Protein AF-0000000069867131 (afdb_homodimer)

InterPro domains:
  IPR011990 Tetratricopeptide-like helical domain superfamily [SSF48452] (69-302)

Solvent-accessible surface area (backbone atoms only — not comparable to full-atom values): 35299 Å² total; per-residue (Å²): 76,41,54,41,56,50,50,47,50,36,32,54,73,71,67,44,50,65,57,68,69,30,57,95,76,40,55,67,69,46,41,51,34,18,51,74,64,63,71,46,84,52,46,44,78,50,47,20,57,46,20,60,73,51,50,37,50,66,68,49,48,50,57,56,21,38,65,50,55,58,19,71,65,50,51,54,52,50,54,50,51,52,48,61,70,62,74,61,61,76,70,49,52,57,53,49,49,50,52,44,55,50,18,65,68,44,28,82,82,27,67,57,30,40,38,52,36,48,52,48,21,71,73,37,23,89,79,35,84,88,38,63,62,79,50,70,65,58,51,52,53,46,48,58,58,57,69,71,50,91,75,84,44,45,51,58,34,48,38,52,36,58,44,54,76,77,48,56,66,81,76,42,45,67,56,52,61,67,60,45,80,66,64,90,81,55,44,68,72,35,53,50,30,45,50,51,28,53,49,54,49,42,52,50,26,56,51,66,66,37,51,69,63,29,51,57,52,47,51,55,49,51,55,47,40,73,76,54,71,46,53,64,59,42,48,54,45,48,27,50,51,21,41,43,44,17,75,76,66,71,37,64,65,31,40,52,48,15,50,50,44,35,52,48,44,20,76,56,74,36,55,65,58,25,50,50,50,49,52,52,51,51,52,55,50,52,32,62,74,63,70,47,77,66,79,62,67,86,65,82,65,81,63,62,91,83,62,72,69,77,65,70,69,71,66,69,82,69,118,77,40,54,41,55,51,50,47,51,37,32,54,73,69,68,44,51,67,58,68,67,30,56,96,76,41,55,66,70,46,41,50,34,19,53,73,65,63,70,46,85,51,46,44,79,50,47,20,57,46,20,58,74,50,50,38,51,66,67,50,48,51,57,55,20,36,65,50,55,59,20,72,65,49,49,53,52,50,54,52,51,52,46,65,69,61,72,62,57,75,68,49,54,56,52,49,50,52,51,43,53,51,18,64,68,44,28,82,82,27,69,58,31,38,38,53,36,49,52,47,21,72,73,36,22,89,81,34,83,90,38,62,62,80,50,70,65,58,51,52,54,47,47,58,59,58,68,70,51,91,73,82,43,46,53,57,34,49,38,51,36,58,44,54,77,77,49,55,65,80,77,43,46,68,56,52,60,67,60,45,80,67,64,90,81,56,45,67,72,35,52,50,33,44,49,49,27,51,51,53,48,42,52,50,24,55,54,67,65,37,50,70,63,30,50,57,53,48,52,54,50,51,55,47,39,72,75,55,72,45,52,64,60,40,49,54,45,49,27,50,51,22,42,44,45,16,74,74,65,70,38,63,65,30,40,51,50,16,52,51,45,34,53,50,43,20,75,55,73,38,55,65,58,26,50,52,51,50,52,52,52,51,52,53,51,51,33,63,72,62,72,48,78,65,78,65,67,85,65,82,65,81,60,55,91,80,56,76,65,74,66,66,67,69,61,71,69,73,113

Secondary structure (DSSP, 8-state):
--HHHHHHHHHHHTT--HHHHTTTT--HHHHHHHHHH--SPPBGGGHHHHHHHTT--HHHHHHHTGGGG--HHHHHHHHHHHHHHHT--HHHHHHHHHHHHHHHHHTTS-HHHHHHHHHHHHHHTTT-TTSPPP-HHHHHHHHHHHHT-SS--HHHHHHHHHHTTTS-HHHHHHHHHHH-SPPTT--HHHHHHHHHHHHHHHHHHHHTT-HHHHHHHHHHHHHHHHHS--HHHHHHHHHHHHHHHHHHH--HHHHHHHHHHHHHHHHHT-HHHHHHHHHHHHHHHHHHHTS-------------TT---TTTTTS-S--/--HHHHHHHHHHHTT--HHHHTTTT--HHHHHHHHHH--SPPBGGGHHHHHHHTT--HHHHHHHTGGGG--HHHHHHHHHHHHHHHT--HHHHHHHHHHHHHHHHHTTT-HHHHHHHHHHHHHHTTT-TTSPPP-HHHHHHHHHHHHT-SS--HHHHHHHHHHTTTS-HHHHHHHHHHH-SPPTT--HHHHHHHHHHHHHHHHHHHHTT-HHHHHHHHHHHHHHHHHS--HHHHHHHHHHHHHHHHHHH--HHHHHHHHHHHHHHHHHT-HHHHHHHHHHHHHHHHHHHTS-------------TT---GGGGTSTT--

pLDDT: mean 88.74, std 19.43, range [21.62, 98.69]

Sequence (638 aa):
MFLYELFKEQRKLYNFTQEEFYEGIFKKRAASSFEVHNTHDLKVKDLPVLSDRSMMSILEIIHYAKEEFISPYDEDLNSLFDIFQNNTEKENKDYIYKLYKKSIELKEHSIIYWNLYLIIKIQCSEYDSRIVPTDSQDLSELKKMILSKQKFTLYDYKIVTNLSLVFSYKELQPFLSSLFPLDSNAPTVTSEAAYYLLENITTKLVQNRDFESCTEVLNIYNDLLQKFPSYKYKLNYLITYNLVGYFLTNNMDSLNNSIKYVDLLGDLENVELAKLMKDNIYLMISKKNNGSMSKPDTLLTKENNHIKLNEKKITKRLEMFLYELFKEQRKLYNFTQEEFYEGIFKKRAASSFEVHNTHDLKVKDLPVLSDRSMMSILEIIHYAKEEFISPYDEDLNSLFDIFQNNTEKENKDYIYKLYKKSIELKEHSIIYWNLYLIIKIQCSEYDSRIVPTDSQDLSELKKMILSKQKFTLYDYKIVTNLSLVFSYKELQPFLSSLFPLDSNAPTVTSEAAYYLLENITTKLVQNRDFESCTEVLNIYNDLLQKFPSYKYKLNYLITYNLVGYFLTNNMDSLNNSIKYVDLLGDLENVELAKLMKDNIYLMISKKNNGSMSKPDTLLTKENNHIKLNEKKITKRLE

Organism: Enterococcus faecalis (strain ATCC 700802 / V583) (NCBI:txid226185)

Radius of gyration: 27.48 Å; Cα contacts (8 Å, |Δi|>4): 639; chains: 2; bounding box: 73×84×52 Å

Foldseek 3Di:
DALLCLLVVLCVVVVHDLCRLCPPFDDPVLSCCCNPPVPHDGDPVCQVVNCVSSVHDPVVSCVVNVVHPQDPLNVLVVLLLVLLVVVDDPVSVVSLVVLLVVLVVCVVPDLSSLLVNLVSQPAPVVPDVSRHHDDVVSLVVLCVVQLPDQDDDLSLLSNLLSVLVPDAPVSSVSSCVRCPPPDLPHDPSNLVSNLSSLLSRLVVCVLLVVLVVSVVSLVRLVVSCVSPPDPVSVLVSLLSVLLSVCSVPVDVVSVVRNLVSLVVCCVPPNVVSSVLVVVLSVVSVVCVVVVPSDDRDPRDSPPDPRDPPDPPPPDPVPD/DALLCLLVVLCVVVVHDLCRLCPPFDDPVLSCCCNPPVPHDGDPVCQVVNCVSSVHDPVVSCVVNVVHVQDPLNVLVVLLLVCLVVVDDPVSVVSLVVLLVVLVVCVVPDLSSLLVNLVSQPAPVVPDVSRHHDDVVSLVVLCVVQLPDQDDDLSLLSNLLSVLVPDAPVSSVSSPVRCPPPDLPHDPSNLVSNLSSLLSRLVVCVLLVVLVVSVVSLVRLVVSCVSPPDPVSVLVSLLSVLLSVCSVPVDVVSVVRNLVSLVVCCVVPNVVSSVLVVVVSVVSVVCVVVVPPDDRDPRDDPPDPRCPPDPPVPPPVPD

Nearest PDB structures (foldseek):
  2aw6-assembly1_A  TM=7.980E-01  e=1.485E-08  Enterococcus faecalis
  2axz-assembly3_C  TM=8.041E-01  e=1.834E-08  Enterococcus faecalis
  2axu-assembly2_K  TM=8.103E-01  e=2.466E-08  Enterococcus faecalis
  2axv-assembly1_D  TM=7.995E-01  e=3.047E-08  Enterococcus faecalis
  2grm-assembly2_C-5  TM=7.653E-01  e=6.523E-08  Enterococcus faecalis

Structure (mmCIF, N/CA/C/O backbone):
data_AF-0000000069867131-model_v1
#
loop_
_entity.id
_entity.type
_entity.pdbx_description
1 polymer 'TraA protein'
#
loop_
_atom_site.group_PDB
_atom_site.id
_atom_site.type_symbol
_atom_site.label_atom_id
_atom_site.label_alt_id
_atom_site.label_comp_id
_atom_site.label_asym_id
_atom_site.label_entity_id
_atom_site.label_seq_id
_atom_site.pdbx_PDB_ins_code
_atom_site.Cartn_x
_atom_site.Cartn_y
_atom_site.Cartn_z
_atom_site.occupancy
_atom_site.B_iso_or_equiv
_atom_site.auth_seq_id
_atom_site.auth_comp_id
_atom_site.auth_asym_id
_atom_site.auth_atom_id
_atom_site.pdbx_PDB_model_num
ATOM 1 N N . MET A 1 1 ? -15.586 5.492 -8.758 1 93.81 1 MET A N 1
ATOM 2 C CA . MET A 1 1 ? -17.031 5.301 -8.859 1 93.81 1 MET A CA 1
ATOM 3 C C . MET A 1 1 ? -17.625 4.973 -7.492 1 93.81 1 MET A C 1
ATOM 5 O O . MET A 1 1 ? -16.922 4.977 -6.48 1 93.81 1 MET A O 1
ATOM 9 N N . PHE A 1 2 ? -18.969 4.793 -7.531 1 95.75 2 PHE A N 1
ATOM 10 C CA . PHE A 1 2 ? -19.641 4.406 -6.297 1 95.75 2 PHE A CA 1
ATOM 11 C C . PHE A 1 2 ? -19.812 2.893 -6.227 1 95.75 2 PHE A C 1
ATOM 13 O O . PHE A 1 2 ? -19.656 2.197 -7.23 1 95.75 2 PHE A O 1
ATOM 20 N N . LEU A 1 3 ? -20.109 2.354 -5.074 1 97.06 3 LEU A N 1
ATOM 21 C CA . LEU A 1 3 ? -20.219 0.918 -4.84 1 97.06 3 LEU A CA 1
ATOM 22 C C . LEU A 1 3 ? -21.328 0.314 -5.695 1 97.06 3 LEU A C 1
ATOM 24 O O . LEU A 1 3 ? -21.156 -0.777 -6.246 1 97.06 3 LEU A O 1
ATOM 28 N N . TYR A 1 4 ? -22.438 1.038 -5.773 1 97.06 4 TYR A N 1
ATOM 29 C CA . TYR A 1 4 ? -23.562 0.481 -6.516 1 97.06 4 TYR A CA 1
ATOM 30 C C . TYR A 1 4 ? -23.203 0.298 -7.988 1 97.06 4 TYR A C 1
ATOM 32 O O . TYR A 1 4 ? -23.641 -0.669 -8.617 1 97.06 4 TYR A O 1
ATOM 40 N N . GLU A 1 5 ? -22.422 1.222 -8.531 1 97.25 5 GLU A N 1
ATOM 41 C CA . GLU A 1 5 ? -21.953 1.105 -9.906 1 97.25 5 GLU A CA 1
ATOM 42 C C . GLU A 1 5 ? -20.984 -0.063 -10.07 1 97.25 5 GLU A C 1
ATOM 44 O O . GLU A 1 5 ? -21.094 -0.835 -11.023 1 97.25 5 GLU A O 1
ATOM 49 N N . LEU A 1 6 ? -20.094 -0.15 -9.117 1 97.38 6 LEU A N 1
ATOM 50 C CA . LEU A 1 6 ? -19.078 -1.193 -9.164 1 97.38 6 LEU A CA 1
ATOM 51 C C . LEU A 1 6 ? -19.719 -2.578 -9.102 1 97.38 6 LEU A C 1
ATOM 53 O O . LEU A 1 6 ? -19.375 -3.455 -9.898 1 97.38 6 LEU A O 1
ATOM 57 N N . PHE A 1 7 ? -20.625 -2.764 -8.18 1 97.81 7 PHE A N 1
ATOM 58 C CA . PHE A 1 7 ? -21.234 -4.074 -7.988 1 97.81 7 PHE A CA 1
ATOM 59 C C . PHE A 1 7 ? -22.141 -4.422 -9.156 1 97.81 7 PHE A C 1
ATOM 61 O O . PHE A 1 7 ? -22.234 -5.582 -9.562 1 97.81 7 PHE A O 1
ATOM 68 N N . LYS A 1 8 ? -22.812 -3.396 -9.672 1 97.25 8 LYS A N 1
ATOM 69 C CA . LYS A 1 8 ? -23.594 -3.627 -10.883 1 97.25 8 LYS A CA 1
ATOM 70 C C . LYS A 1 8 ? -22.703 -4.102 -12.031 1 97.25 8 LYS A C 1
ATOM 72 O O . LYS A 1 8 ? -23.031 -5.074 -12.719 1 97.25 8 LYS A O 1
ATOM 77 N N . GLU A 1 9 ? -21.625 -3.432 -12.203 1 96.38 9 GLU A N 1
ATOM 78 C CA . GLU A 1 9 ? -20.672 -3.789 -13.258 1 96.38 9 GLU A CA 1
ATOM 79 C C . GLU A 1 9 ? -20.156 -5.215 -13.078 1 96.38 9 GLU A C 1
ATOM 81 O O . GLU A 1 9 ? -20.141 -5.996 -14.031 1 96.38 9 GLU A O 1
ATOM 86 N N . GLN A 1 10 ? -19.766 -5.566 -11.867 1 95.62 10 GLN A N 1
ATOM 87 C CA . GLN A 1 10 ? -19.203 -6.887 -11.594 1 95.62 10 GLN A CA 1
ATOM 88 C C . GLN A 1 10 ? -20.266 -7.973 -11.734 1 95.62 10 GLN A C 1
ATOM 90 O O . GLN A 1 10 ? -20 -9.047 -12.273 1 95.62 10 GLN A O 1
ATOM 95 N N . ARG A 1 11 ? -21.453 -7.66 -11.234 1 95.88 11 ARG A N 1
ATOM 96 C CA . ARG A 1 11 ? -22.562 -8.602 -11.359 1 95.88 11 ARG A CA 1
ATOM 97 C C . ARG A 1 11 ? -22.812 -8.945 -12.82 1 95.88 11 ARG A C 1
ATOM 99 O O . ARG A 1 11 ? -22.953 -10.117 -13.172 1 95.88 11 ARG A O 1
ATOM 106 N N . LYS A 1 12 ? -22.812 -7.953 -13.625 1 94.81 12 LYS A N 1
ATOM 107 C CA . LYS A 1 12 ? -23.062 -8.148 -15.047 1 94.81 12 LYS A CA 1
ATOM 108 C C . LYS A 1 12 ? -21.891 -8.859 -15.727 1 94.81 12 LYS A C 1
ATOM 110 O O . LYS A 1 12 ? -22.094 -9.703 -16.609 1 94.81 12 LYS A O 1
ATOM 115 N N . LEU A 1 13 ? -20.719 -8.523 -15.336 1 91.81 13 LEU A N 1
ATOM 116 C CA . LEU A 1 13 ? -19.516 -9.141 -15.891 1 91.81 13 LEU A CA 1
ATOM 117 C C . LEU A 1 13 ? -19.547 -10.656 -15.703 1 91.81 13 LEU A C 1
ATOM 119 O O . LEU A 1 13 ? -19.141 -11.406 -16.594 1 91.81 13 LEU A O 1
ATOM 123 N N . TYR A 1 14 ? -20.078 -11.102 -14.586 1 91.44 14 TYR A N 1
ATOM 124 C CA . TYR A 1 14 ? -20.062 -12.523 -14.273 1 91.44 14 TYR A CA 1
ATOM 125 C C . TYR A 1 14 ? -21.438 -13.148 -14.5 1 91.44 14 TYR A C 1
ATOM 127 O O . TYR A 1 14 ? -21.703 -14.266 -14.047 1 91.44 14 TYR A O 1
ATOM 135 N N . ASN A 1 15 ? -22.297 -12.383 -15.039 1 92.31 15 ASN A N 1
ATOM 136 C CA . ASN A 1 15 ? -23.594 -12.82 -15.508 1 92.31 15 ASN A CA 1
ATOM 137 C C . ASN A 1 15 ? -24.469 -13.312 -14.352 1 92.31 15 ASN A C 1
ATOM 139 O O . ASN A 1 15 ? -25.141 -14.336 -14.469 1 92.31 15 ASN A O 1
ATOM 143 N N . PHE A 1 16 ? -24.422 -12.648 -13.25 1 94.94 16 PHE A N 1
ATOM 144 C CA . PHE A 1 16 ? -25.328 -12.914 -12.141 1 94.94 16 PHE A CA 1
ATOM 145 C C . PHE A 1 16 ? -26.594 -12.07 -12.273 1 94.94 16 PHE A C 1
ATOM 147 O O . PHE A 1 16 ? -26.547 -10.922 -12.719 1 94.94 16 PHE A O 1
ATOM 154 N N . THR A 1 17 ? -27.656 -12.695 -11.852 1 96 17 THR A N 1
ATOM 155 C CA . THR A 1 17 ? -28.828 -11.867 -11.617 1 96 17 THR A CA 1
ATOM 156 C C . THR A 1 17 ? -28.703 -11.094 -10.312 1 96 17 THR A C 1
ATOM 158 O O . THR A 1 17 ? -27.828 -11.383 -9.492 1 96 17 THR A O 1
ATOM 161 N N . GLN A 1 18 ? -29.516 -10.109 -10.172 1 96.12 18 GLN A N 1
ATOM 162 C CA . GLN A 1 18 ? -29.516 -9.359 -8.93 1 96.12 18 GLN A CA 1
ATOM 163 C C . GLN A 1 18 ? -29.828 -10.258 -7.738 1 96.12 18 GLN A C 1
ATOM 165 O O . GLN A 1 18 ? -29.219 -10.133 -6.676 1 96.12 18 GLN A O 1
ATOM 170 N N . GLU A 1 19 ? -30.719 -11.125 -7.938 1 96 19 GLU A N 1
ATOM 171 C CA . GLU A 1 19 ? -31.125 -12.023 -6.867 1 96 19 GLU A CA 1
ATOM 172 C C . GLU A 1 19 ? -29.984 -12.93 -6.434 1 96 19 GLU A C 1
ATOM 174 O O . GLU A 1 19 ? -29.766 -13.141 -5.238 1 96 19 GLU A O 1
ATOM 179 N N . GLU A 1 20 ? -29.25 -13.414 -7.379 1 95.62 20 GLU A N 1
ATOM 180 C CA . GLU A 1 20 ? -28.109 -14.289 -7.098 1 95.62 20 GLU A CA 1
ATOM 181 C C . GLU A 1 20 ? -26.969 -13.523 -6.434 1 95.62 20 GLU A C 1
ATOM 183 O O . GLU A 1 20 ? -26.406 -13.977 -5.434 1 95.62 20 GLU A O 1
ATOM 188 N N . PHE A 1 21 ? -26.719 -12.375 -6.938 1 97.12 21 PHE A N 1
ATOM 189 C CA . PHE A 1 21 ? -25.578 -11.578 -6.496 1 97.12 21 PHE A CA 1
ATOM 190 C C . PHE A 1 21 ? -25.797 -11.055 -5.082 1 97.12 21 PHE A C 1
ATOM 192 O O . PHE A 1 21 ? -24.859 -11.008 -4.281 1 97.12 21 PHE A O 1
ATOM 199 N N . TYR A 1 22 ? -27.031 -10.75 -4.789 1 97.56 22 TYR A N 1
ATOM 200 C CA . TYR A 1 22 ? -27.328 -10.125 -3.506 1 97.56 22 TYR A CA 1
ATOM 201 C C . TYR A 1 22 ? -28.078 -11.086 -2.592 1 97.56 22 TYR A C 1
ATOM 203 O O . TYR A 1 22 ? -28.75 -10.656 -1.649 1 97.56 22 TYR A O 1
ATOM 211 N N . GLU A 1 23 ? -27.969 -12.281 -2.859 1 96.62 23 GLU A N 1
AT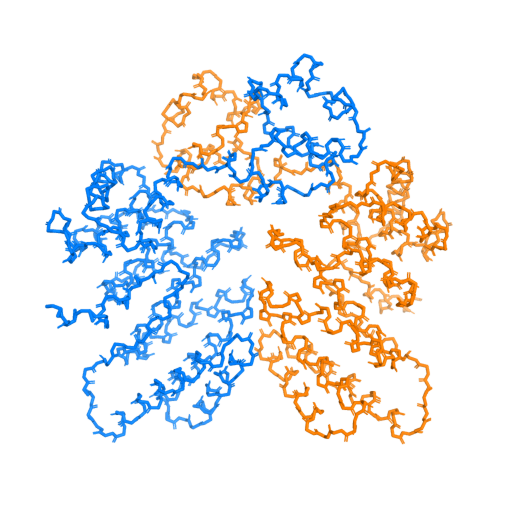OM 212 C CA . GLU A 1 23 ? -28.641 -13.281 -2.037 1 96.62 23 GLU A CA 1
ATOM 213 C C . GLU A 1 23 ? -28.266 -13.141 -0.568 1 96.62 23 GLU A C 1
ATOM 215 O O . GLU A 1 23 ? -27.078 -13.086 -0.235 1 96.62 23 GLU A O 1
ATOM 220 N N . GLY A 1 24 ? -29.234 -13.055 0.304 1 96.12 24 GLY A N 1
ATOM 221 C CA . GLY A 1 24 ? -29 -12.969 1.735 1 96.12 24 GLY A CA 1
ATOM 222 C C . GLY A 1 24 ? -28.672 -11.562 2.203 1 96.12 24 GLY A C 1
ATOM 223 O O . GLY A 1 24 ? -28.547 -11.312 3.404 1 96.12 24 GLY A O 1
ATOM 224 N N . ILE A 1 25 ? -28.594 -10.641 1.289 1 96.06 25 ILE A N 1
ATOM 225 C CA . ILE A 1 25 ? -28.234 -9.266 1.603 1 96.06 25 ILE A CA 1
ATOM 226 C C . ILE A 1 25 ? -29.406 -8.344 1.312 1 96.06 25 ILE A C 1
ATOM 228 O O . ILE A 1 25 ? -29.844 -7.59 2.186 1 96.06 25 ILE A O 1
ATOM 232 N N . PHE A 1 26 ? -29.906 -8.477 0.106 1 93.88 26 PHE A N 1
ATOM 233 C CA . PHE A 1 26 ? -31.047 -7.68 -0.337 1 93.88 26 PHE A CA 1
ATOM 234 C C . PHE A 1 26 ? -32.156 -8.57 -0.875 1 93.88 26 PHE A C 1
ATOM 236 O O . PHE A 1 26 ? -31.875 -9.594 -1.515 1 93.88 26 PHE A O 1
ATOM 243 N N . LYS A 1 27 ? -33.344 -8.055 -0.655 1 93.81 27 LYS A N 1
ATOM 244 C CA . LYS A 1 27 ? -34.438 -8.578 -1.461 1 93.81 27 LYS A CA 1
ATOM 245 C C . LYS A 1 27 ? -34.438 -7.977 -2.863 1 93.81 27 LYS A C 1
ATOM 247 O O . LYS A 1 27 ? -33.688 -7.016 -3.125 1 93.81 27 LYS A O 1
ATOM 252 N N . LYS A 1 28 ? -35.188 -8.547 -3.727 1 92.81 28 LYS A N 1
ATOM 253 C CA . LYS A 1 28 ? -35.188 -8.18 -5.137 1 92.81 28 LYS A CA 1
ATOM 254 C C . LYS A 1 28 ? -35.406 -6.684 -5.316 1 92.81 28 LYS A C 1
ATOM 256 O O . LYS A 1 28 ? -34.625 -6.016 -6.02 1 92.81 28 LYS A O 1
ATOM 261 N N . ARG A 1 29 ? -36.312 -6.137 -4.668 1 92.25 29 ARG A N 1
ATOM 262 C CA . ARG A 1 29 ? -36.656 -4.723 -4.801 1 92.25 29 ARG A CA 1
ATOM 263 C C . ARG A 1 29 ? -35.531 -3.842 -4.262 1 92.25 29 ARG A C 1
ATOM 265 O O . ARG A 1 29 ? -35.219 -2.812 -4.859 1 92.25 29 ARG A O 1
ATOM 272 N N . ALA A 1 30 ? -34.969 -4.281 -3.23 1 94 30 ALA A N 1
ATOM 273 C CA . ALA A 1 30 ? -33.875 -3.527 -2.605 1 94 30 ALA A CA 1
ATOM 274 C C . ALA A 1 30 ? -32.625 -3.559 -3.469 1 94 30 ALA A C 1
ATOM 276 O O . ALA A 1 30 ? -31.922 -2.557 -3.576 1 94 30 ALA A O 1
ATOM 277 N N . ALA A 1 31 ? -32.406 -4.68 -4.055 1 95.5 31 ALA A N 1
ATOM 278 C CA . ALA A 1 31 ? -31.266 -4.824 -4.93 1 95.5 31 ALA A CA 1
ATOM 279 C C . ALA A 1 31 ? -31.344 -3.883 -6.125 1 95.5 31 ALA A C 1
ATOM 281 O O . ALA A 1 31 ? -30.375 -3.207 -6.469 1 95.5 31 ALA A O 1
ATOM 282 N N . SER A 1 32 ? -32.5 -3.844 -6.652 1 94.12 32 SER A N 1
ATOM 283 C CA . SER A 1 32 ? -32.719 -2.955 -7.789 1 94.12 32 SER A CA 1
ATOM 284 C C . SER A 1 32 ? -32.594 -1.492 -7.379 1 94.12 32 SER A C 1
ATOM 286 O O . SER A 1 32 ? -31.969 -0.694 -8.086 1 94.12 32 SER A O 1
ATOM 288 N N . SER A 1 33 ? -33.125 -1.184 -6.277 1 93.94 33 SER A N 1
ATOM 289 C CA . SER A 1 33 ? -33.062 0.183 -5.773 1 93.94 33 SER A CA 1
ATOM 290 C C . SER A 1 33 ? -31.625 0.585 -5.457 1 93.94 33 SER A C 1
ATOM 292 O O . SER A 1 33 ? -31.234 1.737 -5.664 1 93.94 33 SER A O 1
ATOM 294 N N . PHE A 1 34 ? -30.906 -0.303 -4.969 1 95.69 34 PHE A N 1
ATOM 295 C CA . PHE A 1 34 ? -29.5 -0.05 -4.688 1 95.69 34 PHE A CA 1
ATOM 296 C C . PHE A 1 34 ? -28.734 0.203 -5.977 1 95.69 34 PHE A C 1
ATOM 298 O O . PHE A 1 34 ? -28.078 1.241 -6.125 1 95.69 34 PHE A O 1
ATOM 305 N N . GLU A 1 35 ? -28.859 -0.631 -6.973 1 95.5 35 GLU A N 1
ATOM 306 C CA . GLU A 1 35 ? -28.047 -0.564 -8.188 1 95.5 35 GLU A CA 1
ATOM 307 C C . GLU A 1 35 ? -28.469 0.606 -9.07 1 95.5 35 GLU A C 1
ATOM 309 O O . GLU A 1 35 ? -27.641 1.179 -9.781 1 95.5 35 GLU A O 1
ATOM 314 N N . VAL A 1 36 ? -29.719 0.972 -9.016 1 91.75 36 VAL A N 1
ATOM 315 C CA . VAL A 1 36 ? -30.234 1.935 -9.984 1 91.75 36 VAL A CA 1
ATOM 316 C C . VAL A 1 36 ? -30.297 3.32 -9.344 1 91.75 36 VAL A C 1
ATOM 318 O O . VAL A 1 36 ? -29.953 4.32 -9.977 1 91.75 36 VAL A O 1
ATOM 321 N N . HIS A 1 37 ? -30.688 3.359 -8.039 1 88.12 37 HIS A N 1
ATOM 322 C CA . HIS A 1 37 ? -30.969 4.66 -7.441 1 88.12 37 HIS A CA 1
ATOM 323 C C . HIS A 1 37 ? -30.031 4.934 -6.27 1 88.12 37 HIS A C 1
ATOM 325 O O . HIS A 1 37 ? -29.984 6.051 -5.75 1 88.12 37 HIS A O 1
ATOM 331 N N . ASN A 1 38 ? -29.328 3.992 -5.891 1 87.69 38 ASN A N 1
ATOM 332 C CA . ASN A 1 38 ? -28.469 4.117 -4.715 1 87.69 38 ASN A CA 1
ATOM 333 C C . ASN A 1 38 ? -29.266 4.543 -3.486 1 87.69 38 ASN A C 1
ATOM 335 O O . ASN A 1 38 ? -28.812 5.402 -2.721 1 87.69 38 ASN A O 1
ATOM 339 N N . THR A 1 39 ? -30.422 4.047 -3.363 1 85.06 39 THR A N 1
ATOM 340 C CA . THR A 1 39 ? -31.297 4.516 -2.293 1 85.06 39 THR A CA 1
ATOM 341 C C . THR A 1 39 ? -31.328 3.506 -1.149 1 85.06 39 THR A C 1
ATOM 343 O O . THR A 1 39 ? -31.781 3.824 -0.049 1 85.06 39 THR A O 1
ATOM 346 N N . HIS A 1 40 ? -30.906 2.33 -1.387 1 89.75 40 HIS A N 1
ATOM 347 C CA . HIS A 1 40 ? -30.844 1.352 -0.307 1 89.75 40 HIS A CA 1
ATOM 348 C C . HIS A 1 40 ? -29.438 1.233 0.254 1 89.75 40 HIS A C 1
ATOM 350 O O . HIS A 1 40 ? -28.484 0.97 -0.489 1 89.75 40 HIS A O 1
ATOM 356 N N . ASP A 1 41 ? -29.422 1.282 1.516 1 92.12 41 ASP A N 1
ATOM 357 C CA . ASP A 1 41 ? -28.125 1.319 2.176 1 92.12 41 ASP A CA 1
ATOM 358 C C . ASP A 1 41 ? -27.5 -0.072 2.236 1 92.12 41 ASP A C 1
ATOM 360 O O . ASP A 1 41 ? -28.188 -1.057 2.512 1 92.12 41 ASP A O 1
ATOM 364 N N . LEU A 1 42 ? -26.266 -0.133 1.94 1 96 42 LEU A N 1
ATOM 365 C CA . LEU A 1 42 ? -25.469 -1.349 2.119 1 96 42 LEU A CA 1
ATOM 366 C C . LEU A 1 42 ? -24.828 -1.379 3.5 1 96 42 LEU A C 1
ATOM 368 O O . LEU A 1 42 ? -24.297 -0.365 3.965 1 96 42 LEU A O 1
ATOM 372 N N . LYS A 1 43 ? -24.891 -2.514 4.098 1 96.19 43 LYS A N 1
ATOM 373 C CA . LYS A 1 43 ? -24.266 -2.676 5.41 1 96.19 43 LYS A CA 1
ATOM 374 C C . LYS A 1 43 ? -22.797 -3.061 5.281 1 96.19 43 LYS A C 1
ATOM 376 O O . LYS A 1 43 ? -22.422 -3.822 4.387 1 96.19 43 LYS A O 1
ATOM 381 N N . VAL A 1 44 ? -22.016 -2.586 6.258 1 97.12 44 VAL A N 1
ATOM 382 C CA . VAL A 1 44 ? -20.578 -2.867 6.246 1 97.12 44 VAL A CA 1
ATOM 383 C C . VAL A 1 44 ? -20.344 -4.375 6.332 1 97.12 44 VAL A C 1
ATOM 385 O O . VAL A 1 44 ? -19.484 -4.914 5.645 1 97.12 44 VAL A O 1
ATOM 388 N N . LYS A 1 45 ? -21.125 -5.078 7.082 1 95.88 45 LYS A N 1
ATOM 389 C CA . LYS A 1 45 ? -20.938 -6.504 7.328 1 95.88 45 LYS A CA 1
ATOM 390 C C . LYS A 1 45 ? -21.156 -7.312 6.051 1 95.88 45 LYS A C 1
ATOM 392 O O . LYS A 1 45 ? -20.781 -8.484 5.984 1 95.88 45 LYS A O 1
ATOM 397 N N . ASP A 1 46 ? -21.766 -6.723 5.035 1 97.38 46 ASP A N 1
ATOM 398 C CA . ASP A 1 46 ? -22.078 -7.426 3.795 1 97.38 46 ASP A CA 1
ATOM 399 C C . ASP A 1 46 ? -20.969 -7.25 2.766 1 97.38 46 ASP A C 1
ATOM 401 O O . ASP A 1 46 ? -20.938 -7.953 1.754 1 97.38 46 ASP A O 1
ATOM 405 N N . LEU A 1 47 ? -20.062 -6.395 3.01 1 97.62 47 LEU A N 1
ATOM 406 C CA . LEU A 1 47 ? -19.016 -6.059 2.051 1 97.62 47 LEU A CA 1
ATOM 407 C C . LEU A 1 47 ? -18.125 -7.27 1.774 1 97.62 47 LEU A C 1
ATOM 409 O O . LEU A 1 47 ? -17.781 -7.543 0.621 1 97.62 47 LEU A O 1
ATOM 413 N N . PRO A 1 48 ? -17.766 -8.039 2.775 1 97.75 48 PRO A N 1
ATOM 414 C CA . PRO A 1 48 ? -16.891 -9.188 2.502 1 97.75 48 PRO A CA 1
ATOM 415 C C . PRO A 1 48 ? -17.547 -10.211 1.576 1 97.75 48 PRO A C 1
ATOM 417 O O . PRO A 1 48 ? -16.875 -10.742 0.68 1 97.75 48 PRO A O 1
ATOM 420 N N . VAL A 1 49 ? -18.781 -10.477 1.795 1 97.62 49 VAL A N 1
ATOM 421 C CA . VAL A 1 49 ? -19.5 -11.422 0.944 1 97.62 49 VAL A CA 1
ATOM 422 C C . VAL A 1 49 ? -19.547 -10.891 -0.487 1 97.62 49 VAL A C 1
ATOM 424 O O . VAL A 1 49 ? -19.359 -11.648 -1.442 1 97.62 49 VAL A O 1
ATOM 427 N N . LEU A 1 50 ? -19.781 -9.625 -0.586 1 97.94 50 LEU A N 1
ATOM 428 C CA . LEU A 1 50 ? -19.859 -9.016 -1.91 1 97.94 50 LEU A CA 1
ATOM 429 C C . LEU A 1 50 ? -18.484 -8.969 -2.564 1 97.94 50 LEU A C 1
ATOM 431 O O . LEU A 1 50 ? -18.375 -9.016 -3.791 1 97.94 50 LEU A O 1
ATOM 435 N N . SER A 1 51 ? -17.453 -8.875 -1.781 1 98.19 51 SER A N 1
ATOM 436 C CA . SER A 1 51 ? -16.094 -8.969 -2.316 1 98.19 51 SER A CA 1
ATOM 437 C C . SER A 1 51 ? -15.875 -10.312 -3 1 98.19 51 SER A C 1
ATOM 439 O O . SER A 1 51 ? -15.383 -10.367 -4.133 1 98.19 51 SER A O 1
ATOM 441 N N . ASP A 1 52 ? -16.312 -11.336 -2.365 1 97.69 52 ASP A N 1
ATOM 442 C CA . ASP A 1 52 ? -16.188 -12.664 -2.959 1 97.69 52 ASP A CA 1
ATOM 443 C C . ASP A 1 52 ? -16.984 -12.766 -4.258 1 97.69 52 ASP A C 1
ATOM 445 O O . ASP A 1 52 ? -16.484 -13.258 -5.266 1 97.69 52 ASP A O 1
ATOM 449 N N . ARG A 1 53 ? -18.172 -12.242 -4.172 1 97.25 53 ARG A N 1
ATOM 450 C CA . ARG A 1 53 ? -19.062 -12.383 -5.312 1 97.25 53 ARG A CA 1
ATOM 451 C C . ARG A 1 53 ? -18.594 -11.523 -6.484 1 97.25 53 ARG A C 1
ATOM 453 O O . ARG A 1 53 ? -18.859 -11.852 -7.645 1 97.25 53 ARG A O 1
ATOM 460 N N . SER A 1 54 ? -17.922 -10.492 -6.191 1 97.38 54 SER A N 1
ATOM 461 C CA . SER A 1 54 ? -17.406 -9.617 -7.23 1 97.38 54 SER A CA 1
ATOM 462 C C . SER A 1 54 ? -16 -10.055 -7.668 1 97.38 54 SER A C 1
ATOM 464 O O . SER A 1 54 ? -15.406 -9.438 -8.555 1 97.38 54 SER A O 1
ATOM 466 N N . MET A 1 55 ? -15.508 -11.031 -7.039 1 96.81 55 MET A N 1
ATOM 467 C CA . MET A 1 55 ? -14.18 -11.562 -7.34 1 96.81 55 MET A CA 1
ATOM 468 C C . MET A 1 55 ? -13.109 -10.5 -7.156 1 96.81 55 MET A C 1
ATOM 470 O O . MET A 1 55 ? -12.18 -10.398 -7.961 1 96.81 55 MET A O 1
ATOM 474 N N . MET A 1 56 ? -13.32 -9.664 -6.133 1 97.38 56 MET A N 1
ATOM 475 C CA . MET A 1 56 ? -12.383 -8.594 -5.824 1 97.38 56 MET A CA 1
ATOM 476 C C . MET A 1 56 ? -11.984 -8.625 -4.352 1 97.38 56 MET A C 1
ATOM 478 O O . MET A 1 56 ? -12.766 -9.055 -3.502 1 97.38 56 MET A O 1
ATOM 482 N N . SER A 1 57 ? -10.805 -8.203 -4.141 1 97 57 SER A N 1
ATOM 483 C CA . SER A 1 57 ? -10.43 -7.992 -2.746 1 97 57 SER A CA 1
ATOM 484 C C . SER A 1 57 ? -11.07 -6.727 -2.186 1 97 57 SER A C 1
ATOM 486 O O . SER A 1 57 ? -11.469 -5.84 -2.941 1 97 57 SER A O 1
ATOM 488 N N . ILE A 1 58 ? -11.078 -6.711 -0.903 1 97.38 58 ILE A N 1
ATOM 489 C CA . ILE A 1 58 ? -11.625 -5.535 -0.237 1 97.38 58 ILE A CA 1
ATOM 490 C C . ILE A 1 58 ? -10.836 -4.293 -0.647 1 97.38 58 ILE A C 1
ATOM 492 O O . ILE A 1 58 ? -11.414 -3.227 -0.868 1 97.38 58 ILE A O 1
ATOM 496 N N . LEU A 1 59 ? -9.562 -4.426 -0.833 1 96.62 59 LEU A N 1
ATOM 497 C CA . LEU A 1 59 ? -8.727 -3.281 -1.188 1 96.62 59 LEU A CA 1
ATOM 498 C C . LEU A 1 59 ? -9.008 -2.83 -2.617 1 96.62 59 LEU A C 1
ATOM 500 O O . LEU A 1 59 ? -8.953 -1.634 -2.914 1 96.62 59 LEU A O 1
ATOM 504 N N . GLU A 1 60 ? -9.273 -3.754 -3.498 1 97.81 60 GLU A N 1
ATOM 505 C CA . GLU A 1 60 ? -9.688 -3.385 -4.848 1 97.81 60 GLU A CA 1
ATOM 506 C C . GLU A 1 60 ? -11 -2.619 -4.836 1 97.81 60 GLU A C 1
ATOM 508 O O . GLU A 1 60 ? -11.148 -1.611 -5.531 1 97.81 60 GLU A O 1
ATOM 513 N N . ILE A 1 61 ? -11.93 -3.09 -4.031 1 98 61 ILE A N 1
ATOM 514 C CA . ILE A 1 61 ? -13.242 -2.455 -3.939 1 98 61 ILE A CA 1
ATOM 515 C C . ILE A 1 61 ? -13.086 -1.025 -3.428 1 98 61 ILE A C 1
ATOM 517 O O . ILE A 1 61 ? -13.648 -0.091 -4 1 98 61 ILE A O 1
ATOM 521 N N . ILE A 1 62 ? -12.273 -0.866 -2.41 1 96.75 62 ILE A N 1
ATOM 522 C CA . ILE A 1 62 ? -12.062 0.454 -1.829 1 96.75 62 ILE A CA 1
ATOM 523 C C . ILE A 1 62 ? -11.422 1.377 -2.865 1 96.75 62 ILE A C 1
ATOM 525 O O . ILE A 1 62 ? -11.773 2.557 -2.953 1 96.75 62 ILE A O 1
ATOM 529 N N . HIS A 1 63 ? -10.578 0.84 -3.652 1 97.06 63 HIS A N 1
ATOM 530 C CA . HIS A 1 63 ? -9.883 1.622 -4.672 1 97.06 63 HIS A CA 1
ATOM 531 C C . HIS A 1 63 ? -10.836 2.041 -5.785 1 97.06 63 HIS A C 1
ATOM 533 O O . HIS A 1 63 ? -10.898 3.221 -6.141 1 97.06 63 HIS A O 1
ATOM 539 N N . TYR A 1 64 ? -11.562 1.102 -6.301 1 97.44 64 TYR A N 1
ATOM 540 C CA . TYR A 1 64 ? -12.398 1.382 -7.465 1 97.44 64 TYR A CA 1
ATOM 541 C C . TYR A 1 64 ? -13.633 2.182 -7.066 1 97.44 64 TYR A C 1
ATOM 543 O O . TYR A 1 64 ? -14.109 3.018 -7.836 1 97.44 64 TYR A O 1
ATOM 551 N N . ALA A 1 65 ? -14.141 1.905 -5.867 1 97.56 65 ALA A N 1
ATOM 552 C CA . ALA A 1 65 ? -15.305 2.641 -5.367 1 97.56 65 ALA A CA 1
ATOM 553 C C . ALA A 1 65 ? -14.875 3.764 -4.426 1 97.56 65 ALA A C 1
ATOM 555 O O . ALA A 1 65 ? -15.523 3.996 -3.398 1 97.56 65 ALA A O 1
ATOM 556 N N . LYS A 1 66 ? -13.859 4.438 -4.734 1 96.25 66 LYS A N 1
ATOM 557 C CA . LYS A 1 66 ? -13.242 5.426 -3.855 1 96.25 66 LYS A CA 1
ATOM 558 C C . LYS A 1 66 ? -14.227 6.539 -3.5 1 96.25 66 LYS A C 1
ATOM 560 O O . LYS A 1 66 ? -14.156 7.109 -2.41 1 96.25 66 LYS A O 1
ATOM 565 N N . GLU A 1 67 ? -15.188 6.867 -4.406 1 95.81 67 GLU A N 1
ATOM 566 C CA . GLU A 1 67 ? -16.141 7.945 -4.172 1 95.81 67 GLU A CA 1
ATOM 567 C C . GLU A 1 67 ? -17.031 7.652 -2.961 1 95.81 67 GLU A C 1
ATOM 569 O O . GLU A 1 67 ? -17.5 8.57 -2.299 1 95.81 67 GLU A O 1
ATOM 574 N N . GLU A 1 68 ? -17.188 6.363 -2.695 1 96.31 68 GLU A N 1
ATOM 575 C CA . GLU A 1 68 ? -18.016 5.938 -1.573 1 96.31 68 GLU A CA 1
ATOM 576 C C . GLU A 1 68 ? -17.359 6.273 -0.239 1 96.31 68 GLU A C 1
ATOM 578 O O . GLU A 1 68 ? -18.031 6.375 0.786 1 96.31 68 GLU A O 1
ATOM 583 N N . PHE A 1 69 ? -16.078 6.512 -0.26 1 97.31 69 PHE A N 1
ATOM 584 C CA . PHE A 1 69 ? -15.32 6.52 0.988 1 97.31 69 PHE A CA 1
ATOM 585 C C . PHE A 1 69 ? -14.656 7.875 1.209 1 97.31 69 PHE A C 1
ATOM 587 O O . PHE A 1 69 ? -13.75 7.996 2.037 1 97.31 69 PHE A O 1
ATOM 594 N N . ILE A 1 70 ? -15.047 8.82 0.52 1 97.44 70 ILE A N 1
ATOM 595 C CA . ILE A 1 70 ? -14.531 10.172 0.689 1 97.44 70 ILE A CA 1
ATOM 596 C C . ILE A 1 70 ? -15.234 10.852 1.86 1 97.44 70 ILE A C 1
ATOM 598 O O . ILE A 1 70 ? -16.453 10.992 1.858 1 97.44 70 ILE A O 1
ATOM 602 N N . SER A 1 71 ? -14.508 11.25 2.824 1 97.38 71 SER A N 1
ATOM 603 C CA . SER A 1 71 ? -15.062 11.922 3.996 1 97.38 71 SER A CA 1
ATOM 604 C C . SER A 1 71 ? -15.172 13.43 3.771 1 97.38 71 SER A C 1
ATOM 606 O O . SER A 1 71 ? -14.609 13.961 2.811 1 97.38 71 SER A O 1
ATOM 608 N N . PRO A 1 72 ? -15.898 14.109 4.652 1 96.81 72 PRO A N 1
ATOM 609 C CA . PRO A 1 72 ? -15.922 15.57 4.566 1 96.81 72 PRO A CA 1
ATOM 610 C C . PRO A 1 72 ? -14.531 16.188 4.629 1 96.81 72 PRO A C 1
ATOM 612 O O . PRO A 1 72 ? -14.227 17.109 3.873 1 96.81 72 PRO A O 1
ATOM 615 N N . TYR A 1 73 ? -13.727 15.688 5.465 1 97.75 73 TYR A N 1
ATOM 616 C CA . TYR A 1 73 ? -12.352 16.172 5.547 1 97.75 73 TYR A CA 1
ATOM 617 C C . TYR A 1 73 ? -11.617 15.938 4.23 1 97.75 73 TYR A C 1
ATOM 619 O O . TYR A 1 73 ? -10.891 16.812 3.756 1 97.75 73 TYR A O 1
ATOM 627 N N . ASP A 1 74 ? -11.766 14.719 3.709 1 97.19 74 ASP A N 1
ATOM 628 C CA . ASP A 1 74 ? -11.141 14.406 2.426 1 97.19 74 ASP A CA 1
ATOM 629 C C . ASP A 1 74 ? -11.578 15.398 1.35 1 97.19 74 ASP A C 1
ATOM 631 O O . ASP A 1 74 ? -10.773 15.82 0.519 1 97.19 74 ASP A O 1
ATOM 635 N N . GLU A 1 75 ? -12.797 15.711 1.322 1 97.12 75 GLU A N 1
ATOM 636 C CA . GLU A 1 75 ? -13.32 16.656 0.344 1 97.12 75 GLU A CA 1
ATOM 637 C C . GLU A 1 75 ? -12.648 18.031 0.483 1 97.12 75 GLU A C 1
ATOM 639 O O . GLU A 1 75 ? -12.25 18.641 -0.514 1 97.12 75 GLU A O 1
ATOM 644 N N . ASP A 1 76 ? -12.586 18.438 1.729 1 97.44 76 ASP A N 1
ATOM 645 C CA . ASP A 1 76 ? -11.922 19.703 1.999 1 97.44 76 ASP A CA 1
ATOM 646 C C . ASP A 1 76 ? -10.461 19.672 1.548 1 97.44 76 ASP A C 1
ATOM 648 O O . ASP A 1 76 ? -9.992 20.594 0.878 1 97.44 76 ASP A O 1
ATOM 652 N N . LEU A 1 77 ? -9.781 18.625 1.88 1 96.56 77 LEU A N 1
ATOM 653 C CA . LEU A 1 77 ? -8.367 18.484 1.548 1 96.56 77 LEU A CA 1
ATOM 654 C C . LEU A 1 77 ? -8.164 18.391 0.039 1 96.56 77 LEU A C 1
ATOM 656 O O . LEU A 1 77 ? -7.273 19.047 -0.513 1 96.56 77 LEU A O 1
ATOM 660 N N . ASN A 1 78 ? -8.984 17.578 -0.577 1 94.44 78 ASN A N 1
ATOM 661 C CA . ASN A 1 78 ? -8.898 17.438 -2.027 1 94.44 78 ASN A CA 1
ATOM 662 C C . ASN A 1 78 ? -9.164 18.766 -2.736 1 94.44 78 ASN A C 1
ATOM 664 O O . ASN A 1 78 ? -8.508 19.078 -3.73 1 94.44 78 ASN A O 1
ATOM 668 N N . SER A 1 79 ? -10.156 19.5 -2.285 1 93.56 79 SER A N 1
ATOM 669 C CA . SER A 1 79 ? -10.453 20.797 -2.861 1 93.56 79 SER A CA 1
ATOM 670 C C . SER A 1 79 ? -9.258 21.75 -2.744 1 93.56 79 SER A C 1
ATOM 672 O O . SER A 1 79 ? -8.953 22.484 -3.68 1 93.56 79 SER A O 1
ATOM 674 N N . LEU A 1 80 ? -8.641 21.688 -1.624 1 93.69 80 LEU A N 1
ATOM 675 C CA . LEU A 1 80 ? -7.457 22.5 -1.404 1 93.69 80 LEU A CA 1
ATOM 676 C C . LEU A 1 80 ? -6.348 22.141 -2.383 1 93.69 80 LEU A C 1
ATOM 678 O O . LEU A 1 80 ? -5.758 23.016 -3.021 1 93.69 80 LEU A O 1
ATOM 682 N N . PHE A 1 81 ? -6.117 20.875 -2.562 1 91.12 81 PHE A N 1
ATOM 683 C CA . PHE A 1 81 ? -5.051 20.406 -3.439 1 91.12 81 PHE A CA 1
ATOM 684 C C . PHE A 1 81 ? -5.379 20.703 -4.898 1 91.12 81 PHE A C 1
ATOM 686 O O . PHE A 1 81 ? -4.484 20.984 -5.695 1 91.12 81 PHE A O 1
ATOM 693 N N . ASP A 1 82 ? -6.617 20.625 -5.246 1 89.56 82 ASP A N 1
ATOM 694 C CA . ASP A 1 82 ? -7.043 21 -6.594 1 89.56 82 ASP A CA 1
ATOM 695 C C . ASP A 1 82 ? -6.715 22.453 -6.902 1 89.56 82 ASP A C 1
ATOM 697 O O . ASP A 1 82 ? -6.297 22.781 -8.016 1 89.56 82 ASP A O 1
ATOM 701 N N . ILE A 1 83 ? -6.895 23.25 -5.941 1 88.62 83 ILE A N 1
ATOM 702 C CA . ILE A 1 83 ? -6.598 24.672 -6.094 1 88.62 83 ILE A CA 1
ATOM 703 C C . ILE A 1 83 ? -5.09 24.875 -6.25 1 88.62 83 ILE A C 1
ATOM 705 O O . ILE A 1 83 ? -4.648 25.656 -7.098 1 88.62 83 ILE A O 1
ATOM 709 N N . PHE A 1 84 ? -4.316 24.156 -5.438 1 85.56 84 PHE A N 1
ATOM 710 C CA . PHE A 1 84 ? -2.865 24.281 -5.508 1 85.56 84 PHE A CA 1
ATOM 711 C C . PHE A 1 84 ? -2.348 23.859 -6.875 1 85.56 84 PHE A C 1
ATOM 713 O O . PHE A 1 84 ? -1.363 24.406 -7.371 1 85.56 84 PHE A O 1
ATOM 720 N N . GLN A 1 85 ? -2.934 22.922 -7.449 1 82.62 85 GLN A N 1
ATOM 721 C CA . GLN A 1 85 ? -2.482 22.391 -8.734 1 82.62 85 GLN A CA 1
ATOM 722 C C . GLN A 1 85 ? -2.914 23.281 -9.883 1 82.62 85 GLN A C 1
ATOM 724 O O . GLN A 1 85 ? -2.238 23.359 -10.914 1 82.62 85 GLN A O 1
ATOM 729 N N . ASN A 1 86 ? -4.008 23.844 -9.914 1 74.75 86 ASN A N 1
ATOM 730 C CA . ASN A 1 86 ? -4.559 24.578 -11.055 1 74.75 86 ASN A CA 1
ATOM 731 C C . ASN A 1 86 ? -4.301 26.078 -10.93 1 74.75 86 ASN A C 1
ATOM 733 O O . ASN A 1 86 ? -4.625 26.844 -11.836 1 74.75 86 ASN A O 1
ATOM 737 N N . ASN A 1 87 ? -3.062 26.641 -10.336 1 60.5 87 ASN A N 1
ATOM 738 C CA . ASN A 1 87 ? -2.551 28 -10.195 1 60.5 87 ASN A CA 1
ATOM 739 C C . ASN A 1 87 ? -3.674 29.031 -10.25 1 60.5 87 ASN A C 1
ATOM 741 O O . ASN A 1 87 ? -3.445 30.188 -10.609 1 60.5 87 ASN A O 1
ATOM 745 N N . THR A 1 88 ? -4.875 28.781 -10.156 1 53.72 88 THR A N 1
ATOM 746 C CA . THR A 1 88 ? -5.844 29.75 -10.664 1 53.72 88 THR A CA 1
ATOM 747 C C . THR A 1 88 ? -5.93 30.969 -9.742 1 53.72 88 THR A C 1
ATOM 749 O O . THR A 1 88 ? -5.5 30.906 -8.594 1 53.72 88 THR A O 1
ATOM 752 N N . GLU A 1 89 ? -6.836 31.891 -10.094 1 60.66 89 GLU A N 1
ATOM 753 C CA . GLU A 1 89 ? -7.332 33.25 -9.977 1 60.66 89 GLU A CA 1
ATOM 754 C C . GLU A 1 89 ? -7.746 33.562 -8.539 1 60.66 89 GLU A C 1
ATOM 756 O O . GLU A 1 89 ? -7.836 32.656 -7.703 1 60.66 89 GLU A O 1
ATOM 761 N N . LYS A 1 90 ? -8.047 34.812 -8.289 1 59.31 90 LYS A N 1
ATOM 762 C CA . LYS A 1 90 ? -8.609 35.438 -7.109 1 59.31 90 LYS A CA 1
ATOM 763 C C . LYS A 1 90 ? -9.617 34.531 -6.41 1 59.31 90 LYS A C 1
ATOM 765 O O . LYS A 1 90 ? -9.625 34.438 -5.184 1 59.31 90 LYS A O 1
ATOM 770 N N . GLU A 1 91 ? -10.406 33.812 -7.129 1 65.94 91 GLU A N 1
ATOM 771 C CA . GLU A 1 91 ? -11.461 32.938 -6.617 1 65.94 91 GLU A CA 1
ATOM 772 C C . GLU A 1 91 ? -10.883 31.781 -5.809 1 65.94 91 GLU A C 1
ATOM 774 O O . GLU A 1 91 ? -11.453 31.375 -4.797 1 65.94 91 GLU A O 1
ATOM 779 N N . ASN A 1 92 ? -9.766 31.5 -5.953 1 83.94 92 ASN A N 1
ATOM 780 C CA . ASN A 1 92 ? -9.094 30.438 -5.227 1 83.94 92 ASN A CA 1
ATOM 781 C C . ASN A 1 92 ? -8.625 30.891 -3.85 1 83.94 92 ASN A C 1
ATOM 783 O O . ASN A 1 92 ? -8.727 30.156 -2.875 1 83.94 92 ASN A O 1
ATOM 787 N N . LYS A 1 93 ? -8.531 32.219 -3.783 1 86.5 93 LYS A N 1
ATOM 788 C CA . LYS A 1 93 ? -8.07 32.75 -2.506 1 86.5 93 LYS A CA 1
ATOM 789 C C . LYS A 1 93 ? -9.203 32.781 -1.488 1 86.5 93 LYS A C 1
ATOM 791 O O . LYS A 1 93 ? -9.016 32.438 -0.318 1 86.5 93 LYS A O 1
ATOM 796 N N . ASP A 1 94 ? -10.344 33.125 -1.961 1 91.19 94 ASP A N 1
ATOM 797 C CA . ASP A 1 94 ? -11.492 33.219 -1.067 1 91.19 94 ASP A CA 1
ATOM 798 C C . ASP A 1 94 ? -11.898 31.828 -0.573 1 91.19 94 ASP A C 1
ATOM 800 O O . ASP A 1 94 ? -12.289 31.672 0.586 1 91.19 94 ASP A O 1
ATOM 804 N N . TYR A 1 95 ? -11.844 30.969 -1.421 1 93.31 95 TYR A N 1
ATOM 805 C CA . TYR A 1 95 ? -12.195 29.609 -1.028 1 93.31 95 TYR A CA 1
ATOM 806 C C . TYR A 1 95 ? -11.195 29.062 -0.009 1 93.31 95 TYR A C 1
ATOM 808 O O . TYR A 1 95 ? -11.586 28.406 0.966 1 93.31 95 TYR A O 1
ATOM 816 N N . ILE A 1 96 ? -9.969 29.344 -0.198 1 94.88 96 ILE A N 1
ATOM 817 C CA . ILE A 1 96 ? -8.938 28.906 0.734 1 94.88 96 ILE A CA 1
ATOM 818 C C . ILE A 1 96 ? -9.18 29.531 2.105 1 94.88 96 ILE A C 1
ATOM 820 O O . ILE A 1 96 ? -9.078 28.844 3.131 1 94.88 96 ILE A O 1
ATOM 824 N N . TYR A 1 97 ? -9.516 30.734 2.029 1 95.62 97 TYR A N 1
ATOM 825 C CA . TYR A 1 97 ? -9.773 31.422 3.291 1 95.62 97 TYR A CA 1
ATOM 826 C C . TYR A 1 97 ? -10.984 30.812 3.998 1 95.62 97 TYR A C 1
ATOM 828 O O . TYR A 1 97 ? -11.008 30.719 5.227 1 95.62 97 TYR A O 1
ATOM 836 N N . LYS A 1 98 ? -11.977 30.469 3.23 1 96.5 98 LYS A N 1
ATOM 837 C CA . LYS A 1 98 ? -13.133 29.797 3.807 1 96.5 98 LYS A CA 1
ATOM 838 C C . LYS A 1 98 ? -12.734 28.484 4.48 1 96.5 98 LYS A C 1
ATOM 840 O O . LYS A 1 98 ? -13.195 28.188 5.582 1 96.5 98 LYS A O 1
ATOM 845 N N . LEU A 1 99 ? -11.906 27.719 3.859 1 97.19 99 LEU A N 1
ATOM 846 C CA . LEU A 1 99 ? -11.406 26.469 4.43 1 97.19 99 LEU A CA 1
ATOM 847 C C . LEU A 1 99 ? -10.578 26.75 5.684 1 97.19 99 LEU A C 1
ATOM 849 O O . LEU A 1 99 ? -10.633 25.984 6.648 1 97.19 99 LEU A O 1
ATOM 853 N N . TYR A 1 100 ? -9.844 27.844 5.617 1 97.56 100 TYR A N 1
ATOM 854 C CA . TYR A 1 100 ? -9.039 28.266 6.762 1 97.56 100 TYR A CA 1
ATOM 855 C C . TYR A 1 100 ? -9.922 28.547 7.973 1 97.56 100 TYR A C 1
ATOM 857 O O . TYR A 1 100 ? -9.664 28.047 9.07 1 97.56 100 TYR A O 1
ATOM 865 N N . LYS A 1 101 ? -10.922 29.266 7.777 1 97.94 101 LYS A N 1
ATOM 866 C CA . LYS A 1 101 ? -11.852 29.578 8.852 1 97.94 101 LYS A CA 1
ATOM 867 C C . LYS A 1 101 ? -12.516 28.312 9.398 1 97.94 101 LYS A C 1
ATOM 869 O O . LYS A 1 101 ? -12.648 28.156 10.609 1 97.94 101 LYS A O 1
ATOM 874 N N . LYS A 1 102 ? -12.914 27.484 8.492 1 97.75 102 LYS A N 1
ATOM 875 C CA . LYS A 1 102 ? -13.5 26.219 8.883 1 97.75 102 LYS A CA 1
ATOM 876 C C . LYS A 1 102 ? -12.539 25.406 9.742 1 97.75 102 LYS A C 1
ATOM 878 O O . LYS A 1 102 ? -12.938 24.828 10.758 1 97.75 102 LYS A O 1
ATOM 883 N N . SER A 1 103 ? -11.32 25.375 9.359 1 97.88 103 SER A N 1
ATOM 884 C CA . SER A 1 103 ? -10.312 24.609 10.094 1 97.88 103 SER A CA 1
ATOM 885 C C . SER A 1 103 ? -10.078 25.203 11.484 1 97.88 103 SER A C 1
ATOM 887 O O . SER A 1 103 ? -9.812 24.469 12.438 1 97.88 103 SER A O 1
ATOM 889 N N . ILE A 1 104 ? -10.102 26.516 11.617 1 97.19 104 ILE A N 1
ATOM 890 C CA . ILE A 1 104 ? -9.953 27.156 12.914 1 97.19 104 ILE A CA 1
ATOM 891 C C . ILE A 1 104 ? -11.047 26.688 13.867 1 97.19 104 ILE A C 1
ATOM 893 O O . ILE A 1 104 ? -10.773 26.375 15.031 1 97.19 104 ILE A O 1
ATOM 897 N N . GLU A 1 105 ? -12.172 26.609 13.336 1 96.5 105 GLU A N 1
ATOM 898 C CA . GLU A 1 105 ? -13.328 26.203 14.141 1 96.5 105 GLU A CA 1
ATOM 899 C C . GLU A 1 105 ? -13.234 24.75 14.555 1 96.5 105 GLU A C 1
ATOM 901 O O . GLU A 1 105 ? -13.531 24.391 15.703 1 96.5 105 GLU A O 1
ATOM 906 N N . LEU A 1 106 ? -12.789 23.953 13.672 1 95.94 106 LEU A N 1
ATOM 907 C CA . LEU A 1 106 ? -12.906 22.5 13.883 1 95.94 106 LEU A CA 1
ATOM 908 C C . LEU A 1 106 ? -11.648 21.953 14.531 1 95.94 106 LEU A C 1
ATOM 910 O O . LEU A 1 106 ? -11.68 20.875 15.125 1 95.94 106 LEU A O 1
ATOM 914 N N . LYS A 1 107 ? -10.547 22.594 14.43 1 95.25 107 LYS A N 1
ATOM 915 C CA . LYS A 1 107 ? -9.273 22.047 14.875 1 95.25 107 LYS A CA 1
ATOM 916 C C . LYS A 1 107 ? -9.25 21.859 16.391 1 95.25 107 LYS A C 1
ATOM 918 O O . LYS A 1 107 ? -8.453 21.078 16.922 1 95.25 107 LYS A O 1
ATOM 923 N N . GLU A 1 108 ? -10.047 22.531 17.062 1 88.44 108 GLU A N 1
ATOM 924 C CA . GLU A 1 108 ? -10.086 22.453 18.531 1 88.44 108 GLU A CA 1
ATOM 925 C C . GLU A 1 108 ? -10.406 21.031 19 1 88.44 108 GLU A C 1
ATOM 927 O O . GLU A 1 108 ? -9.945 20.609 20.062 1 88.44 108 GLU A O 1
ATOM 932 N N . HIS A 1 109 ? -11.133 20.312 18.156 1 88 109 HIS A N 1
ATOM 933 C CA . HIS A 1 109 ? -11.539 18.984 18.594 1 88 109 HIS A CA 1
ATOM 934 C C . HIS A 1 109 ? -11.18 17.922 17.547 1 88 109 HIS A C 1
ATOM 936 O O . HIS A 1 109 ? -11.664 16.797 17.609 1 88 109 HIS A O 1
ATOM 942 N N . SER A 1 110 ? -10.414 18.344 16.625 1 93.5 110 SER A N 1
ATOM 943 C CA . SER A 1 110 ? -10.109 17.422 15.531 1 93.5 110 SER A CA 1
ATOM 944 C C . SER A 1 110 ? -8.672 17.594 15.055 1 93.5 110 SER A C 1
ATOM 946 O O . SER A 1 110 ? -8.336 18.609 14.43 1 93.5 110 SER A O 1
ATOM 948 N N . ILE A 1 111 ? -7.961 16.547 15.195 1 94 111 ILE A N 1
ATOM 949 C CA . ILE A 1 111 ? -6.559 16.609 14.797 1 94 111 ILE A CA 1
ATOM 950 C C . ILE A 1 111 ? -6.457 16.656 13.273 1 94 111 ILE A C 1
ATOM 952 O O . ILE A 1 111 ? -5.504 17.219 12.734 1 94 111 ILE A O 1
ATOM 956 N N . ILE A 1 112 ? -7.41 16.125 12.562 1 96.69 112 ILE A N 1
ATOM 957 C CA . ILE A 1 112 ? -7.336 16.109 11.102 1 96.69 112 ILE A CA 1
ATOM 958 C C . ILE A 1 112 ? -7.543 17.531 10.57 1 96.69 112 ILE A C 1
ATOM 960 O O . ILE A 1 112 ? -6.906 17.938 9.594 1 96.69 112 ILE A O 1
ATOM 964 N N . TYR A 1 113 ? -8.281 18.297 11.219 1 97.31 113 TYR A N 1
ATOM 965 C CA . TYR A 1 113 ? -8.461 19.672 10.773 1 97.31 113 TYR A CA 1
ATOM 966 C C . TYR A 1 113 ? -7.301 20.547 11.234 1 97.31 113 TYR A C 1
ATOM 968 O O . TYR A 1 113 ? -7.047 21.609 10.656 1 97.31 113 TYR A O 1
ATOM 976 N N . TRP A 1 114 ? -6.629 20.094 12.305 1 97.44 114 TRP A N 1
ATOM 977 C CA . TRP A 1 114 ? -5.344 20.719 12.594 1 97.44 114 TRP A CA 1
ATOM 978 C C . TRP A 1 114 ? -4.395 20.594 11.406 1 97.44 114 TRP A C 1
ATOM 980 O O . TRP A 1 114 ? -3.674 21.531 11.07 1 97.44 114 TRP A O 1
ATOM 990 N N . ASN A 1 115 ? -4.426 19.422 10.867 1 97.5 115 ASN A N 1
ATOM 991 C CA . ASN A 1 115 ? -3.582 19.188 9.695 1 97.5 115 ASN A CA 1
ATOM 992 C C . ASN A 1 115 ? -3.928 20.141 8.562 1 97.5 115 ASN A C 1
ATOM 994 O O . ASN A 1 115 ? -3.037 20.75 7.965 1 97.5 115 ASN A O 1
ATOM 998 N N . LEU A 1 116 ? -5.172 20.266 8.281 1 97.69 116 LEU A N 1
ATOM 999 C CA . LEU A 1 116 ? -5.621 21.172 7.227 1 97.69 116 LEU A CA 1
ATOM 1000 C C . LEU A 1 116 ? -5.234 22.609 7.547 1 97.69 116 LEU A C 1
ATOM 1002 O O . LEU A 1 116 ? -4.754 23.328 6.676 1 97.69 116 LEU A O 1
ATOM 1006 N N . TYR A 1 117 ? -5.449 22.953 8.797 1 98 117 TYR A N 1
ATOM 1007 C CA . TYR A 1 117 ? -5.117 24.266 9.305 1 98 117 TYR A CA 1
ATOM 1008 C C . TYR A 1 117 ? -3.648 24.594 9.07 1 98 117 TYR A C 1
ATOM 1010 O O . TYR A 1 117 ? -3.316 25.656 8.539 1 98 117 TYR A O 1
ATOM 1018 N N . LEU A 1 118 ? -2.789 23.688 9.336 1 97.69 118 LEU A N 1
ATOM 1019 C CA . LEU A 1 118 ? -1.351 23.891 9.203 1 97.69 118 LEU A CA 1
ATOM 1020 C C . LEU A 1 118 ? -0.942 23.969 7.738 1 97.69 118 LEU A C 1
ATOM 1022 O O . LEU A 1 118 ? -0.112 24.797 7.363 1 97.69 118 LEU A O 1
ATOM 1026 N N . ILE A 1 119 ? -1.531 23.109 6.93 1 97.19 119 ILE A N 1
ATOM 1027 C CA . ILE A 1 119 ? -1.217 23.125 5.504 1 97.19 119 ILE A CA 1
ATOM 1028 C C . ILE A 1 119 ? -1.535 24.5 4.914 1 97.19 119 ILE A C 1
ATOM 1030 O O . ILE A 1 119 ? -0.718 25.078 4.195 1 97.19 119 ILE A O 1
ATOM 1034 N N . ILE A 1 120 ? -2.641 25 5.277 1 96.88 120 ILE A N 1
ATOM 1035 C CA . ILE A 1 120 ? -3.076 26.281 4.738 1 96.88 120 ILE A CA 1
ATOM 1036 C C . ILE A 1 120 ? -2.141 27.391 5.223 1 96.88 120 ILE A C 1
ATOM 1038 O O . ILE A 1 120 ? -1.696 28.234 4.43 1 96.88 120 ILE A O 1
ATOM 1042 N N . LYS A 1 121 ? -1.841 27.391 6.527 1 97.25 121 LYS A N 1
ATOM 1043 C CA . LYS A 1 121 ? -0.955 28.406 7.078 1 97.25 121 LYS A CA 1
ATOM 1044 C C . LYS A 1 121 ? 0.404 28.391 6.383 1 97.25 121 LYS A C 1
ATOM 1046 O O . LYS A 1 121 ? 0.921 29.438 5.992 1 97.25 121 LYS A O 1
ATOM 1051 N N . ILE A 1 122 ? 0.921 27.266 6.195 1 95.12 122 ILE A N 1
ATOM 1052 C CA . ILE A 1 122 ? 2.279 27.109 5.684 1 95.12 122 ILE A CA 1
ATOM 1053 C C . ILE A 1 122 ? 2.32 27.484 4.203 1 95.12 122 ILE A C 1
ATOM 1055 O O . ILE A 1 122 ? 3.246 28.156 3.752 1 95.12 122 ILE A O 1
ATOM 1059 N N . GLN A 1 123 ? 1.301 27.172 3.508 1 91.38 123 GLN A N 1
ATOM 1060 C CA . GLN A 1 123 ? 1.337 27.328 2.059 1 91.38 123 GLN A CA 1
ATOM 1061 C C . GLN A 1 123 ? 0.783 28.688 1.64 1 91.38 123 GLN A C 1
ATOM 1063 O O . GLN A 1 123 ? 1.131 29.203 0.576 1 91.38 123 GLN A O 1
ATOM 1068 N N . CYS A 1 124 ? -0.006 29.281 2.498 1 92.94 124 CYS A N 1
ATOM 1069 C CA . CYS A 1 124 ? -0.79 30.391 1.95 1 92.94 124 CYS A CA 1
ATOM 1070 C C . CYS A 1 124 ? -0.559 31.672 2.744 1 92.94 124 CYS A C 1
ATOM 1072 O O . CYS A 1 124 ? -0.973 32.75 2.32 1 92.94 124 CYS A O 1
ATOM 1074 N N . SER A 1 125 ? 0.099 31.641 3.879 1 93.38 125 SER A N 1
ATOM 1075 C CA . SER A 1 125 ? 0.223 32.812 4.734 1 93.38 125 SER A CA 1
ATOM 1076 C C . SER A 1 125 ? 1.016 33.938 4.043 1 93.38 125 SER A C 1
ATOM 1078 O O . SER A 1 125 ? 0.812 35.125 4.32 1 93.38 125 SER A O 1
ATOM 1080 N N . GLU A 1 126 ? 1.889 33.594 3.113 1 89.44 126 GLU A N 1
ATOM 1081 C CA . GLU A 1 126 ? 2.715 34.562 2.424 1 89.44 126 GLU A CA 1
ATOM 1082 C C . GLU A 1 126 ? 1.917 35.312 1.349 1 89.44 126 GLU A C 1
ATOM 1084 O O . GLU A 1 126 ? 2.25 36.438 0.982 1 89.44 126 GLU A O 1
ATOM 1089 N N . TYR A 1 127 ? 0.863 34.75 0.886 1 86.19 127 TYR A N 1
ATOM 1090 C CA . TYR A 1 127 ? 0.166 35.312 -0.266 1 86.19 127 TYR A CA 1
ATOM 1091 C C . TYR A 1 127 ? -1.185 35.875 0.143 1 86.19 127 TYR A C 1
ATOM 1093 O O . TYR A 1 127 ? -1.807 36.625 -0.622 1 86.19 127 TYR A O 1
ATOM 1101 N N . ASP A 1 128 ? -1.685 35.5 1.234 1 91.12 128 ASP A N 1
ATOM 1102 C CA . ASP A 1 128 ? -2.951 36.031 1.753 1 91.12 128 ASP A CA 1
ATOM 1103 C C . ASP A 1 128 ? -2.793 36.531 3.182 1 91.12 128 ASP A C 1
ATOM 1105 O O . ASP A 1 128 ? -2.664 35.75 4.121 1 91.12 128 ASP A O 1
ATOM 1109 N N . SER A 1 129 ? -2.867 37.812 3.379 1 92.5 129 SER A N 1
ATOM 1110 C CA . SER A 1 129 ? -2.604 38.469 4.656 1 92.5 129 SER A CA 1
ATOM 1111 C C . SER A 1 129 ? -3.654 38.094 5.699 1 92.5 129 SER A C 1
ATOM 1113 O O . SER A 1 129 ? -3.449 38.281 6.895 1 92.5 129 SER A O 1
ATOM 1115 N N . ARG A 1 130 ? -4.754 37.562 5.246 1 94.88 130 ARG A N 1
ATOM 1116 C CA . ARG A 1 130 ? -5.797 37.125 6.172 1 94.88 130 ARG A CA 1
ATOM 1117 C C . ARG A 1 130 ? -5.387 35.875 6.926 1 94.88 130 ARG A C 1
ATOM 1119 O O . ARG A 1 130 ? -5.953 35.562 7.977 1 94.88 130 ARG A O 1
ATOM 1126 N N . ILE A 1 131 ? -4.453 35.156 6.461 1 96.38 131 ILE A N 1
ATOM 1127 C CA . ILE A 1 131 ? -3.975 33.906 7.039 1 96.38 131 ILE A CA 1
ATOM 1128 C C . ILE A 1 131 ? -2.684 34.156 7.812 1 96.38 131 ILE A C 1
ATOM 1130 O O . ILE A 1 131 ? -1.676 34.594 7.238 1 96.38 131 ILE A O 1
ATOM 1134 N N . VAL A 1 132 ? -2.752 33.875 9.07 1 96.06 132 VAL A N 1
ATOM 1135 C CA . VAL A 1 132 ? -1.598 34.125 9.922 1 96.06 132 VAL A CA 1
ATOM 1136 C C . VAL A 1 132 ? -0.582 33 9.766 1 96.06 132 VAL A C 1
ATOM 1138 O O . VAL A 1 132 ? -0.956 31.828 9.648 1 96.06 132 VAL A O 1
ATOM 1141 N N . PRO A 1 133 ? 0.686 33.344 9.727 1 96.69 133 PRO A N 1
ATOM 1142 C CA . PRO A 1 133 ? 1.704 32.281 9.625 1 96.69 133 PRO A CA 1
ATOM 1143 C C . PRO A 1 133 ? 1.75 31.391 10.867 1 96.69 133 PRO A C 1
ATOM 1145 O O . PRO A 1 133 ? 1.321 31.797 11.945 1 96.69 133 PRO A O 1
ATOM 1148 N N . THR A 1 134 ? 2.248 30.156 10.664 1 97.19 134 THR A N 1
ATOM 1149 C CA . THR A 1 134 ? 2.439 29.234 11.773 1 97.19 134 THR A CA 1
ATOM 1150 C C . THR A 1 134 ? 3.391 29.828 12.812 1 97.19 134 THR A C 1
ATOM 1152 O O . THR A 1 134 ? 4.426 30.391 12.461 1 97.19 134 THR A O 1
ATOM 1155 N N . ASP A 1 135 ? 3.018 29.688 14.133 1 95.75 135 ASP A N 1
ATOM 1156 C CA . ASP A 1 135 ? 3.83 30.344 15.156 1 95.75 135 ASP A CA 1
ATOM 1157 C C . ASP A 1 135 ? 3.982 29.453 16.391 1 95.75 135 ASP A C 1
ATOM 1159 O O . ASP A 1 135 ? 3.617 28.266 16.344 1 95.75 135 ASP A O 1
ATOM 1163 N N . SER A 1 136 ? 4.539 30.016 17.469 1 96.62 136 SER A N 1
ATOM 1164 C CA . SER A 1 136 ? 4.883 29.25 18.672 1 96.62 136 SER A CA 1
ATOM 1165 C C . SER A 1 136 ? 3.633 28.812 19.422 1 96.62 136 SER A C 1
ATOM 1167 O O . SER A 1 136 ? 3.648 27.797 20.109 1 96.62 136 SER A O 1
ATOM 1169 N N . GLN A 1 137 ? 2.633 29.578 19.25 1 96.56 137 GLN A N 1
ATOM 1170 C CA . GLN A 1 137 ? 1.375 29.188 19.875 1 96.56 137 GLN A CA 1
ATOM 1171 C C . GLN A 1 137 ? 0.836 27.906 19.266 1 96.56 137 GLN A C 1
ATOM 1173 O O . GLN A 1 137 ? 0.35 27.016 19.984 1 96.56 137 GLN A O 1
ATOM 1178 N N . ASP A 1 138 ? 0.854 27.844 17.938 1 97.25 138 ASP A N 1
ATOM 1179 C CA . ASP A 1 138 ? 0.472 26.609 17.25 1 97.25 138 ASP A CA 1
ATOM 1180 C C . ASP A 1 138 ? 1.256 25.422 17.797 1 97.25 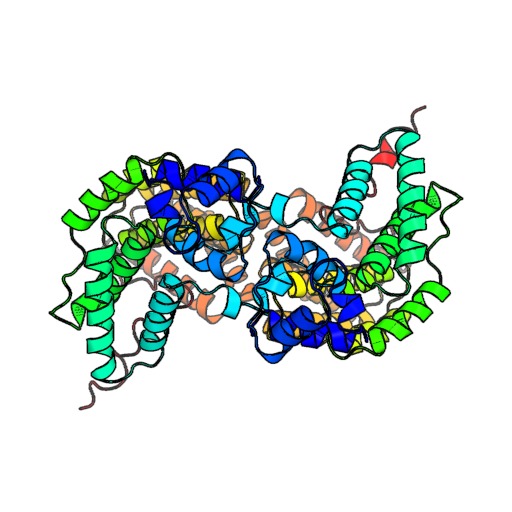138 ASP A C 1
ATOM 1182 O O . ASP A 1 138 ? 0.675 24.375 18.094 1 97.25 138 ASP A O 1
ATOM 1186 N N . LEU A 1 139 ? 2.551 25.594 17.922 1 97.81 139 LEU A N 1
ATOM 1187 C CA . LEU A 1 139 ? 3.436 24.547 18.406 1 97.81 139 LEU A CA 1
ATOM 1188 C C . LEU A 1 139 ? 3.045 24.094 19.812 1 97.81 139 LEU A C 1
ATOM 1190 O O . LEU A 1 139 ? 2.977 22.891 20.094 1 97.81 139 LEU A O 1
ATOM 1194 N N . SER A 1 140 ? 2.816 25.031 20.641 1 97.06 140 SER A N 1
ATOM 1195 C CA . SER A 1 140 ? 2.482 24.75 22.031 1 97.06 140 SER A CA 1
ATOM 1196 C C . SER A 1 140 ? 1.171 23.984 22.141 1 97.06 140 SER A C 1
ATOM 1198 O O . SER A 1 140 ? 1.065 23.031 22.906 1 97.06 140 SER A O 1
ATOM 1200 N N . GLU A 1 141 ? 0.201 24.422 21.391 1 96.19 141 GLU A N 1
ATOM 1201 C CA . GLU A 1 141 ? -1.096 23.75 21.406 1 96.19 141 GLU A CA 1
ATOM 1202 C C . GLU A 1 141 ? -0.98 22.312 20.906 1 96.19 141 GLU A C 1
ATOM 1204 O O . GLU A 1 141 ? -1.56 21.406 21.484 1 96.19 141 GLU A O 1
ATOM 1209 N N . LEU A 1 142 ? -0.276 22.156 19.891 1 96.75 142 LEU A N 1
ATOM 1210 C CA . LEU A 1 142 ? -0.109 20.828 19.312 1 96.75 142 LEU A CA 1
ATOM 1211 C C . LEU A 1 142 ? 0.705 19.922 20.25 1 96.75 142 LEU A C 1
ATOM 1213 O O . LEU A 1 142 ? 0.453 18.719 20.328 1 96.75 142 LEU A O 1
ATOM 1217 N N . LYS A 1 143 ? 1.696 20.5 20.875 1 96.38 143 LYS A N 1
ATOM 1218 C CA . LYS A 1 143 ? 2.459 19.719 21.859 1 96.38 143 LYS A CA 1
ATOM 1219 C C . LYS A 1 143 ? 1.546 19.156 22.938 1 96.38 143 LYS A C 1
ATOM 1221 O O . LYS A 1 143 ? 1.623 17.969 23.266 1 96.38 143 LYS A O 1
ATOM 1226 N N . LYS A 1 144 ? 0.692 20 23.406 1 94.25 144 LYS A N 1
ATOM 1227 C CA . LYS A 1 144 ? -0.247 19.562 24.438 1 94.25 144 LYS A CA 1
ATOM 1228 C C . LYS A 1 144 ? -1.156 18.453 23.906 1 94.25 144 LYS A C 1
ATOM 1230 O O . LYS A 1 144 ? -1.391 17.469 24.594 1 94.25 144 LYS A O 1
ATOM 1235 N N . MET A 1 145 ? -1.571 18.578 22.75 1 92.62 145 MET A N 1
ATOM 1236 C CA . MET A 1 145 ? -2.541 17.656 22.172 1 92.62 145 MET A CA 1
ATOM 1237 C C . MET A 1 145 ? -1.892 16.312 21.859 1 92.62 145 MET A C 1
ATOM 1239 O O . MET A 1 145 ? -2.436 15.258 22.188 1 92.62 145 MET A O 1
ATOM 1243 N N . ILE A 1 146 ? -0.764 16.328 21.266 1 93.81 146 ILE A N 1
ATOM 1244 C CA . ILE A 1 146 ? -0.144 15.109 20.75 1 93.81 146 ILE A CA 1
ATOM 1245 C C . ILE A 1 146 ? 0.578 14.375 21.875 1 93.81 146 ILE A C 1
ATOM 1247 O O . ILE A 1 146 ? 0.515 13.148 21.969 1 93.81 146 ILE A O 1
ATOM 1251 N N . LEU A 1 147 ? 1.22 15.078 22.75 1 94.19 147 LEU A N 1
ATOM 1252 C CA . LEU A 1 147 ? 2.033 14.453 23.797 1 94.19 147 LEU A CA 1
ATOM 1253 C C . LEU A 1 147 ? 1.151 13.789 24.844 1 94.19 147 LEU A C 1
ATOM 1255 O O . LEU A 1 147 ? 1.623 12.945 25.609 1 94.19 147 LEU A O 1
ATOM 1259 N N . SER A 1 148 ? -0.081 14.133 24.875 1 91.19 148 SER A N 1
ATOM 1260 C CA . SER A 1 148 ? -1.001 13.531 25.844 1 91.19 148 SER A CA 1
ATOM 1261 C C . SER A 1 148 ? -1.587 12.227 25.297 1 91.19 148 SER A C 1
ATOM 1263 O O . SER A 1 148 ? -2.199 11.469 26.047 1 91.19 148 SER A O 1
ATOM 1265 N N . LYS A 1 149 ? -1.313 11.93 24.109 1 90.94 149 LYS A N 1
ATOM 1266 C CA . LYS A 1 149 ? -1.888 10.75 23.469 1 90.94 149 LYS A CA 1
ATOM 1267 C C . LYS A 1 149 ? -1.072 9.5 23.797 1 90.94 149 LYS A C 1
ATOM 1269 O O . LYS A 1 149 ? 0.136 9.578 24.016 1 90.94 149 LYS A O 1
ATOM 1274 N N . GLN A 1 150 ? -1.818 8.398 23.719 1 88.62 150 GLN A N 1
ATOM 1275 C CA . GLN A 1 150 ? -1.152 7.113 23.891 1 88.62 150 GLN A CA 1
ATOM 1276 C C . GLN A 1 150 ? -1.074 6.355 22.562 1 88.62 150 GLN A C 1
ATOM 1278 O O . GLN A 1 150 ? -0.271 5.434 22.422 1 88.62 150 GLN A O 1
ATOM 1283 N N . LYS A 1 151 ? -1.926 6.688 21.688 1 92.75 151 LYS A N 1
ATOM 1284 C CA . LYS A 1 151 ? -1.962 6.086 20.359 1 92.75 151 LYS A CA 1
ATOM 1285 C C . LYS A 1 151 ? -1.985 7.16 19.281 1 92.75 151 LYS A C 1
ATOM 1287 O O . LYS A 1 151 ? -2.588 8.219 19.453 1 92.75 151 LYS A O 1
ATOM 1292 N N . PHE A 1 152 ? -1.323 6.746 18.156 1 96.12 152 PHE A N 1
ATOM 1293 C CA . PHE A 1 152 ? -1.168 7.754 17.109 1 96.12 152 PHE A CA 1
ATOM 1294 C C . PHE A 1 152 ? -1.721 7.246 15.789 1 96.12 152 PHE A C 1
ATOM 1296 O O . PHE A 1 152 ? -1.771 6.039 15.547 1 96.12 152 PHE A O 1
ATOM 1303 N N . THR A 1 153 ? -2.164 8.203 14.984 1 96.06 153 THR A N 1
ATOM 1304 C CA . THR A 1 153 ? -2.65 7.914 13.641 1 96.06 153 THR A CA 1
ATOM 1305 C C . THR A 1 153 ? -1.764 8.578 12.594 1 96.06 153 THR A C 1
ATOM 1307 O O . THR A 1 153 ? -0.825 9.305 12.93 1 96.06 153 THR A O 1
ATOM 1310 N N . LEU A 1 154 ? -2.08 8.328 11.375 1 96.88 154 LEU A N 1
ATOM 1311 C CA . LEU A 1 154 ? -1.315 8.875 10.258 1 96.88 154 LEU A CA 1
ATOM 1312 C C . LEU A 1 154 ? -1.254 10.398 10.336 1 96.88 154 LEU A C 1
ATOM 1314 O O . LEU A 1 154 ? -0.238 11 9.984 1 96.88 154 LEU A O 1
ATOM 1318 N N . TYR A 1 155 ? -2.256 11.008 10.891 1 97.5 155 TYR A N 1
ATOM 1319 C CA . TYR A 1 155 ? -2.352 12.469 10.859 1 97.5 155 TYR A CA 1
ATOM 1320 C C . TYR A 1 155 ? -1.433 13.094 11.898 1 97.5 155 TYR A C 1
ATOM 1322 O O . TYR A 1 155 ? -0.968 14.227 11.727 1 97.5 155 TYR A O 1
ATOM 1330 N N . ASP A 1 156 ? -1.136 12.375 12.961 1 97.75 156 ASP A N 1
ATOM 1331 C CA . ASP A 1 156 ? -0.142 12.867 13.906 1 97.75 156 ASP A CA 1
ATOM 1332 C C . ASP A 1 156 ? 1.219 13.047 13.234 1 97.75 156 ASP A C 1
ATOM 1334 O O . ASP A 1 156 ? 1.885 14.062 13.43 1 97.75 156 ASP A O 1
ATOM 1338 N N . TYR A 1 157 ? 1.552 12.109 12.453 1 98.31 157 TYR A N 1
ATOM 1339 C CA . TYR A 1 157 ? 2.822 12.172 11.734 1 98.31 157 TYR A CA 1
ATOM 1340 C C . TYR A 1 157 ? 2.805 13.266 10.68 1 98.31 157 TYR A C 1
ATOM 1342 O O . TYR A 1 157 ? 3.791 13.984 10.508 1 98.31 157 TYR A O 1
ATOM 1350 N N . LYS A 1 158 ? 1.697 13.414 10.008 1 98.06 158 LYS A N 1
ATOM 1351 C CA . LYS A 1 158 ? 1.568 14.453 8.984 1 98.06 158 LYS A CA 1
ATOM 1352 C C . LYS A 1 158 ? 1.691 15.844 9.602 1 98.06 158 LYS A C 1
ATOM 1354 O O . LYS A 1 158 ? 2.324 16.734 9.023 1 98.06 158 LYS A O 1
ATOM 1359 N N . ILE A 1 159 ? 1.115 15.961 10.734 1 98.19 159 ILE A N 1
ATOM 1360 C CA . ILE A 1 159 ? 1.134 17.25 11.414 1 98.19 159 ILE A CA 1
ATOM 1361 C C . ILE A 1 159 ? 2.568 17.609 11.797 1 98.19 159 ILE A C 1
ATOM 1363 O O . ILE A 1 159 ? 3.021 18.719 11.539 1 98.19 159 ILE A O 1
ATOM 1367 N N . VAL A 1 160 ? 3.26 16.656 12.352 1 98.38 160 VAL A N 1
ATOM 1368 C CA . VAL A 1 160 ? 4.625 16.938 12.781 1 98.38 160 VAL A CA 1
ATOM 1369 C C . VAL A 1 160 ? 5.516 17.156 11.562 1 98.38 160 VAL A C 1
ATOM 1371 O O . VAL A 1 160 ? 6.445 17.969 11.602 1 98.38 160 VAL A O 1
ATOM 1374 N N . THR A 1 161 ? 5.195 16.484 10.469 1 98.19 161 THR A N 1
ATOM 1375 C CA . THR A 1 161 ? 5.902 16.75 9.219 1 98.19 161 THR A CA 1
ATOM 1376 C C . THR A 1 161 ? 5.727 18.203 8.781 1 98.19 161 THR A C 1
ATOM 1378 O O . THR A 1 161 ? 6.695 18.859 8.414 1 98.19 161 THR A O 1
ATOM 1381 N N . ASN A 1 162 ? 4.52 18.656 8.867 1 96.56 162 ASN A N 1
ATOM 1382 C CA . ASN A 1 162 ? 4.254 20.047 8.531 1 96.56 162 ASN A CA 1
ATOM 1383 C C . ASN A 1 162 ? 4.992 21.016 9.461 1 96.56 162 ASN A C 1
ATOM 1385 O O . ASN A 1 162 ? 5.547 22.016 9.016 1 96.56 162 ASN A O 1
ATOM 1389 N N . LEU A 1 163 ? 5.035 20.656 10.727 1 97.69 163 LEU A N 1
ATOM 1390 C CA . LEU A 1 163 ? 5.727 21.484 11.703 1 97.69 163 LEU A CA 1
ATOM 1391 C C . LEU A 1 163 ? 7.227 21.531 11.414 1 97.69 163 LEU A C 1
ATOM 1393 O O . LEU A 1 163 ? 7.887 22.531 11.688 1 97.69 163 LEU A O 1
ATOM 1397 N N . SER A 1 164 ? 7.738 20.469 10.852 1 97 164 SER A N 1
ATOM 1398 C CA . SER A 1 164 ? 9.172 20.375 10.594 1 97 164 SER A CA 1
ATOM 1399 C C . SER A 1 164 ? 9.609 21.375 9.523 1 97 164 SER A C 1
ATOM 1401 O O . SER A 1 164 ? 10.797 21.672 9.398 1 97 164 SER A O 1
ATOM 1403 N N . LEU A 1 165 ? 8.656 21.906 8.805 1 94.25 165 LEU A N 1
ATOM 1404 C CA . LEU A 1 165 ? 8.961 22.891 7.777 1 94.25 165 LEU A CA 1
ATOM 1405 C C . LEU A 1 165 ? 9.195 24.266 8.391 1 94.25 165 LEU A C 1
ATOM 1407 O O . LEU A 1 165 ? 9.797 25.141 7.758 1 94.25 165 LEU A O 1
ATOM 1411 N N . VAL A 1 166 ? 8.758 24.422 9.586 1 95.69 166 VAL A N 1
ATOM 1412 C CA . VAL A 1 166 ? 8.766 25.75 10.188 1 95.69 166 VAL A CA 1
ATOM 1413 C C . VAL A 1 166 ? 9.672 25.766 11.414 1 95.69 166 VAL A C 1
ATOM 1415 O O . VAL A 1 166 ? 10.383 26.734 11.664 1 95.69 166 VAL A O 1
ATOM 1418 N N . PHE A 1 167 ? 9.734 24.734 12.195 1 97 167 PHE A N 1
ATOM 1419 C CA . PHE A 1 167 ? 10.398 24.734 13.492 1 97 167 PHE A CA 1
ATOM 1420 C C . PHE A 1 167 ? 11.672 23.906 13.445 1 97 167 PHE A C 1
ATOM 1422 O O . PHE A 1 167 ? 11.844 23.062 12.562 1 97 167 PHE A O 1
ATOM 1429 N N . SER A 1 168 ? 12.492 24.156 14.422 1 96.25 168 SER A N 1
ATOM 1430 C CA . SER A 1 168 ? 13.773 23.469 14.508 1 96.25 168 SER A CA 1
ATOM 1431 C C . SER A 1 168 ? 13.617 22.062 15.07 1 96.25 168 SER A C 1
ATOM 1433 O O . SER A 1 168 ? 12.586 21.75 15.68 1 96.25 168 SER A O 1
ATOM 1435 N N 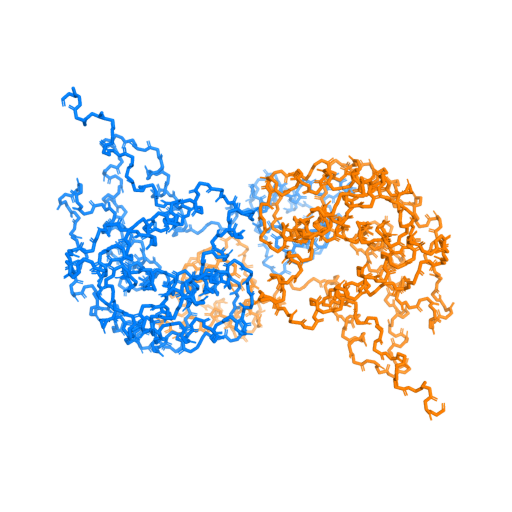. TYR A 1 169 ? 14.617 21.297 14.844 1 96.94 169 TYR A N 1
ATOM 1436 C CA . TYR A 1 169 ? 14.609 19.922 15.344 1 96.94 169 TYR A CA 1
ATOM 1437 C C . TYR A 1 169 ? 14.5 19.906 16.859 1 96.94 169 TYR A C 1
ATOM 1439 O O . TYR A 1 169 ? 13.797 19.062 17.438 1 96.94 169 TYR A O 1
ATOM 1447 N N . LYS A 1 170 ? 15.195 20.797 17.5 1 96 170 LYS A N 1
ATOM 1448 C CA . LYS A 1 170 ? 15.172 20.859 18.953 1 96 170 LYS A CA 1
ATOM 1449 C C . LYS A 1 170 ? 13.75 21.031 19.469 1 96 170 LYS A C 1
ATOM 1451 O O . LYS A 1 170 ? 13.367 20.406 20.469 1 96 170 LYS A O 1
ATOM 1456 N N . GLU A 1 171 ? 13.008 21.797 18.781 1 97.25 171 GLU A N 1
ATOM 1457 C CA . GLU A 1 171 ? 11.625 22.062 19.172 1 97.25 171 GLU A CA 1
ATOM 1458 C C . GLU A 1 171 ? 10.727 20.859 18.891 1 97.25 171 GLU A C 1
ATOM 1460 O O . GLU A 1 171 ? 9.68 20.703 19.516 1 97.25 171 GLU A O 1
ATOM 1465 N N . LEU A 1 172 ? 11.148 20 17.984 1 97.81 172 LEU A N 1
ATOM 1466 C CA . LEU A 1 172 ? 10.305 18.891 17.547 1 97.81 172 LEU A CA 1
ATOM 1467 C C . LEU A 1 172 ? 10.672 17.609 18.281 1 97.81 172 LEU A C 1
ATOM 1469 O O . LEU A 1 172 ? 9.922 16.625 18.25 1 97.81 172 LEU A O 1
ATOM 1473 N N . GLN A 1 173 ? 11.758 17.609 18.969 1 97.38 173 GLN A N 1
ATOM 1474 C CA . GLN A 1 173 ? 12.305 16.406 19.594 1 97.38 173 GLN A CA 1
ATOM 1475 C C . GLN A 1 173 ? 11.273 15.75 20.516 1 97.38 173 GLN A C 1
ATOM 1477 O O . GLN A 1 173 ? 11.148 14.523 20.516 1 97.38 173 GLN A O 1
ATOM 1482 N N . PRO A 1 174 ? 10.508 16.516 21.266 1 97.44 174 PRO A N 1
ATOM 1483 C CA . PRO A 1 174 ? 9.508 15.875 22.125 1 97.44 174 PRO A CA 1
ATOM 1484 C C . PRO A 1 174 ? 8.469 15.094 21.328 1 97.44 174 PRO A C 1
ATOM 1486 O O . PRO A 1 174 ? 7.992 14.047 21.797 1 97.44 174 PRO A O 1
ATOM 1489 N N . PHE A 1 175 ? 8.102 15.57 20.203 1 98.19 175 PHE A N 1
ATOM 1490 C CA . PHE A 1 175 ? 7.16 14.844 19.359 1 98.19 175 PHE A CA 1
ATOM 1491 C C . PHE A 1 175 ? 7.742 13.5 18.922 1 98.19 175 PHE A C 1
ATOM 1493 O O . PHE A 1 175 ? 7.055 12.477 18.969 1 98.19 175 PHE A O 1
ATOM 1500 N N . LEU A 1 176 ? 9.016 13.523 18.469 1 98.06 176 LEU A N 1
ATOM 1501 C CA . LEU A 1 176 ? 9.641 12.297 17.984 1 98.06 176 LEU A CA 1
ATOM 1502 C C . LEU A 1 176 ? 9.719 11.25 19.094 1 98.06 176 LEU A C 1
ATOM 1504 O O . LEU A 1 176 ? 9.461 10.07 18.844 1 98.06 176 LEU A O 1
ATOM 1508 N N . SER A 1 177 ? 9.969 11.695 20.281 1 96.75 177 SER A N 1
ATOM 1509 C CA . SER A 1 177 ? 10.062 10.781 21.406 1 96.75 177 SER A CA 1
ATOM 1510 C C . SER A 1 177 ? 8.719 10.117 21.703 1 96.75 177 SER A C 1
ATOM 1512 O O . SER A 1 177 ? 8.672 8.977 22.156 1 96.75 177 SER A O 1
ATOM 1514 N N . SER A 1 178 ? 7.711 10.844 21.406 1 97.06 178 SER A N 1
ATOM 1515 C CA . SER A 1 178 ? 6.367 10.328 21.656 1 97.06 178 SER A CA 1
ATOM 1516 C C . SER A 1 178 ? 5.895 9.438 20.516 1 97.06 178 SER A C 1
ATOM 1518 O O . SER A 1 178 ? 5.246 8.414 20.734 1 97.06 178 SER A O 1
ATOM 1520 N N . LEU A 1 179 ? 6.223 9.734 19.328 1 98.06 179 LEU A N 1
ATOM 1521 C CA . LEU A 1 179 ? 5.695 9.086 18.125 1 98.06 179 LEU A CA 1
ATOM 1522 C C . LEU A 1 179 ? 6.445 7.793 17.828 1 98.06 179 LEU A C 1
ATOM 1524 O O . LEU A 1 179 ? 5.926 6.914 17.141 1 98.06 179 LEU A O 1
ATOM 1528 N N . PHE A 1 180 ? 7.684 7.77 18.344 1 97.94 180 PHE A N 1
ATOM 1529 C CA . PHE A 1 180 ? 8.5 6.602 18.031 1 97.94 180 PHE A CA 1
ATOM 1530 C C . PHE A 1 180 ? 8.891 5.859 19.297 1 97.94 180 PHE A C 1
ATOM 1532 O O . PHE A 1 180 ? 9.156 6.484 20.328 1 97.94 180 PHE A O 1
ATOM 1539 N N . PRO A 1 181 ? 9.008 4.52 19.219 1 97.38 181 PRO A N 1
ATOM 1540 C CA . PRO A 1 181 ? 8.891 3.686 18.031 1 97.38 181 PRO A CA 1
ATOM 1541 C C . PRO A 1 181 ? 7.441 3.531 17.562 1 97.38 181 PRO A C 1
ATOM 1543 O O . PRO A 1 181 ? 6.52 3.57 18.375 1 97.38 181 PRO A O 1
ATOM 1546 N N . LEU A 1 182 ? 7.316 3.434 16.297 1 97.62 182 LEU A N 1
ATOM 1547 C CA . LEU A 1 182 ? 6.008 3.186 15.703 1 97.62 182 LEU A CA 1
ATOM 1548 C C . LEU A 1 182 ? 5.457 1.833 16.141 1 97.62 182 LEU A C 1
ATOM 1550 O O . LEU A 1 182 ? 6.207 0.862 16.25 1 97.62 182 LEU A O 1
ATOM 1554 N N . ASP A 1 183 ? 4.211 1.806 16.312 1 94.62 183 ASP A N 1
ATOM 1555 C CA . ASP A 1 183 ? 3.541 0.549 16.641 1 94.62 183 ASP A CA 1
ATOM 1556 C C . ASP A 1 183 ? 3.793 -0.503 15.57 1 94.62 183 ASP A C 1
ATOM 1558 O O . ASP A 1 183 ? 3.674 -0.218 14.375 1 94.62 183 ASP A O 1
ATOM 1562 N N . SER A 1 184 ? 4.07 -1.729 15.984 1 94.19 184 SER A N 1
ATOM 1563 C CA . SER A 1 184 ? 4.457 -2.795 15.07 1 94.19 184 SER A CA 1
ATOM 1564 C C . SER A 1 184 ? 3.295 -3.193 14.164 1 94.19 184 SER A C 1
ATOM 1566 O O . SER A 1 184 ? 3.504 -3.756 13.086 1 94.19 184 SER A O 1
ATOM 1568 N N . ASN A 1 185 ? 2.156 -2.891 14.633 1 94.56 185 ASN A N 1
ATOM 1569 C CA . ASN A 1 185 ? 0.985 -3.266 13.844 1 94.56 185 ASN A CA 1
ATOM 1570 C C . ASN A 1 185 ? 0.458 -2.086 13.031 1 94.56 185 ASN A C 1
ATOM 1572 O O . ASN A 1 185 ? -0.678 -2.115 12.555 1 94.56 185 ASN A O 1
ATOM 1576 N N . ALA A 1 186 ? 1.263 -1.083 12.891 1 96.81 186 ALA A N 1
ATOM 1577 C CA . ALA A 1 186 ? 0.822 0.09 12.141 1 96.81 186 ALA A CA 1
ATOM 1578 C C . ALA A 1 186 ? 0.62 -0.246 10.664 1 96.81 186 ALA A C 1
ATOM 1580 O O . ALA A 1 186 ? 1.39 -1.017 10.086 1 96.81 186 ALA A O 1
ATOM 1581 N N . PRO A 1 187 ? -0.422 0.337 10.141 1 96 187 PRO A N 1
ATOM 1582 C CA . PRO A 1 187 ? -0.626 0.093 8.711 1 96 187 PRO A CA 1
ATOM 1583 C C . PRO A 1 187 ? 0.431 0.769 7.836 1 96 187 PRO A C 1
ATOM 1585 O O . PRO A 1 187 ? 1.162 1.642 8.312 1 96 187 PRO A O 1
ATOM 1588 N N . THR A 1 188 ? 0.461 0.405 6.629 1 95.25 188 THR A N 1
ATOM 1589 C CA . THR A 1 188 ? 1.443 0.905 5.672 1 95.25 188 THR A CA 1
ATOM 1590 C C . THR A 1 188 ? 1.305 2.414 5.492 1 95.25 188 THR A C 1
ATOM 1592 O O . THR A 1 188 ? 2.305 3.127 5.387 1 95.25 188 THR A O 1
ATOM 1595 N N . VAL A 1 189 ? 0.102 2.922 5.469 1 96.56 189 VAL A N 1
ATOM 1596 C CA . VAL A 1 189 ? -0.114 4.348 5.25 1 96.56 189 VAL A CA 1
ATOM 1597 C C . VAL A 1 189 ? 0.512 5.148 6.391 1 96.56 189 VAL A C 1
ATOM 1599 O O . VAL A 1 189 ? 1.052 6.234 6.168 1 96.56 189 VAL A O 1
ATOM 1602 N N . THR A 1 190 ? 0.48 4.582 7.57 1 98.19 190 THR A N 1
ATOM 1603 C CA . THR A 1 190 ? 1.04 5.266 8.734 1 98.19 190 THR A CA 1
ATOM 1604 C C . THR A 1 190 ? 2.562 5.172 8.734 1 98.19 190 THR A C 1
ATOM 1606 O O . THR A 1 190 ? 3.25 6.152 9.031 1 98.19 190 THR A O 1
ATOM 1609 N N . SER A 1 191 ? 3.082 3.992 8.414 1 98.31 191 SER A N 1
ATOM 1610 C CA . SER A 1 191 ? 4.535 3.865 8.359 1 98.31 191 SER A CA 1
ATOM 1611 C C . SER A 1 191 ? 5.125 4.758 7.27 1 98.31 191 SER A C 1
ATOM 1613 O O . SER A 1 191 ? 6.211 5.32 7.441 1 98.31 191 SER A O 1
ATOM 1615 N N . GLU A 1 192 ? 4.387 4.938 6.195 1 97.88 192 GLU A N 1
ATOM 1616 C CA . GLU A 1 192 ? 4.836 5.836 5.137 1 97.88 192 GLU A CA 1
ATOM 1617 C C . GLU A 1 192 ? 4.879 7.281 5.625 1 97.88 192 GLU A C 1
ATOM 1619 O O . GLU A 1 192 ? 5.824 8.016 5.332 1 97.88 192 GLU A O 1
ATOM 1624 N N . ALA A 1 193 ? 3.854 7.629 6.312 1 98.25 193 ALA A N 1
ATOM 1625 C CA . ALA A 1 193 ? 3.834 8.977 6.879 1 98.25 193 ALA A CA 1
ATOM 1626 C C . ALA A 1 193 ? 4.996 9.18 7.844 1 98.25 193 ALA A C 1
ATOM 1628 O O . ALA A 1 193 ? 5.594 10.258 7.883 1 98.25 193 ALA A O 1
ATOM 1629 N N . ALA A 1 194 ? 5.297 8.172 8.586 1 98.69 194 ALA A N 1
ATOM 1630 C CA . ALA A 1 194 ? 6.41 8.227 9.531 1 98.69 194 ALA A CA 1
ATOM 1631 C C . ALA A 1 194 ? 7.742 8.398 8.797 1 98.69 194 ALA A C 1
ATOM 1633 O O . ALA A 1 194 ? 8.586 9.203 9.211 1 98.69 194 ALA A O 1
ATOM 1634 N N . TYR A 1 195 ? 7.922 7.68 7.723 1 98.56 195 TYR A N 1
ATOM 1635 C CA . TYR A 1 195 ? 9.133 7.809 6.922 1 98.56 195 TYR A CA 1
ATOM 1636 C C . TYR A 1 195 ? 9.266 9.219 6.355 1 98.56 195 TYR A C 1
ATOM 1638 O O . TYR A 1 195 ? 10.352 9.797 6.355 1 98.56 195 TYR A O 1
ATOM 1646 N N . TYR A 1 196 ? 8.164 9.719 5.918 1 97.75 196 TYR A N 1
ATOM 1647 C CA . TYR A 1 196 ? 8.172 11.055 5.34 1 97.75 196 TYR A CA 1
ATOM 1648 C C . TYR A 1 196 ? 8.594 12.094 6.379 1 97.75 196 TYR A C 1
ATOM 1650 O O . TYR A 1 196 ? 9.336 13.031 6.066 1 97.75 196 TYR A O 1
ATOM 1658 N N . LEU A 1 197 ? 8.086 11.883 7.516 1 98.5 197 LEU A N 1
ATOM 1659 C CA . LEU A 1 197 ? 8.461 12.773 8.609 1 98.5 197 LEU A CA 1
ATOM 1660 C C . LEU A 1 197 ? 9.969 12.734 8.852 1 98.5 197 LEU A C 1
ATOM 1662 O O . LEU A 1 197 ? 10.625 13.773 8.875 1 98.5 197 LEU A O 1
ATOM 1666 N N . LEU A 1 198 ? 10.508 11.57 8.984 1 98.69 198 LEU A N 1
ATOM 1667 C CA . LEU A 1 198 ? 11.922 11.414 9.273 1 98.69 198 LEU A CA 1
ATOM 1668 C C . LEU A 1 198 ? 12.773 11.938 8.117 1 98.69 198 LEU A C 1
ATOM 1670 O O . LEU A 1 198 ? 13.828 12.539 8.344 1 98.69 198 LEU A O 1
ATOM 1674 N N . GLU A 1 199 ? 12.312 11.742 6.918 1 97.69 199 GLU A N 1
ATOM 1675 C CA . GLU A 1 199 ? 13.023 12.234 5.742 1 97.69 199 GLU A CA 1
ATOM 1676 C C . GLU A 1 199 ? 13.078 13.758 5.73 1 97.69 199 GLU A C 1
ATOM 1678 O O . GLU A 1 199 ? 14.117 14.344 5.426 1 97.69 199 GLU A O 1
ATOM 1683 N N . ASN A 1 200 ? 11.977 14.359 6.031 1 97.19 200 ASN A N 1
ATOM 1684 C CA . ASN A 1 200 ? 11.938 15.812 6.062 1 97.19 200 ASN A CA 1
ATOM 1685 C C . ASN A 1 200 ? 12.891 16.375 7.117 1 97.19 200 ASN A C 1
ATOM 1687 O O . ASN A 1 200 ? 13.625 17.328 6.852 1 97.19 200 ASN A O 1
ATOM 1691 N N . ILE A 1 201 ? 12.914 15.742 8.211 1 98.31 201 ILE A N 1
ATOM 1692 C CA . ILE A 1 201 ? 13.75 16.234 9.305 1 98.31 201 ILE A CA 1
ATOM 1693 C C . ILE A 1 201 ? 15.227 16.016 8.961 1 98.31 201 ILE A C 1
ATOM 1695 O O . ILE A 1 201 ? 16.047 16.922 9.133 1 98.31 201 ILE A O 1
ATOM 1699 N N . THR A 1 202 ? 15.609 14.859 8.477 1 98.12 202 THR A N 1
ATOM 1700 C CA . THR A 1 202 ? 17 14.578 8.156 1 98.12 202 THR A CA 1
ATOM 1701 C C . THR A 1 202 ? 17.5 15.508 7.043 1 98.12 202 THR A C 1
ATOM 1703 O O . THR A 1 202 ? 18.641 15.977 7.082 1 98.12 202 THR A O 1
ATOM 1706 N N . THR A 1 203 ? 16.641 15.75 6.074 1 95.81 203 THR A N 1
ATOM 1707 C CA . THR A 1 203 ? 17 16.641 4.984 1 95.81 203 THR A CA 1
ATOM 1708 C C . THR A 1 203 ? 17.328 18.047 5.52 1 95.81 203 THR A C 1
ATOM 1710 O O . THR A 1 203 ? 18.344 18.625 5.16 1 95.81 203 THR A O 1
ATOM 1713 N N . LYS A 1 204 ? 16.516 18.484 6.363 1 95.75 204 LYS A N 1
ATOM 1714 C CA . LYS A 1 204 ? 16.719 19.812 6.938 1 95.75 204 LYS A CA 1
ATOM 1715 C C . LYS A 1 204 ? 17.969 19.859 7.793 1 95.75 204 LYS A C 1
ATOM 1717 O O . LYS A 1 204 ? 18.719 20.844 7.766 1 95.75 204 LYS A O 1
ATOM 1722 N N . LEU A 1 205 ? 18.188 18.844 8.562 1 97.06 205 LEU A N 1
ATOM 1723 C CA . LEU A 1 205 ? 19.375 18.781 9.422 1 97.06 205 LEU A CA 1
ATOM 1724 C C . LEU A 1 205 ? 20.656 18.766 8.594 1 97.06 205 LEU A C 1
ATOM 1726 O O . LEU A 1 205 ? 21.641 19.422 8.953 1 97.06 205 LEU A O 1
ATOM 1730 N N . VAL A 1 206 ? 20.609 18.062 7.492 1 95.88 206 VAL A N 1
ATOM 1731 C CA . VAL A 1 206 ? 21.766 18.016 6.598 1 95.88 206 VAL A CA 1
ATOM 1732 C C . VAL A 1 206 ? 22 19.391 5.984 1 95.88 206 VAL A C 1
ATOM 1734 O O . VAL A 1 206 ? 23.141 19.875 5.93 1 95.88 206 VAL A O 1
ATOM 1737 N N . GLN A 1 207 ? 20.953 20.016 5.613 1 91.75 207 GLN A N 1
ATOM 1738 C CA . GLN A 1 207 ? 21.047 21.359 5.027 1 91.75 207 GLN A CA 1
ATOM 1739 C C . GLN A 1 207 ? 21.641 22.359 6.02 1 91.75 207 GLN A C 1
ATOM 1741 O O . GLN A 1 207 ? 22.406 23.234 5.641 1 91.75 207 GLN A O 1
ATOM 1746 N N . ASN A 1 208 ? 21.266 22.156 7.25 1 92.94 208 ASN A N 1
ATOM 1747 C CA . ASN A 1 208 ? 21.734 23.062 8.297 1 92.94 208 ASN A CA 1
ATOM 1748 C C . ASN A 1 208 ? 23.078 22.594 8.867 1 92.94 208 ASN A C 1
ATOM 1750 O O . ASN A 1 208 ? 23.594 23.188 9.812 1 92.94 208 ASN A O 1
ATOM 1754 N N . ARG A 1 209 ? 23.594 21.531 8.375 1 93.75 209 ARG A N 1
ATOM 1755 C CA . ARG A 1 209 ? 24.875 20.953 8.75 1 93.75 209 ARG A CA 1
ATOM 1756 C C . ARG A 1 209 ? 24.875 20.531 10.219 1 93.75 209 ARG A C 1
ATOM 1758 O O . ARG A 1 209 ? 25.891 20.656 10.906 1 93.75 209 ARG A O 1
ATOM 1765 N N . ASP A 1 210 ? 23.734 20.281 10.703 1 95.75 210 ASP A N 1
ATOM 1766 C CA . ASP A 1 210 ? 23.609 19.688 12.039 1 95.75 210 ASP A CA 1
ATOM 1767 C C . ASP A 1 210 ? 23.688 18.172 11.977 1 95.75 210 ASP A C 1
ATOM 1769 O O . ASP A 1 210 ? 22.672 17.484 12.18 1 95.75 210 ASP A O 1
ATOM 1773 N N . PHE A 1 211 ? 24.844 17.656 11.859 1 96.19 211 PHE A N 1
ATOM 1774 C CA . PHE A 1 211 ? 25.062 16.25 11.57 1 96.19 211 PHE A CA 1
ATOM 1775 C C . PHE A 1 211 ? 24.922 15.414 12.836 1 96.19 211 PHE A C 1
ATOM 1777 O O . PHE A 1 211 ? 24.547 14.234 12.773 1 96.19 211 PHE A O 1
ATOM 1784 N N . GLU A 1 212 ? 25.172 15.992 13.945 1 95.75 212 GLU A N 1
ATOM 1785 C CA . GLU A 1 212 ? 25.016 15.273 15.203 1 95.75 212 GLU A CA 1
ATOM 1786 C C . GLU A 1 212 ? 23.547 14.938 15.461 1 95.75 212 GLU A C 1
ATOM 1788 O O . GLU A 1 212 ? 23.203 13.781 15.719 1 95.75 212 GLU A O 1
ATOM 1793 N N . SER A 1 213 ? 22.719 15.938 15.328 1 97.56 213 SER A N 1
ATOM 1794 C CA . SER A 1 213 ? 21.281 15.703 15.484 1 97.56 213 SER A CA 1
ATOM 1795 C C . SER A 1 213 ? 20.75 14.766 14.406 1 97.56 213 SER A C 1
ATOM 1797 O O . SER A 1 213 ? 19.844 13.961 14.656 1 97.56 213 SER A O 1
ATOM 1799 N N . CYS A 1 214 ? 21.328 14.914 13.266 1 98.31 214 CYS A N 1
ATOM 1800 C CA . CYS A 1 214 ? 20.906 14.047 12.164 1 98.31 214 CYS A CA 1
ATOM 1801 C C . CYS A 1 214 ? 21.172 12.586 12.484 1 98.31 214 CYS A C 1
ATOM 1803 O O . CYS A 1 214 ? 20.375 11.719 12.148 1 98.31 214 CYS A O 1
ATOM 1805 N N . THR A 1 215 ? 22.281 12.344 13.164 1 98.25 215 THR A N 1
ATOM 1806 C CA . THR A 1 215 ? 22.625 10.984 13.555 1 98.25 215 THR A CA 1
ATOM 1807 C C . THR A 1 215 ? 21.562 10.406 14.492 1 98.25 215 THR A C 1
ATOM 1809 O O . THR A 1 215 ? 21.203 9.234 14.383 1 98.25 215 THR A O 1
ATOM 1812 N N . GLU A 1 216 ? 21.078 11.25 15.328 1 97.88 216 GLU A N 1
ATOM 1813 C CA . GLU A 1 216 ? 20.031 10.82 16.25 1 97.88 216 GLU A CA 1
ATOM 1814 C C . GLU A 1 216 ? 18.766 10.406 15.5 1 97.88 216 GLU A C 1
ATOM 1816 O O . GLU A 1 216 ? 18.188 9.359 15.789 1 97.88 216 GLU A O 1
ATOM 1821 N N . VAL A 1 217 ? 18.391 11.172 14.539 1 98.69 217 VAL A N 1
ATOM 1822 C CA . VAL A 1 217 ? 17.188 10.906 13.766 1 98.69 217 VAL A CA 1
ATOM 1823 C C . VAL A 1 217 ? 17.391 9.68 12.883 1 98.69 217 VAL A C 1
ATOM 1825 O O . VAL A 1 217 ? 16.469 8.875 12.695 1 98.69 217 VAL A O 1
ATOM 1828 N N . LEU A 1 218 ? 18.578 9.508 12.391 1 98.69 218 LEU A N 1
ATOM 1829 C CA . LEU A 1 218 ? 18.906 8.352 11.555 1 98.69 218 LEU A CA 1
ATOM 1830 C C . LEU A 1 218 ? 18.797 7.062 12.359 1 98.69 218 LEU A C 1
ATOM 1832 O O . LEU A 1 218 ? 18.438 6.016 11.812 1 98.69 218 LEU A O 1
ATOM 1836 N N . ASN A 1 219 ? 19.078 7.152 13.633 1 98.5 219 ASN A N 1
ATOM 1837 C CA . ASN A 1 219 ? 18.891 5.973 14.477 1 98.5 219 ASN A CA 1
ATOM 1838 C C . ASN A 1 219 ? 17.422 5.57 14.555 1 98.5 219 ASN A C 1
ATOM 1840 O O . ASN A 1 219 ? 17.094 4.387 14.469 1 98.5 219 ASN A O 1
ATOM 1844 N N . ILE A 1 220 ? 16.562 6.547 14.688 1 98.62 220 ILE A N 1
ATOM 1845 C CA . ILE A 1 220 ? 15.125 6.293 14.688 1 98.62 220 ILE A CA 1
ATOM 1846 C C . ILE A 1 220 ? 14.703 5.727 13.336 1 98.62 220 ILE A C 1
ATOM 1848 O O . ILE A 1 220 ? 13.914 4.781 13.273 1 98.62 220 ILE A O 1
ATOM 1852 N N . TYR A 1 221 ? 15.273 6.305 12.305 1 98.44 221 TYR A N 1
ATOM 1853 C CA . TYR A 1 221 ? 15.023 5.902 10.93 1 98.44 221 TYR A CA 1
ATOM 1854 C C . TYR A 1 221 ? 15.383 4.438 10.711 1 98.44 221 TYR A C 1
ATOM 1856 O O . TYR A 1 221 ? 14.594 3.67 10.164 1 98.44 221 TYR A O 1
ATOM 1864 N N . ASN A 1 222 ? 16.5 4.098 11.203 1 98.06 222 ASN A N 1
ATOM 1865 C CA . ASN A 1 222 ? 16.969 2.727 11.062 1 98.06 222 ASN A CA 1
ATOM 1866 C C . ASN A 1 222 ? 16.078 1.746 11.82 1 98.06 222 ASN A C 1
ATOM 1868 O O . ASN A 1 222 ? 15.797 0.65 11.336 1 98.06 222 ASN A O 1
ATOM 1872 N N . ASP A 1 223 ? 15.672 2.105 13 1 98 223 ASP A N 1
ATOM 1873 C CA . ASP A 1 223 ? 14.766 1.269 13.773 1 98 223 ASP A CA 1
ATOM 1874 C C . ASP A 1 223 ? 13.445 1.05 13.039 1 98 223 ASP A C 1
ATOM 1876 O O . ASP A 1 223 ? 12.914 -0.06 13.031 1 98 223 ASP A O 1
ATOM 1880 N N . LEU A 1 224 ? 12.984 2.125 12.43 1 98.56 224 LEU A N 1
ATOM 1881 C CA . LEU A 1 224 ? 11.742 2.029 11.664 1 98.56 224 LEU A CA 1
ATOM 1882 C C . LEU A 1 224 ? 11.906 1.072 10.492 1 98.56 224 LEU A C 1
ATOM 1884 O O . LEU A 1 224 ? 11.023 0.251 10.227 1 98.56 224 LEU A O 1
ATOM 1888 N N . LEU A 1 225 ? 13.039 1.104 9.867 1 97.75 225 LEU A N 1
ATOM 1889 C CA . LEU A 1 225 ? 13.32 0.272 8.703 1 97.75 225 LEU A CA 1
ATOM 1890 C C . LEU A 1 225 ? 13.383 -1.201 9.086 1 97.75 225 LEU A C 1
ATOM 1892 O O . LEU A 1 225 ? 13.062 -2.074 8.281 1 97.75 225 LEU A O 1
ATOM 1896 N N . GLN A 1 226 ? 13.75 -1.479 10.281 1 95.81 226 GLN A N 1
ATOM 1897 C CA . GLN A 1 226 ? 13.828 -2.861 10.742 1 95.81 226 GLN A CA 1
ATOM 1898 C C . GLN A 1 226 ? 12.43 -3.463 10.898 1 95.81 226 GLN A C 1
ATOM 1900 O O . GLN A 1 226 ? 12.219 -4.641 10.602 1 95.81 226 GLN A O 1
ATOM 1905 N N . LYS A 1 227 ? 11.57 -2.635 11.25 1 96.25 227 LYS A N 1
ATOM 1906 C CA . LYS A 1 227 ? 10.211 -3.107 11.516 1 96.25 227 LYS A CA 1
ATOM 1907 C C . LYS A 1 227 ? 9.344 -3.012 10.266 1 96.25 227 LYS A C 1
ATOM 1909 O O . LYS A 1 227 ? 8.438 -3.828 10.062 1 96.25 227 LYS A O 1
ATOM 1914 N N . PHE A 1 228 ? 9.594 -1.995 9.547 1 97.12 228 PHE A N 1
ATOM 1915 C CA . PHE A 1 228 ? 8.836 -1.75 8.32 1 97.12 228 PHE A CA 1
ATOM 1916 C C . PHE A 1 228 ? 9.773 -1.58 7.133 1 97.12 228 PHE A C 1
ATOM 1918 O O . PHE A 1 228 ? 9.992 -0.461 6.664 1 97.12 228 PHE A O 1
ATOM 1925 N N . PRO A 1 229 ? 10.234 -2.645 6.602 1 95.25 229 PRO A N 1
ATOM 1926 C CA . PRO A 1 229 ? 11.203 -2.562 5.508 1 95.25 229 PRO A CA 1
ATOM 1927 C C . PRO A 1 229 ? 10.625 -1.908 4.254 1 95.25 229 PRO A C 1
ATOM 1929 O O . PRO A 1 229 ? 9.453 -2.109 3.934 1 95.25 229 PRO A O 1
ATOM 1932 N N . SER A 1 230 ? 11.453 -1.098 3.596 1 96 230 SER A N 1
ATOM 1933 C CA . SER A 1 230 ? 11.117 -0.405 2.355 1 96 230 SER A CA 1
ATOM 1934 C C . SER A 1 230 ? 12.359 -0.113 1.526 1 96 230 SER A C 1
ATOM 1936 O O . SER A 1 230 ? 13.336 0.439 2.037 1 96 230 SER A O 1
ATOM 1938 N N . TYR A 1 231 ? 12.297 -0.402 0.279 1 95.56 231 TYR A N 1
ATOM 1939 C CA . TYR A 1 231 ? 13.445 -0.164 -0.595 1 95.56 231 TYR A CA 1
ATOM 1940 C C . TYR A 1 231 ? 13.672 1.328 -0.794 1 95.56 231 TYR A C 1
ATOM 1942 O O . TYR A 1 231 ? 14.812 1.798 -0.74 1 95.56 231 TYR A O 1
ATOM 1950 N N . LYS A 1 232 ? 12.617 1.99 -0.999 1 95 232 LYS A N 1
ATOM 1951 C CA . LYS A 1 232 ? 12.695 3.426 -1.256 1 95 232 LYS A CA 1
ATOM 1952 C C . LYS A 1 232 ? 13.328 4.16 -0.079 1 95 232 LYS A C 1
ATOM 1954 O O . LYS A 1 232 ? 14.32 4.879 -0.25 1 95 232 LYS A O 1
ATOM 1959 N N . TYR A 1 233 ? 12.859 3.875 1.049 1 97.25 233 TYR A N 1
ATOM 1960 C CA . TYR A 1 233 ? 13.297 4.637 2.215 1 97.25 233 TYR A CA 1
ATOM 1961 C C . TYR A 1 233 ? 14.648 4.145 2.711 1 97.25 233 TYR A C 1
ATOM 1963 O O . TYR A 1 233 ? 15.445 4.922 3.244 1 97.25 233 TYR A O 1
ATOM 1971 N N . LYS A 1 234 ? 14.922 2.857 2.516 1 97.75 234 LYS A N 1
ATOM 1972 C CA . LYS A 1 234 ? 16.25 2.342 2.844 1 97.75 234 LYS A CA 1
ATOM 1973 C C . LYS A 1 234 ? 17.312 2.996 1.981 1 97.75 234 LYS A C 1
ATOM 1975 O O . LYS A 1 234 ? 18.391 3.352 2.479 1 97.75 234 LYS A O 1
ATOM 1980 N N . LEU A 1 235 ? 17.031 3.18 0.728 1 97.06 235 LEU A N 1
ATOM 1981 C CA . LEU A 1 235 ? 17.969 3.838 -0.168 1 97.06 235 LEU A CA 1
ATOM 1982 C C . LEU A 1 235 ? 18.234 5.27 0.283 1 97.06 235 LEU A C 1
ATOM 1984 O O . LEU A 1 235 ? 19.391 5.691 0.381 1 97.06 235 LEU A O 1
ATOM 1988 N N . ASN A 1 236 ? 17.188 5.977 0.59 1 96.75 236 ASN A N 1
ATOM 1989 C CA . ASN A 1 236 ? 17.328 7.348 1.072 1 96.75 236 ASN A CA 1
ATOM 1990 C C . ASN A 1 236 ? 18.109 7.398 2.385 1 96.75 236 ASN A C 1
ATOM 1992 O O . ASN A 1 236 ? 18.938 8.281 2.582 1 96.75 236 ASN A O 1
ATOM 1996 N N . TYR A 1 237 ? 17.812 6.457 3.227 1 98.31 237 TYR A N 1
ATOM 1997 C CA . TYR A 1 237 ? 18.531 6.332 4.492 1 98.31 237 TYR A CA 1
ATOM 1998 C C . TYR A 1 237 ? 20.016 6.137 4.254 1 98.31 237 TYR A C 1
ATOM 2000 O O . TYR A 1 237 ? 20.844 6.812 4.871 1 98.31 237 TYR A O 1
ATOM 2008 N N . LEU A 1 238 ? 20.375 5.258 3.383 1 98.06 238 LEU A N 1
ATOM 2009 C CA . LEU A 1 238 ? 21.766 4.934 3.125 1 98.06 238 LEU A CA 1
ATOM 2010 C C . LEU A 1 238 ? 22.5 6.125 2.518 1 98.06 238 LEU A C 1
ATOM 2012 O O . LEU A 1 238 ? 23.656 6.379 2.844 1 98.06 238 LEU A O 1
ATOM 2016 N N . ILE A 1 239 ? 21.828 6.84 1.639 1 97.75 239 ILE A N 1
ATOM 2017 C CA . ILE A 1 239 ? 22.422 8.039 1.056 1 97.75 239 ILE A CA 1
ATOM 2018 C C . ILE A 1 239 ? 22.766 9.039 2.16 1 97.75 239 ILE A C 1
ATOM 2020 O O . ILE A 1 239 ? 23.906 9.492 2.27 1 97.75 239 ILE A O 1
ATOM 2024 N N . THR A 1 240 ? 21.797 9.289 3.002 1 98.19 240 THR A N 1
ATOM 2025 C CA . THR A 1 240 ? 21.953 10.289 4.055 1 98.19 240 THR A CA 1
ATOM 2026 C C . THR A 1 240 ? 22.938 9.805 5.117 1 98.19 240 THR A C 1
ATOM 2028 O O . THR A 1 240 ? 23.781 10.57 5.59 1 98.19 240 THR A O 1
ATOM 2031 N N . TYR A 1 241 ? 22.828 8.531 5.473 1 98.38 241 TYR A N 1
ATOM 2032 C CA . TYR A 1 241 ? 23.688 7.938 6.484 1 98.38 241 TYR A CA 1
ATOM 2033 C C . TYR A 1 241 ? 25.156 8.055 6.094 1 98.38 241 TYR A C 1
ATOM 2035 O O . TYR A 1 241 ? 26 8.469 6.898 1 98.38 241 TYR A O 1
ATOM 2043 N N . ASN A 1 242 ? 25.484 7.738 4.895 1 97.81 242 ASN A N 1
ATOM 2044 C CA . ASN A 1 242 ? 26.859 7.793 4.418 1 97.81 242 ASN A CA 1
ATOM 2045 C C . ASN A 1 242 ? 27.328 9.234 4.246 1 97.81 242 ASN A C 1
ATOM 2047 O O . ASN A 1 242 ? 28.5 9.547 4.527 1 97.81 242 ASN A O 1
ATOM 2051 N N . LEU A 1 243 ? 26.438 10.109 3.793 1 97.69 243 LEU A N 1
ATOM 2052 C CA . LEU A 1 243 ? 26.797 11.516 3.656 1 97.69 243 LEU A CA 1
ATOM 2053 C C . LEU A 1 243 ? 27.156 12.117 5.012 1 97.69 243 LEU A C 1
ATOM 2055 O O . LEU A 1 243 ? 28.203 12.773 5.145 1 97.69 243 LEU A O 1
ATOM 2059 N N . VAL A 1 244 ? 26.312 11.852 5.984 1 97.69 244 VAL A N 1
ATOM 2060 C CA . VAL A 1 244 ? 26.547 12.336 7.34 1 97.69 244 VAL A CA 1
ATOM 2061 C C . VAL A 1 244 ? 27.844 11.727 7.883 1 97.69 244 VAL A C 1
ATOM 2063 O O . VAL A 1 244 ? 28.641 12.422 8.516 1 97.69 244 VAL A O 1
ATOM 2066 N N . GLY A 1 245 ? 28.047 10.461 7.598 1 96.81 245 GLY A N 1
ATOM 2067 C CA . GLY A 1 245 ? 29.297 9.82 7.984 1 96.81 245 GLY A CA 1
ATOM 2068 C C . GLY A 1 245 ? 30.531 10.516 7.434 1 96.81 245 GLY A C 1
ATOM 2069 O O . GLY A 1 245 ? 31.516 10.68 8.141 1 96.81 245 GLY A O 1
ATOM 2070 N N . TYR A 1 246 ? 30.469 10.953 6.203 1 95.88 246 TYR A N 1
ATOM 2071 C CA . TYR A 1 246 ? 31.562 11.68 5.586 1 95.88 246 TYR A CA 1
ATOM 2072 C C . TYR A 1 246 ? 31.828 13 6.305 1 95.88 246 TYR A C 1
ATOM 2074 O O . TYR A 1 246 ? 32.969 13.32 6.625 1 95.88 246 TYR A O 1
ATOM 2082 N N . PHE A 1 247 ? 30.812 13.695 6.637 1 95.06 247 PHE A N 1
ATOM 2083 C CA . PHE A 1 247 ? 30.984 15.023 7.211 1 95.06 247 PHE A CA 1
ATOM 2084 C C . PHE A 1 247 ? 31.438 14.93 8.664 1 95.06 247 PHE A C 1
ATOM 2086 O O . PHE A 1 247 ? 32.125 15.82 9.156 1 95.06 247 PHE A O 1
ATOM 2093 N N . LEU A 1 248 ? 31.109 13.836 9.281 1 95.19 248 LEU A N 1
ATOM 2094 C CA . LEU A 1 248 ? 31.484 13.68 10.68 1 95.19 248 LEU A CA 1
ATOM 2095 C C . LEU A 1 248 ? 32.906 13.125 10.789 1 95.19 248 LEU A C 1
ATOM 2097 O O . LEU A 1 248 ? 33.625 13.461 11.719 1 95.19 248 LEU A O 1
ATOM 2101 N N . THR A 1 249 ? 33.375 12.289 9.781 1 94.81 249 THR A N 1
ATOM 2102 C CA . THR A 1 249 ? 34.625 11.555 9.969 1 94.81 249 THR A CA 1
ATOM 2103 C C . THR A 1 249 ? 35.625 11.898 8.867 1 94.81 249 THR A C 1
ATOM 2105 O O . THR A 1 249 ? 36.781 11.516 8.945 1 94.81 249 THR A O 1
ATOM 2108 N N . ASN A 1 250 ? 35.219 12.57 7.859 1 92.06 250 ASN A N 1
ATOM 2109 C CA . ASN A 1 250 ? 36.031 12.875 6.688 1 92.06 250 ASN A CA 1
ATOM 2110 C C . ASN A 1 250 ? 36.469 11.609 5.973 1 92.06 250 ASN A C 1
ATOM 2112 O O . ASN A 1 250 ? 37.562 11.57 5.391 1 92.06 250 ASN A O 1
ATOM 2116 N N . ASN A 1 251 ? 35.688 10.586 6.148 1 93.56 251 ASN A N 1
ATOM 2117 C CA . ASN A 1 251 ? 35.969 9.32 5.484 1 93.56 251 ASN A CA 1
ATOM 2118 C C . ASN A 1 251 ? 35.5 9.328 4.035 1 93.56 251 ASN A C 1
ATOM 2120 O O . ASN A 1 251 ? 34.312 9.328 3.771 1 93.56 251 ASN A O 1
ATOM 2124 N N . MET A 1 252 ? 36.406 9.141 3.059 1 94.31 252 MET A N 1
ATOM 2125 C CA . MET A 1 252 ? 36.094 9.234 1.636 1 94.31 252 MET A CA 1
ATOM 2126 C C . MET A 1 252 ? 35.25 8.031 1.187 1 94.31 252 MET A C 1
ATOM 2128 O O . MET A 1 252 ? 34.469 8.133 0.242 1 94.31 252 MET A O 1
ATOM 2132 N N . ASP A 1 253 ? 35.438 6.941 1.874 1 96 253 ASP A N 1
ATOM 2133 C CA . ASP A 1 253 ? 34.625 5.77 1.539 1 96 253 ASP A CA 1
ATOM 2134 C C . ASP A 1 253 ? 33.125 6.031 1.782 1 96 253 ASP A C 1
ATOM 2136 O O . ASP A 1 253 ? 32.281 5.574 1.013 1 96 253 ASP A O 1
ATOM 2140 N N . SER A 1 254 ? 32.875 6.723 2.83 1 96.06 254 SER A N 1
ATOM 2141 C CA . SER A 1 254 ? 31.5 7.09 3.139 1 96.06 254 SER A CA 1
ATOM 2142 C C . SER A 1 254 ? 30.906 7.98 2.053 1 96.06 254 SER A C 1
ATOM 2144 O O . SER A 1 254 ? 29.766 7.785 1.637 1 96.06 254 SER A O 1
ATOM 2146 N N . LEU A 1 255 ? 31.672 8.898 1.605 1 96.12 255 LEU A N 1
ATOM 2147 C CA . LEU A 1 255 ? 31.219 9.773 0.528 1 96.12 255 LEU A CA 1
ATOM 2148 C C . LEU A 1 255 ? 30.984 8.977 -0.75 1 96.12 255 LEU A C 1
ATOM 2150 O O . LEU A 1 255 ? 29.953 9.156 -1.409 1 96.12 255 LEU A O 1
ATOM 2154 N N . ASN A 1 256 ? 31.922 8.141 -1.06 1 96.81 256 ASN A N 1
ATOM 2155 C CA . ASN A 1 256 ? 31.797 7.312 -2.25 1 96.81 256 ASN A CA 1
ATOM 2156 C C . ASN A 1 256 ? 30.547 6.434 -2.186 1 96.81 256 ASN A C 1
ATOM 2158 O O . ASN A 1 256 ? 29.875 6.238 -3.195 1 96.81 256 ASN A O 1
ATOM 2162 N N . ASN A 1 257 ? 30.328 5.934 -1.03 1 96.75 257 ASN A N 1
ATOM 2163 C CA . ASN A 1 257 ? 29.125 5.121 -0.847 1 96.75 257 ASN A CA 1
ATOM 2164 C C . ASN A 1 257 ? 27.859 5.945 -1.05 1 96.75 257 ASN A C 1
ATOM 2166 O O . ASN A 1 257 ? 26.906 5.488 -1.69 1 96.75 257 ASN A O 1
ATOM 2170 N N . SER A 1 258 ? 27.812 7.117 -0.503 1 97.31 258 SER A N 1
ATOM 2171 C CA . SER A 1 258 ? 26.656 7.992 -0.698 1 97.31 258 SER A CA 1
ATOM 2172 C C . SER A 1 258 ? 26.406 8.242 -2.18 1 97.31 258 SER A C 1
ATOM 2174 O O . SER A 1 258 ? 25.266 8.125 -2.646 1 97.31 258 SER A O 1
ATOM 2176 N N . ILE A 1 259 ? 27.469 8.516 -2.895 1 97 259 ILE A N 1
ATOM 2177 C CA . ILE A 1 259 ? 27.359 8.812 -4.32 1 97 259 ILE A CA 1
ATOM 2178 C C . ILE A 1 259 ? 26.906 7.559 -5.07 1 97 259 ILE A C 1
ATOM 2180 O O . ILE A 1 259 ? 26.094 7.645 -6 1 97 259 ILE A O 1
ATOM 2184 N N . LYS A 1 260 ? 27.453 6.453 -4.633 1 96.5 260 LYS A N 1
ATOM 2185 C CA . LYS A 1 260 ? 27.047 5.176 -5.207 1 96.5 260 LYS A CA 1
ATOM 2186 C C . LYS A 1 260 ? 25.547 4.969 -5.098 1 96.5 260 LYS A C 1
ATOM 2188 O O . LYS A 1 260 ? 24.891 4.547 -6.059 1 96.5 260 LYS A O 1
ATOM 2193 N N . TYR A 1 261 ? 24.969 5.234 -3.975 1 97.38 261 TYR A N 1
ATOM 2194 C CA . TYR A 1 261 ? 23.547 5.055 -3.744 1 97.38 261 TYR A CA 1
ATOM 2195 C C . TYR A 1 261 ? 22.734 6.117 -4.477 1 97.38 261 TYR A C 1
ATOM 2197 O O . TYR A 1 261 ? 21.609 5.855 -4.922 1 97.38 261 TYR A O 1
ATOM 2205 N N . VAL A 1 262 ? 23.266 7.293 -4.656 1 97.31 262 VAL A N 1
ATOM 2206 C CA . VAL A 1 262 ? 22.609 8.312 -5.469 1 97.31 262 VAL A CA 1
ATOM 2207 C C . VAL A 1 262 ? 22.531 7.852 -6.922 1 97.31 262 VAL A C 1
ATOM 2209 O O . VAL A 1 262 ? 21.516 8.047 -7.59 1 97.31 262 VAL A O 1
ATOM 2212 N N . ASP A 1 263 ? 23.625 7.262 -7.359 1 95.94 263 ASP A N 1
ATOM 2213 C CA . ASP A 1 263 ? 23.625 6.715 -8.711 1 95.94 263 ASP A CA 1
ATOM 2214 C C . ASP A 1 263 ? 22.547 5.641 -8.867 1 95.94 263 ASP A C 1
ATOM 2216 O O . ASP A 1 263 ? 21.875 5.582 -9.891 1 95.94 263 ASP A O 1
ATOM 2220 N N . LEU A 1 264 ? 22.5 4.82 -7.863 1 95.94 264 LEU A N 1
ATOM 2221 C CA . LEU A 1 264 ? 21.453 3.801 -7.883 1 95.94 264 LEU A CA 1
ATOM 2222 C C . LEU A 1 264 ? 20.078 4.441 -7.961 1 95.94 264 LEU A C 1
ATOM 2224 O O . LEU A 1 264 ? 19.188 3.941 -8.656 1 95.94 264 LEU A O 1
ATOM 2228 N N . LEU A 1 265 ? 19.828 5.473 -7.199 1 95.12 265 LEU A N 1
ATOM 2229 C CA . LEU A 1 265 ? 18.578 6.215 -7.246 1 95.12 265 LEU A CA 1
ATOM 2230 C C . LEU A 1 265 ? 18.266 6.664 -8.672 1 95.12 265 LEU A C 1
ATOM 2232 O O . LEU A 1 265 ? 17.109 6.629 -9.102 1 95.12 265 LEU A O 1
ATOM 2236 N N . GLY A 1 266 ? 19.281 7.113 -9.352 1 95.25 266 GLY A N 1
ATOM 2237 C CA . GLY A 1 266 ? 19.109 7.492 -10.75 1 95.25 266 GLY A CA 1
ATOM 2238 C C . GLY A 1 266 ? 18.656 6.344 -11.625 1 95.25 266 GLY A C 1
ATOM 2239 O O . GLY A 1 266 ? 17.766 6.516 -12.469 1 95.25 266 GLY A O 1
ATOM 2240 N N . ASP A 1 267 ? 19.203 5.211 -11.383 1 94.12 267 ASP A N 1
ATOM 2241 C CA . ASP A 1 267 ? 18.844 4.023 -12.156 1 94.12 267 ASP A CA 1
ATOM 2242 C C . ASP A 1 267 ? 17.406 3.582 -11.852 1 94.12 267 ASP A C 1
ATOM 2244 O O . ASP A 1 267 ? 16.719 3.068 -12.727 1 94.12 267 ASP A O 1
ATOM 2248 N N . LEU A 1 268 ? 16.953 3.766 -10.625 1 94.12 268 LEU A N 1
ATOM 2249 C CA . LEU A 1 268 ? 15.688 3.191 -10.164 1 94.12 268 LEU A CA 1
ATOM 2250 C C . LEU A 1 268 ? 14.539 4.172 -10.367 1 94.12 268 LEU A C 1
ATOM 2252 O O . LEU A 1 268 ? 13.383 3.762 -10.523 1 94.12 268 LEU A O 1
ATOM 2256 N N . GLU A 1 269 ? 14.828 5.41 -10.281 1 91.12 269 GLU A N 1
ATOM 2257 C CA . GLU A 1 269 ? 13.734 6.383 -10.258 1 91.12 269 GLU A CA 1
ATOM 2258 C C . GLU A 1 269 ? 13.906 7.426 -11.359 1 91.12 269 GLU A C 1
ATOM 2260 O O . GLU A 1 269 ? 13.18 7.41 -12.352 1 91.12 269 GLU A O 1
ATOM 2265 N N . ASN A 1 270 ? 14.898 8.266 -11.125 1 89.5 270 ASN A N 1
ATOM 2266 C CA . ASN A 1 270 ? 15.023 9.422 -12.008 1 89.5 270 ASN A CA 1
ATOM 2267 C C . ASN A 1 270 ? 16.469 9.906 -12.094 1 89.5 270 ASN A C 1
ATOM 2269 O O . ASN A 1 270 ? 17.031 10.352 -11.102 1 89.5 270 ASN A O 1
ATOM 2273 N N . VAL A 1 271 ? 16.922 10.047 -13.328 1 89.5 271 VAL A N 1
ATOM 2274 C CA . VAL A 1 271 ? 18.312 10.422 -13.562 1 89.5 271 VAL A CA 1
ATOM 2275 C C . VAL A 1 271 ? 18.516 11.891 -13.203 1 89.5 271 VAL A C 1
ATOM 2277 O O . VAL A 1 271 ? 19.547 12.266 -12.641 1 89.5 271 VAL A O 1
ATOM 2280 N N . GLU A 1 272 ? 17.562 12.688 -13.461 1 92.88 272 GLU A N 1
ATOM 2281 C CA . GLU A 1 272 ? 17.688 14.109 -13.18 1 92.88 272 GLU A CA 1
ATOM 2282 C C . GLU A 1 272 ? 17.703 14.375 -11.672 1 92.88 272 GLU A C 1
ATOM 2284 O O . GLU A 1 272 ? 18.469 15.211 -11.195 1 92.88 272 GLU A O 1
ATOM 2289 N N . LEU A 1 273 ? 16.922 13.633 -11.031 1 92.19 273 LEU A N 1
ATOM 2290 C CA . LEU A 1 273 ? 16.906 13.758 -9.578 1 92.19 273 LEU A CA 1
ATOM 2291 C C . LEU A 1 273 ? 18.25 13.375 -8.977 1 92.19 273 LEU A C 1
ATOM 2293 O O . LEU A 1 273 ? 18.75 14.055 -8.086 1 92.19 273 LEU A O 1
ATOM 2297 N N . ALA A 1 274 ? 18.797 12.297 -9.461 1 95.12 274 ALA A N 1
ATOM 2298 C CA . ALA A 1 274 ? 20.109 11.844 -8.984 1 95.12 274 ALA A CA 1
ATOM 2299 C C . ALA A 1 274 ? 21.188 12.883 -9.258 1 95.12 274 ALA A C 1
ATOM 2301 O O . ALA A 1 274 ? 22.031 13.141 -8.398 1 95.12 274 ALA A O 1
ATOM 2302 N N . LYS A 1 275 ? 21.094 13.484 -10.43 1 95.12 275 LYS A N 1
ATOM 2303 C CA . LYS A 1 275 ? 22.062 14.516 -10.781 1 95.12 275 LYS A CA 1
ATOM 2304 C C . LYS A 1 275 ? 21.938 15.719 -9.852 1 95.12 275 LYS A C 1
ATOM 2306 O O . LYS A 1 275 ? 22.953 16.25 -9.383 1 95.12 275 LYS A O 1
ATOM 2311 N N . LEU A 1 276 ? 20.766 16.094 -9.609 1 93.19 276 LEU A N 1
ATOM 2312 C CA . LEU A 1 276 ? 20.531 17.203 -8.703 1 93.19 276 LEU A CA 1
ATOM 2313 C C . LEU A 1 276 ? 21.062 16.906 -7.309 1 93.19 276 LEU A C 1
ATOM 2315 O O . LEU A 1 276 ? 21.672 17.766 -6.664 1 93.19 276 LEU A O 1
ATOM 2319 N N . MET A 1 277 ? 20.859 15.727 -6.875 1 93.44 277 MET A N 1
ATOM 2320 C CA . MET A 1 277 ? 21.344 15.328 -5.555 1 93.44 277 MET A CA 1
ATOM 2321 C C . MET A 1 277 ? 22.859 15.344 -5.5 1 93.44 277 MET A C 1
ATOM 2323 O O . MET A 1 277 ? 23.453 15.812 -4.52 1 93.44 277 MET A O 1
ATOM 2327 N N . LYS A 1 278 ? 23.484 14.867 -6.531 1 94.94 278 LYS A N 1
ATOM 2328 C CA . LYS A 1 278 ? 24.938 14.875 -6.594 1 94.94 278 LYS A CA 1
ATOM 2329 C C . LYS A 1 278 ? 25.484 16.312 -6.57 1 94.94 278 LYS A C 1
ATOM 2331 O O . LYS A 1 278 ? 26.438 16.594 -5.852 1 94.94 278 LYS A O 1
ATOM 2336 N N . ASP A 1 279 ? 24.828 17.125 -7.34 1 93.81 279 ASP A N 1
ATOM 2337 C CA . ASP A 1 279 ? 25.25 18.531 -7.371 1 93.81 279 ASP A CA 1
ATOM 2338 C C . ASP A 1 279 ? 25.156 19.156 -5.98 1 93.81 279 ASP A C 1
ATOM 2340 O O . ASP A 1 279 ? 26.047 19.891 -5.57 1 93.81 279 ASP A O 1
ATOM 2344 N N . ASN A 1 280 ? 24.094 18.844 -5.297 1 92 280 ASN A N 1
ATOM 2345 C CA . ASN A 1 280 ? 23.906 19.375 -3.947 1 92 280 ASN A CA 1
ATOM 2346 C C . ASN A 1 280 ? 24.984 18.844 -2.996 1 92 280 ASN A C 1
ATOM 2348 O O . ASN A 1 280 ? 25.484 19.594 -2.152 1 92 280 ASN A O 1
ATOM 2352 N N . ILE A 1 281 ? 25.328 17.625 -3.127 1 92.94 281 ILE A N 1
ATOM 2353 C CA . ILE A 1 281 ? 26.344 17.016 -2.281 1 92.94 281 ILE A CA 1
ATOM 2354 C C . ILE A 1 281 ? 27.703 17.688 -2.547 1 92.94 281 ILE A C 1
ATOM 2356 O O . ILE A 1 281 ? 28.406 18.062 -1.61 1 92.94 281 ILE A O 1
ATOM 2360 N N . TYR A 1 282 ? 28 17.922 -3.773 1 92.44 282 TYR A N 1
ATOM 2361 C CA . TYR A 1 282 ? 29.281 18.516 -4.125 1 92.44 282 TYR A CA 1
ATOM 2362 C C . TYR A 1 282 ? 29.328 19.969 -3.682 1 92.44 282 TYR A C 1
ATOM 2364 O O . TYR A 1 282 ? 30.391 20.453 -3.277 1 92.44 282 TYR A O 1
ATOM 2372 N N . LEU A 1 283 ? 28.219 20.594 -3.746 1 91.25 283 LEU A N 1
ATOM 2373 C CA . LEU A 1 283 ? 28.141 21.953 -3.238 1 91.25 283 LEU A CA 1
ATOM 2374 C C . LEU A 1 283 ? 28.422 21.984 -1.739 1 91.25 283 LEU A C 1
ATOM 2376 O O . LEU A 1 283 ? 29.141 22.875 -1.258 1 91.25 283 LEU A O 1
ATOM 2380 N N . MET A 1 284 ? 27.938 21.062 -1.023 1 90.75 284 MET A N 1
ATOM 2381 C CA . MET A 1 284 ? 28.141 20.984 0.419 1 90.75 284 MET A CA 1
ATOM 2382 C C . MET A 1 284 ? 29.609 20.719 0.741 1 90.75 284 MET A C 1
ATOM 2384 O O . MET A 1 284 ? 30.156 21.297 1.688 1 90.75 284 MET A O 1
ATOM 2388 N N . ILE A 1 285 ? 30.219 19.953 -0.062 1 90.06 285 ILE A N 1
ATOM 2389 C CA . ILE A 1 285 ? 31.609 19.594 0.14 1 90.06 285 ILE A CA 1
ATOM 2390 C C . ILE A 1 285 ? 32.5 20.812 -0.131 1 90.06 285 ILE A C 1
ATOM 2392 O O . ILE A 1 285 ? 33.438 21.078 0.612 1 90.06 285 ILE A O 1
ATOM 2396 N N . SER A 1 286 ? 32.188 21.516 -1.196 1 88.31 286 SER A N 1
ATOM 2397 C CA . SER A 1 286 ? 32.969 22.703 -1.547 1 88.31 286 SER A CA 1
ATOM 2398 C C . SER A 1 286 ? 32.906 23.75 -0.435 1 88.31 286 SER A C 1
ATOM 2400 O O . SER A 1 286 ? 33.906 24.391 -0.14 1 88.31 286 SER A O 1
ATOM 2402 N N . LYS A 1 287 ? 31.875 23.859 0.167 1 82.31 287 LYS A N 1
ATOM 2403 C CA . LYS A 1 287 ? 31.719 24.812 1.257 1 82.31 287 LYS A CA 1
ATOM 2404 C C . LYS A 1 287 ? 32.469 24.359 2.504 1 82.31 287 LYS A C 1
ATOM 2406 O O . LYS A 1 287 ? 32.938 25.188 3.287 1 82.31 287 LYS A O 1
ATOM 2411 N N . LYS A 1 288 ? 32.5 23.125 2.754 1 77.75 288 LYS A N 1
ATOM 2412 C CA . LYS A 1 288 ? 33.281 22.562 3.861 1 77.75 288 LYS A CA 1
ATOM 2413 C C . LYS A 1 288 ? 34.75 22.891 3.709 1 77.75 288 LYS A C 1
ATOM 2415 O O . LYS A 1 288 ? 35.406 23.281 4.676 1 77.75 288 LYS A O 1
ATOM 2420 N N . ASN A 1 289 ? 35.219 22.719 2.484 1 71.38 289 ASN A N 1
ATOM 2421 C CA . ASN A 1 289 ? 36.656 22.891 2.219 1 71.38 289 ASN A CA 1
ATOM 2422 C C . ASN A 1 289 ? 37.031 24.375 2.234 1 71.38 289 ASN A C 1
ATOM 2424 O O . ASN A 1 289 ? 38.188 24.703 2.545 1 71.38 289 ASN A O 1
ATOM 2428 N N . ASN A 1 290 ? 36.125 25.234 1.771 1 66.62 290 ASN A N 1
ATOM 2429 C CA . ASN A 1 290 ? 36.438 26.656 1.716 1 66.62 290 ASN A CA 1
ATOM 2430 C C . ASN A 1 290 ? 36.219 27.328 3.061 1 66.62 290 ASN A C 1
ATOM 2432 O O . ASN A 1 290 ? 36.406 28.547 3.197 1 66.62 290 ASN A O 1
ATOM 2436 N N . GLY A 1 291 ? 36.188 26.625 4.148 1 59.03 291 GLY A N 1
ATOM 2437 C CA . GLY A 1 291 ? 36 27.25 5.445 1 59.03 291 GLY A CA 1
ATOM 2438 C C . GLY A 1 291 ? 34.75 28.109 5.516 1 59.03 291 GLY A C 1
ATOM 2439 O O . GLY A 1 291 ? 34.5 28.781 6.52 1 59.03 291 GLY A O 1
ATOM 2440 N N . SER A 1 292 ? 34.188 28.5 4.383 1 48.66 292 SER A N 1
ATOM 2441 C CA . SER A 1 292 ? 33.094 29.438 4.301 1 48.66 292 SER A CA 1
ATOM 2442 C C . SER A 1 292 ? 31.766 28.766 4.672 1 48.66 292 SER A C 1
ATOM 2444 O O . SER A 1 292 ? 31.281 27.906 3.938 1 48.66 292 SER A O 1
ATOM 2446 N N . MET A 1 293 ? 31.656 28.484 5.863 1 45.53 293 MET A N 1
ATOM 2447 C CA . MET A 1 293 ? 30.422 27.969 6.43 1 45.53 293 MET A CA 1
ATOM 2448 C C . MET A 1 293 ? 29.234 28.844 6.043 1 45.53 293 MET A C 1
ATOM 2450 O O . MET A 1 293 ? 28.75 29.641 6.855 1 45.53 293 MET A O 1
ATOM 2454 N N . SER A 1 294 ? 29.25 29.531 4.809 1 38.19 294 SER A N 1
ATOM 2455 C CA . SER A 1 294 ? 28.109 30.422 4.59 1 38.19 294 SER A CA 1
ATOM 2456 C C . SER A 1 294 ? 26.781 29.672 4.719 1 38.19 294 SER A C 1
ATOM 2458 O O . SER A 1 294 ? 26.766 28.438 4.68 1 38.19 294 SER A O 1
ATOM 2460 N N . LYS A 1 295 ? 25.672 30.5 4.695 1 41.47 295 LYS A N 1
ATOM 2461 C CA . LYS A 1 295 ? 24.25 30.219 4.961 1 41.47 295 LYS A CA 1
ATOM 2462 C C . LYS A 1 295 ? 23.75 29.078 4.086 1 41.47 295 LYS A C 1
ATOM 2464 O O . LYS A 1 295 ? 24.125 28.969 2.92 1 41.47 295 LYS A O 1
ATOM 2469 N N . PRO A 1 296 ? 23.047 28.141 4.633 1 37.84 296 PRO A N 1
ATOM 2470 C CA . PRO A 1 296 ? 22.453 26.953 4.031 1 37.84 296 PRO A CA 1
ATOM 2471 C C . PRO A 1 296 ? 21.703 27.25 2.734 1 37.84 296 PRO A C 1
ATOM 2473 O O . PRO A 1 296 ? 20.859 28.156 2.695 1 37.84 296 PRO A O 1
ATOM 2476 N N . ASP A 1 297 ? 22.375 27.094 1.588 1 33.47 297 ASP A N 1
ATOM 2477 C CA . ASP A 1 297 ? 21.625 27.188 0.344 1 33.47 297 ASP A CA 1
ATOM 2478 C C . ASP A 1 297 ? 20.359 26.328 0.404 1 33.47 297 ASP A C 1
ATOM 2480 O O . ASP A 1 297 ? 20.328 25.312 1.11 1 33.47 297 ASP A O 1
ATOM 2484 N N . THR A 1 298 ? 19.188 26.812 -0.003 1 30.41 298 THR A N 1
ATOM 2485 C CA . THR A 1 298 ? 17.844 26.25 -0.079 1 30.41 298 THR A CA 1
ATOM 2486 C C . THR A 1 298 ? 17.875 24.875 -0.757 1 30.41 298 THR A C 1
ATOM 2488 O O . THR A 1 298 ? 18.125 24.781 -1.964 1 30.41 298 THR A O 1
ATOM 2491 N N . LEU A 1 299 ? 18.547 24 -0.172 1 32.03 299 LEU A N 1
ATOM 2492 C CA . LEU A 1 299 ? 18.516 22.656 -0.745 1 32.03 299 LEU A CA 1
ATOM 2493 C C . LEU A 1 299 ? 17.078 22.25 -1.085 1 32.03 299 LEU A C 1
ATOM 2495 O O . LEU A 1 299 ? 16.141 22.641 -0.396 1 32.03 299 LEU A O 1
ATOM 2499 N N . LEU A 1 300 ? 16.891 21.672 -2.236 1 30.59 300 LEU A N 1
ATOM 2500 C CA . LEU A 1 300 ? 15.672 21.156 -2.855 1 30.59 300 LEU A CA 1
ATOM 2501 C C . LEU A 1 300 ? 14.992 20.125 -1.956 1 30.59 300 LEU A C 1
ATOM 2503 O O . LEU A 1 300 ? 15.602 19.109 -1.598 1 30.59 300 LEU A O 1
ATOM 2507 N N . THR A 1 301 ? 14.352 20.547 -0.947 1 27.7 301 THR A N 1
ATOM 2508 C CA . THR A 1 301 ? 13.539 19.578 -0.207 1 27.7 301 THR A CA 1
ATOM 2509 C C . THR A 1 301 ? 12.711 18.734 -1.159 1 27.7 301 THR A C 1
ATOM 2511 O O . THR A 1 301 ? 12.141 19.234 -2.127 1 27.7 301 THR A O 1
ATOM 2514 N N . LYS A 1 302 ? 13.062 17.594 -1.258 1 30.62 302 LYS A N 1
ATOM 2515 C CA . LYS A 1 302 ? 12.266 16.625 -2.012 1 30.62 302 LYS A CA 1
ATOM 2516 C C . LYS A 1 302 ? 10.773 16.812 -1.751 1 30.62 302 LYS A C 1
ATOM 2518 O O . LYS A 1 302 ? 10.312 16.672 -0.617 1 30.62 302 LYS A O 1
ATOM 2523 N N . GLU A 1 303 ? 10.109 17.844 -2.475 1 27.56 303 GLU A N 1
ATOM 2524 C CA . GLU A 1 303 ? 8.664 17.969 -2.402 1 27.56 303 GLU A CA 1
ATOM 2525 C C . GLU A 1 303 ? 7.977 16.625 -2.658 1 27.56 303 GLU A C 1
ATOM 2527 O O . GLU A 1 303 ? 8.211 15.992 -3.688 1 27.56 303 GLU A O 1
ATOM 2532 N N . ASN A 1 304 ? 7.707 15.836 -1.947 1 27.8 304 ASN A N 1
ATOM 2533 C CA . ASN A 1 304 ? 6.812 14.719 -2.246 1 27.8 304 ASN A CA 1
ATOM 2534 C C . ASN A 1 304 ? 5.77 15.102 -3.291 1 27.8 304 ASN A C 1
ATOM 2536 O O . ASN A 1 304 ? 5.551 16.297 -3.549 1 27.8 304 ASN A O 1
ATOM 2540 N N . ASN A 1 305 ? 4.625 14.367 -3.73 1 28.67 305 ASN A N 1
ATOM 2541 C CA . ASN A 1 305 ? 3.564 14.602 -4.703 1 28.67 305 ASN A CA 1
ATOM 2542 C C . ASN A 1 305 ? 3.008 16.016 -4.598 1 28.67 305 ASN A C 1
ATOM 2544 O O . ASN A 1 305 ? 2.809 16.688 -5.613 1 28.67 305 ASN A O 1
ATOM 2548 N N . HIS A 1 306 ? 2.053 16.531 -3.674 1 25.73 306 HIS A N 1
ATOM 2549 C CA . HIS A 1 306 ? 1.276 17.734 -3.916 1 25.73 306 HIS A CA 1
ATOM 2550 C C . HIS A 1 306 ? 2.121 18.984 -3.691 1 25.73 306 HIS A C 1
ATOM 2552 O O . HIS A 1 306 ? 1.597 20.109 -3.697 1 25.73 306 HIS A O 1
ATOM 2558 N N . ILE A 1 307 ? 3.199 19.172 -3.176 1 23.34 307 ILE A N 1
ATOM 2559 C CA . ILE A 1 307 ? 3.545 20.578 -3.041 1 23.34 307 ILE A CA 1
ATOM 2560 C C . ILE A 1 307 ? 4.004 21.141 -4.391 1 23.34 307 ILE A C 1
ATOM 2562 O O . ILE A 1 307 ? 5.066 20.766 -4.891 1 23.34 307 ILE A O 1
ATOM 2566 N N . LYS A 1 308 ? 3.217 21.578 -5.285 1 27.16 308 LYS A N 1
ATOM 2567 C CA . LYS A 1 308 ? 3.576 22.578 -6.281 1 27.16 308 LYS A CA 1
ATOM 2568 C C . LYS A 1 308 ? 4.309 23.75 -5.641 1 27.16 308 LYS A C 1
ATOM 2570 O O . LYS A 1 308 ? 3.68 24.641 -5.059 1 27.16 308 LYS A O 1
ATOM 2575 N N . LEU A 1 309 ? 5.301 23.766 -5.027 1 22.64 309 LEU A N 1
ATOM 2576 C CA . LEU A 1 309 ? 5.809 25.094 -4.648 1 22.64 309 LEU A CA 1
ATOM 2577 C C . LEU A 1 309 ? 5.996 25.969 -5.875 1 22.64 309 LEU A C 1
ATOM 2579 O O . LEU A 1 309 ? 5.512 27.109 -5.902 1 22.64 309 LEU A O 1
ATOM 2583 N N . ASN A 1 310 ? 7.234 26.062 -6.422 1 23.52 310 ASN A N 1
ATOM 2584 C CA . ASN A 1 310 ? 7.77 27.297 -6.973 1 23.52 310 ASN A CA 1
ATOM 2585 C C . ASN A 1 310 ? 7.34 27.5 -8.43 1 23.52 310 ASN A C 1
ATOM 2587 O O . ASN A 1 310 ? 8.125 27.266 -9.344 1 23.52 310 ASN A O 1
ATOM 2591 N N . GLU A 1 311 ? 6.363 27.156 -8.938 1 25.69 311 GLU A N 1
ATOM 2592 C CA . GLU A 1 311 ? 6.121 27.594 -10.312 1 25.69 311 GLU A CA 1
ATOM 2593 C C . GLU A 1 311 ? 6.324 29.094 -10.453 1 25.69 311 GLU A C 1
ATOM 2595 O O . GLU A 1 311 ? 6.789 29.562 -11.5 1 25.69 311 GLU A O 1
ATOM 2600 N N . LYS A 1 312 ? 5.805 29.953 -9.602 1 28.12 312 LYS A N 1
ATOM 2601 C CA . LYS A 1 312 ? 5.75 31.344 -10.031 1 28.12 312 LYS A CA 1
ATOM 2602 C C . LYS A 1 312 ? 7.137 31.984 -10.008 1 28.12 312 LYS A C 1
ATOM 2604 O O . LYS A 1 312 ? 7.285 33.156 -10.32 1 28.12 312 LYS A O 1
ATOM 2609 N N . LYS A 1 313 ? 8.195 31.516 -9.602 1 26.89 313 LYS A N 1
ATOM 2610 C CA . LYS A 1 313 ? 9.18 32.562 -9.844 1 26.89 313 LYS A CA 1
ATOM 2611 C C . LYS A 1 313 ? 9.578 32.594 -11.32 1 26.89 313 LYS A C 1
ATOM 2613 O O . LYS A 1 313 ? 10.094 33.625 -11.805 1 26.89 313 LYS A O 1
ATOM 2618 N N . ILE A 1 314 ? 9.547 31.625 -12.094 1 24.48 314 ILE A N 1
ATOM 2619 C CA . ILE A 1 314 ? 10.18 31.906 -13.375 1 24.48 314 ILE A CA 1
ATOM 2620 C C . ILE A 1 314 ? 9.148 32.531 -14.328 1 24.48 314 ILE A C 1
ATOM 2622 O O . ILE A 1 314 ? 9.508 33 -15.414 1 24.48 314 ILE A O 1
ATOM 2626 N N . THR A 1 315 ? 7.996 32.5 -14.375 1 23.73 315 THR A N 1
ATOM 2627 C CA . THR A 1 315 ? 7.5 33.188 -15.547 1 23.73 315 THR A CA 1
ATOM 2628 C C . THR A 1 315 ? 7.57 34.719 -15.336 1 23.73 315 THR A C 1
ATOM 2630 O O . THR A 1 315 ? 8.039 35.438 -16.203 1 23.73 315 THR A O 1
ATOM 2633 N N . LYS A 1 316 ? 6.602 35.719 -15.07 1 22.69 316 LYS A N 1
ATOM 2634 C CA . LYS A 1 316 ? 6.566 37.188 -15.102 1 22.69 316 LYS A CA 1
ATOM 2635 C C . LYS A 1 316 ? 7.441 37.781 -14.008 1 22.69 316 LYS A C 1
ATOM 2637 O O . LYS A 1 316 ? 7.125 37.656 -12.82 1 22.69 316 LYS A O 1
ATOM 2642 N N . ARG A 1 317 ? 8.664 37.938 -13.797 1 22.14 317 ARG A N 1
ATOM 2643 C CA . ARG A 1 317 ? 9.312 39.25 -13.891 1 22.14 317 ARG A CA 1
ATOM 2644 C C . ARG A 1 317 ? 8.773 40.062 -15.078 1 22.14 317 ARG A C 1
ATOM 2646 O O . ARG A 1 317 ? 9.242 41.156 -15.359 1 22.14 317 ARG A O 1
ATOM 2653 N N . LEU A 1 318 ? 8.102 39.562 -16.094 1 22.58 318 LEU A N 1
ATOM 2654 C CA . LEU A 1 318 ? 7.832 40.25 -17.344 1 22.58 318 LEU A CA 1
ATOM 2655 C C . LEU A 1 318 ? 6.625 41.156 -17.188 1 22.58 318 LEU A C 1
ATOM 2657 O O . LEU A 1 318 ? 6.352 42 -18.078 1 22.58 318 LEU A O 1
ATOM 2661 N N . GLU A 1 319 ? 5.555 41.188 -16.703 1 22.08 319 GLU A N 1
ATOM 2662 C CA . GLU A 1 319 ? 5.02 42.531 -16.609 1 22.08 319 GLU A CA 1
ATOM 2663 C C . GLU A 1 319 ? 5.473 43.219 -15.328 1 22.08 319 GLU A C 1
ATOM 2665 O O . GLU A 1 319 ? 5.578 42.594 -14.273 1 22.08 319 GLU A O 1
ATOM 2670 N N . MET B 1 1 ? -9.164 -6.285 14.969 1 93.94 1 MET B N 1
ATOM 2671 C CA . MET B 1 1 ? -10.375 -6.152 15.766 1 93.94 1 MET B CA 1
ATOM 2672 C C . MET B 1 1 ? -11.586 -5.859 14.883 1 93.94 1 MET B C 1
ATOM 2674 O O . MET B 1 1 ? -11.469 -5.848 13.656 1 93.94 1 MET B O 1
ATOM 2678 N N . PHE B 1 2 ? -12.734 -5.723 15.562 1 95.81 2 PHE B N 1
ATOM 2679 C CA . PHE B 1 2 ? -13.945 -5.375 14.82 1 95.81 2 PHE B CA 1
ATOM 2680 C C . PHE B 1 2 ? -14.18 -3.871 14.859 1 95.81 2 PHE B C 1
ATOM 2682 O O . PHE B 1 2 ? -13.578 -3.158 15.656 1 95.81 2 PHE B O 1
ATOM 2689 N N . LEU B 1 3 ? -15.016 -3.369 14 1 97.06 3 LEU B N 1
ATOM 2690 C CA . LEU B 1 3 ? -15.289 -1.942 13.867 1 97.06 3 LEU B CA 1
ATOM 2691 C C . LEU B 1 3 ? -15.852 -1.37 15.156 1 97.06 3 LEU B C 1
ATOM 2693 O O . LEU B 1 3 ? -15.492 -0.264 15.562 1 97.06 3 LEU B O 1
ATOM 2697 N N . TYR B 1 4 ? -16.75 -2.131 15.773 1 97.06 4 TYR B N 1
ATOM 2698 C CA . TYR B 1 4 ? -17.391 -1.608 16.984 1 97.06 4 TYR B CA 1
ATOM 2699 C C . TYR B 1 4 ? -16.359 -1.396 18.094 1 97.06 4 TYR B C 1
ATOM 2701 O O . TYR B 1 4 ? -16.469 -0.441 18.859 1 97.06 4 TYR B O 1
ATOM 2709 N N . GLU B 1 5 ? -15.375 -2.283 18.156 1 97.31 5 GLU B N 1
ATOM 2710 C CA . GLU B 1 5 ? -14.297 -2.135 19.141 1 97.31 5 GLU B CA 1
ATOM 2711 C C . GLU B 1 5 ? -13.422 -0.929 18.812 1 97.31 5 GLU B C 1
ATOM 2713 O O . GLU B 1 5 ? -13.07 -0.151 19.688 1 97.31 5 GLU B O 1
ATOM 2718 N N . LEU B 1 6 ? -13.117 -0.82 17.547 1 97.44 6 LEU B N 1
ATOM 2719 C CA . LEU B 1 6 ? -12.242 0.258 17.094 1 97.44 6 LEU B CA 1
ATOM 2720 C C . LEU B 1 6 ? -12.875 1.619 17.359 1 97.44 6 LEU B C 1
ATOM 2722 O O . LEU B 1 6 ? -12.219 2.514 17.906 1 97.44 6 LEU B O 1
ATOM 2726 N N . PHE B 1 7 ? -14.125 1.765 17.016 1 97.81 7 PHE B N 1
ATOM 2727 C CA . PHE B 1 7 ? -14.797 3.049 17.156 1 97.81 7 PHE B CA 1
ATOM 2728 C C . PHE B 1 7 ? -15.023 3.377 18.625 1 97.81 7 PHE B C 1
ATOM 2730 O O . PHE B 1 7 ? -14.945 4.539 19.031 1 97.81 7 PHE B O 1
ATOM 2737 N N . LYS B 1 8 ? -15.312 2.34 19.391 1 97.31 8 LYS B N 1
ATOM 2738 C CA . LYS B 1 8 ? -15.406 2.555 20.828 1 97.31 8 LYS B CA 1
ATOM 2739 C C . LYS B 1 8 ? -14.086 3.068 21.406 1 97.31 8 LYS B C 1
ATOM 2741 O O . LYS B 1 8 ? -14.07 4.035 22.172 1 97.31 8 LYS B O 1
ATOM 2746 N N . GLU B 1 9 ? -13.047 2.434 21.016 1 96.44 9 GLU B N 1
ATOM 2747 C CA . GLU B 1 9 ? -11.719 2.832 21.469 1 96.44 9 GLU B CA 1
ATOM 2748 C C . GLU B 1 9 ? -11.406 4.273 21.078 1 96.44 9 GLU B C 1
ATOM 2750 O O . GLU B 1 9 ? -10.945 5.062 21.891 1 96.44 9 GLU B O 1
ATOM 2755 N N . GLN B 1 10 ? -11.664 4.633 19.812 1 95.69 10 GLN B N 1
ATOM 2756 C CA . GLN B 1 10 ? -11.352 5.969 19.328 1 95.69 10 GLN B CA 1
ATOM 2757 C C . GLN B 1 10 ? -12.25 7.02 19.984 1 95.69 10 GLN B C 1
ATOM 2759 O O . GLN B 1 10 ? -11.789 8.109 20.328 1 95.69 10 GLN B O 1
ATOM 2764 N N . ARG B 1 11 ? -13.516 6.66 20.109 1 95.88 11 ARG B N 1
ATOM 2765 C CA . ARG B 1 11 ? -14.453 7.562 20.781 1 95.88 11 ARG B CA 1
ATOM 2766 C C . ARG B 1 11 ? -13.969 7.914 22.188 1 95.88 11 ARG B C 1
ATOM 2768 O O . ARG B 1 11 ? -13.961 9.086 22.562 1 95.88 11 ARG B O 1
ATOM 2775 N N . LYS B 1 12 ? -13.531 6.93 22.875 1 94.81 12 LYS B N 1
ATOM 2776 C CA . LYS B 1 12 ? -13.062 7.129 24.234 1 94.81 12 LYS B CA 1
ATOM 2777 C C . LYS B 1 12 ? -11.734 7.887 24.266 1 94.81 12 LYS B C 1
ATOM 2779 O O . LYS B 1 12 ? -11.508 8.734 25.125 1 94.81 12 LYS B O 1
ATOM 2784 N N . LEU B 1 13 ? -10.898 7.586 23.344 1 91.81 13 LEU B N 1
ATOM 2785 C CA . LEU B 1 13 ? -9.602 8.25 23.25 1 91.81 13 LEU B CA 1
ATOM 2786 C C . LEU B 1 13 ? -9.773 9.758 23.109 1 91.81 13 LEU B C 1
ATOM 2788 O O . LEU B 1 13 ? -9 10.531 23.672 1 91.81 13 LEU B O 1
ATOM 2792 N N . TYR B 1 14 ? -10.797 10.164 22.406 1 91.44 14 TYR B N 1
ATOM 2793 C CA . TYR B 1 14 ? -10.984 11.586 22.141 1 91.44 14 TYR B CA 1
ATOM 2794 C C . TYR B 1 14 ? -12.094 12.164 23 1 91.44 14 TYR B C 1
ATOM 2796 O O . TYR B 1 14 ? -12.586 13.266 22.75 1 91.44 14 TYR B O 1
ATOM 2804 N N . ASN B 1 15 ? -12.547 11.375 23.891 1 92.31 15 ASN B N 1
ATOM 2805 C CA . ASN B 1 15 ? -13.477 11.773 24.953 1 92.31 15 ASN B CA 1
ATOM 2806 C C . ASN B 1 15 ? -14.82 12.227 24.375 1 92.31 15 ASN B C 1
ATOM 2808 O O . ASN B 1 15 ? -15.383 13.227 24.812 1 92.31 15 ASN B O 1
ATOM 2812 N N . PHE B 1 16 ? -15.28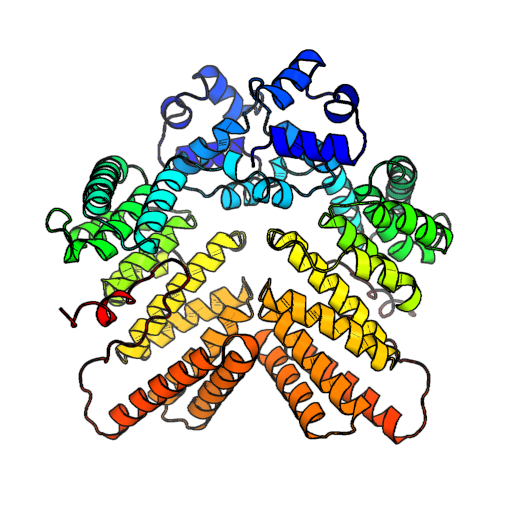1 11.547 23.375 1 95 16 PHE B N 1
ATOM 2813 C CA . PHE B 1 16 ? -16.625 11.758 22.859 1 95 16 PHE B CA 1
ATOM 2814 C C . PHE B 1 16 ? -17.641 10.875 23.594 1 95 16 PHE B C 1
ATOM 2816 O O . PHE B 1 16 ? -17.328 9.734 23.953 1 95 16 PHE B O 1
ATOM 2823 N N . THR B 1 17 ? -18.797 11.445 23.75 1 96.06 17 THR B N 1
ATOM 2824 C CA . THR B 1 17 ? -19.906 10.578 24.125 1 96.06 17 THR B CA 1
ATOM 2825 C C . THR B 1 17 ? -20.406 9.797 22.906 1 96.06 17 THR B C 1
ATOM 2827 O O . THR B 1 17 ? -20.078 10.117 21.766 1 96.06 17 THR B O 1
ATOM 2830 N N . GLN B 1 18 ? -21.156 8.789 23.172 1 96.12 18 GLN B N 1
ATOM 2831 C CA . GLN B 1 18 ? -21.734 8.031 22.078 1 96.12 18 GLN B CA 1
ATOM 2832 C C . GLN B 1 18 ? -22.625 8.906 21.203 1 96.12 18 GLN B C 1
ATOM 2834 O O . GLN B 1 18 ? -22.625 8.789 19.984 1 96.12 18 GLN B O 1
ATOM 2839 N N . GLU B 1 19 ? -23.328 9.75 21.828 1 95.94 19 GLU B N 1
ATOM 2840 C CA . GLU B 1 19 ? -24.25 10.625 21.109 1 95.94 19 GLU B CA 1
ATOM 2841 C C . GLU B 1 19 ? -23.5 11.562 20.172 1 95.94 19 GLU B C 1
ATOM 2843 O O . GLU B 1 19 ? -23.906 11.773 19.031 1 95.94 19 GLU B O 1
ATOM 2848 N N . GLU B 1 20 ? -22.406 12.078 20.656 1 95.62 20 GLU B N 1
ATOM 2849 C CA . GLU B 1 20 ? -21.594 12.992 19.859 1 95.62 20 GLU B CA 1
ATOM 2850 C C . GLU B 1 20 ? -20.891 12.258 18.719 1 95.62 20 GLU B C 1
ATOM 2852 O O . GLU B 1 20 ? -20.922 12.727 17.578 1 95.62 20 GLU B O 1
ATOM 2857 N N . PHE B 1 21 ? -20.375 11.148 19.031 1 97.12 21 PHE B N 1
ATOM 2858 C CA . PHE B 1 21 ? -19.578 10.391 18.078 1 97.12 21 PHE B CA 1
ATOM 2859 C C . PHE B 1 21 ? -20.438 9.844 16.953 1 97.12 21 PHE B C 1
ATOM 2861 O O . PHE B 1 21 ? -20.016 9.82 15.789 1 97.12 21 PHE B O 1
ATOM 2868 N N . TYR B 1 22 ? -21.656 9.477 17.297 1 97.5 22 TYR B N 1
ATOM 2869 C CA . TYR B 1 22 ? -22.516 8.828 16.312 1 97.5 22 TYR B CA 1
ATOM 2870 C C . TYR B 1 22 ? -23.656 9.75 15.898 1 97.5 22 TYR B C 1
ATOM 2872 O O . TYR B 1 22 ? -24.688 9.289 15.398 1 97.5 22 TYR B O 1
ATOM 2880 N N . GLU B 1 23 ? -23.469 10.953 16.078 1 96.56 23 GLU B N 1
ATOM 2881 C CA . GLU B 1 23 ? -24.5 11.914 15.695 1 96.56 23 GLU B CA 1
ATOM 2882 C C . GLU B 1 23 ? -24.875 11.766 14.227 1 96.56 23 GLU B C 1
ATOM 2884 O O . GLU B 1 23 ? -24 11.75 13.359 1 96.56 23 GLU B O 1
ATOM 2889 N N . GLY B 1 24 ? -26.156 11.641 13.938 1 96.06 24 GLY B N 1
ATOM 2890 C CA . GLY B 1 24 ? -26.625 11.547 12.57 1 96.06 24 GLY B CA 1
ATOM 2891 C C . GLY B 1 24 ? -26.531 10.148 11.992 1 96.06 24 GLY B C 1
ATOM 2892 O O . GLY B 1 24 ? -27 9.891 10.891 1 96.06 24 GLY B O 1
ATOM 2893 N N . ILE B 1 25 ? -25.969 9.25 12.734 1 96.12 25 ILE B N 1
ATOM 2894 C CA . ILE B 1 25 ? -25.75 7.883 12.273 1 96.12 25 ILE B CA 1
ATOM 2895 C C . ILE B 1 25 ? -26.609 6.926 13.102 1 96.12 25 ILE B C 1
ATOM 2897 O O . ILE B 1 25 ? -27.391 6.145 12.547 1 96.12 25 ILE B O 1
ATOM 2901 N N . PHE B 1 26 ? -26.453 7.043 14.391 1 94 26 PHE B N 1
ATOM 2902 C CA . PHE B 1 26 ? -27.203 6.215 15.328 1 94 26 PHE B CA 1
ATOM 2903 C C . PHE B 1 26 ? -27.938 7.078 16.344 1 94 26 PHE B C 1
ATOM 2905 O O . PHE B 1 26 ? -27.422 8.109 16.781 1 94 26 PHE B O 1
ATOM 2912 N N . LYS B 1 27 ? -29.062 6.52 16.734 1 93.75 27 LYS B N 1
ATOM 2913 C CA . LYS B 1 27 ? -29.641 7.012 17.969 1 93.75 27 LYS B CA 1
ATOM 2914 C C . LYS B 1 27 ? -28.922 6.426 19.188 1 93.75 27 LYS B C 1
ATOM 2916 O O . LYS B 1 27 ? -28.125 5.492 19.062 1 93.75 27 LYS B O 1
ATOM 2921 N N . LYS B 1 28 ? -29.203 6.973 20.312 1 92.75 28 LYS B N 1
ATOM 2922 C CA . LYS B 1 28 ? -28.484 6.617 21.547 1 92.75 28 LYS B CA 1
ATOM 2923 C C . LYS B 1 28 ? -28.531 5.113 21.797 1 92.75 28 LYS B C 1
ATOM 2925 O O . LYS B 1 28 ? -27.5 4.48 22.016 1 92.75 28 LYS B O 1
ATOM 2930 N N . ARG B 1 29 ? -29.641 4.52 21.672 1 92.19 29 ARG B N 1
ATOM 2931 C CA . ARG B 1 29 ? -29.812 3.096 21.938 1 92.19 29 ARG B CA 1
ATOM 2932 C C . ARG B 1 29 ? -29.062 2.248 20.922 1 92.19 29 ARG B C 1
ATOM 2934 O O . ARG B 1 29 ? -28.453 1.239 21.266 1 92.19 29 ARG B O 1
ATOM 2941 N N . ALA B 1 30 ? -29.094 2.715 19.75 1 94 30 ALA B N 1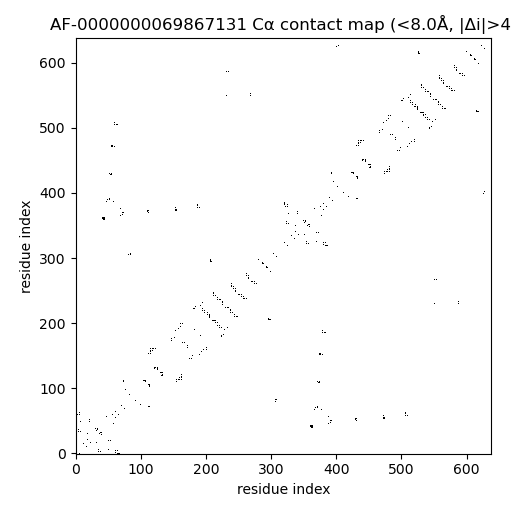
ATOM 2942 C CA . ALA B 1 30 ? -28.438 1.995 18.656 1 94 30 ALA B CA 1
ATOM 2943 C C . ALA B 1 30 ? -26.922 2.076 18.797 1 94 30 ALA B C 1
ATOM 2945 O O . ALA B 1 30 ? -26.203 1.102 18.531 1 94 30 ALA B O 1
ATOM 2946 N N . ALA B 1 31 ? -26.484 3.211 19.203 1 95.62 31 ALA B N 1
ATOM 2947 C CA . ALA B 1 31 ? -25.047 3.402 19.406 1 95.62 31 ALA B CA 1
ATOM 2948 C C . ALA B 1 31 ? -24.516 2.469 20.484 1 95.62 31 ALA B C 1
ATOM 2950 O O . ALA B 1 31 ? -23.484 1.83 20.297 1 95.62 31 ALA B O 1
ATOM 2951 N N . SER B 1 32 ? -25.25 2.398 21.5 1 94 32 SER B N 1
ATOM 2952 C CA . SER B 1 32 ? -24.859 1.515 22.594 1 94 32 SER B CA 1
ATOM 2953 C C . SER B 1 32 ? -24.906 0.052 22.172 1 94 32 SER B C 1
ATOM 2955 O O . SER B 1 32 ? -23.984 -0.716 22.484 1 94 32 SER B O 1
ATOM 2957 N N . SER B 1 33 ? -25.891 -0.278 21.484 1 94 33 SER B N 1
ATOM 2958 C CA . SER B 1 33 ? -26.031 -1.647 21 1 94 33 SER B CA 1
ATOM 2959 C C . SER B 1 33 ? -24.922 -2.004 20.016 1 94 33 SER B C 1
ATOM 2961 O O . SER B 1 33 ? -24.453 -3.143 20 1 94 33 SER B O 1
ATOM 2963 N N . PHE B 1 34 ? -24.562 -1.092 19.234 1 95.62 34 PHE B N 1
ATOM 2964 C CA . PHE B 1 34 ? -23.469 -1.299 18.297 1 95.62 34 PHE B CA 1
ATOM 2965 C C . PHE B 1 34 ? -22.141 -1.514 19.047 1 95.62 34 PHE B C 1
ATOM 2967 O O . PHE B 1 34 ? -21.469 -2.527 18.844 1 95.62 34 PHE B O 1
ATOM 2974 N N . GLU B 1 35 ? -21.812 -0.682 19.984 1 95.5 35 GLU B N 1
ATOM 2975 C CA . GLU B 1 35 ? -20.516 -0.711 20.641 1 95.5 35 GLU B CA 1
ATOM 2976 C C . GLU B 1 35 ? -20.406 -1.888 21.609 1 95.5 35 GLU B C 1
ATOM 2978 O O . GLU B 1 35 ? -19.312 -2.422 21.828 1 95.5 35 GLU B O 1
ATOM 2983 N N . VAL B 1 36 ? -21.5 -2.299 22.156 1 91.75 36 VAL B N 1
ATOM 2984 C CA . VAL B 1 36 ? -21.453 -3.275 23.25 1 91.75 36 VAL B CA 1
ATOM 2985 C C . VAL B 1 36 ? -21.766 -4.668 22.703 1 91.75 36 VAL B C 1
ATOM 2987 O O . VAL B 1 36 ? -21.125 -5.648 23.062 1 91.75 36 VAL B O 1
ATOM 2990 N N . HIS B 1 37 ? -22.75 -4.727 21.766 1 88.69 37 HIS B N 1
ATOM 2991 C CA . HIS B 1 37 ? -23.234 -6.043 21.359 1 88.69 37 HIS B CA 1
ATOM 2992 C C . HIS B 1 37 ? -22.969 -6.289 19.875 1 88.69 37 HIS B C 1
ATOM 2994 O O . HIS B 1 37 ? -23.156 -7.406 19.391 1 88.69 37 HIS B O 1
ATOM 3000 N N . ASN B 1 38 ? -22.578 -5.324 19.203 1 87.69 38 ASN B N 1
ATOM 3001 C CA . ASN B 1 38 ? -22.406 -5.43 17.766 1 87.69 38 ASN B CA 1
ATOM 3002 C C . ASN B 1 38 ? -23.688 -5.895 17.078 1 87.69 38 ASN B C 1
ATOM 3004 O O . ASN B 1 38 ? -23.641 -6.738 16.188 1 87.69 38 ASN B O 1
ATOM 3008 N N . THR B 1 39 ? -24.766 -5.441 17.547 1 85.44 39 THR B N 1
ATOM 3009 C CA . THR B 1 39 ? -26.031 -5.945 17.047 1 85.44 39 THR B CA 1
ATOM 3010 C C . THR B 1 39 ? -26.672 -4.949 16.078 1 85.44 39 THR B C 1
ATOM 3012 O O . THR B 1 39 ? -27.578 -5.297 15.328 1 85.44 39 THR B O 1
ATOM 3015 N N . HIS B 1 40 ? -26.234 -3.76 16.078 1 89.88 40 HIS B N 1
ATOM 3016 C CA . HIS B 1 40 ? -26.75 -2.791 15.109 1 89.88 40 HIS B CA 1
ATOM 3017 C C . HIS B 1 40 ? -25.797 -2.633 13.93 1 89.88 40 HIS B C 1
ATOM 3019 O O . HIS B 1 40 ? -24.609 -2.33 14.109 1 89.88 40 HIS B O 1
ATOM 3025 N N . ASP B 1 41 ? -26.391 -2.684 12.828 1 92.19 41 ASP B N 1
ATOM 3026 C CA . ASP B 1 41 ? -25.594 -2.684 11.609 1 92.19 41 ASP B CA 1
ATOM 3027 C C . ASP B 1 41 ? -25.109 -1.274 11.266 1 92.19 41 ASP B C 1
ATOM 3029 O O . ASP B 1 41 ? -25.875 -0.311 11.383 1 92.19 41 ASP B O 1
ATOM 3033 N N . LEU B 1 42 ? -23.891 -1.17 10.914 1 95.94 42 LEU B N 1
ATOM 3034 C CA . LEU B 1 42 ? -23.344 0.071 10.391 1 95.94 42 LEU B CA 1
ATOM 3035 C C . LEU B 1 42 ? -23.453 0.117 8.867 1 95.94 42 LEU B C 1
ATOM 3037 O O . LEU B 1 42 ? -23.188 -0.879 8.195 1 95.94 42 LEU B O 1
ATOM 3041 N N . LYS B 1 43 ? -23.844 1.244 8.391 1 96.31 43 LYS B N 1
ATOM 3042 C CA . LYS B 1 43 ? -23.953 1.419 6.941 1 96.31 43 LYS B CA 1
ATOM 3043 C C . LYS B 1 43 ? -22.625 1.851 6.336 1 96.31 43 LYS B C 1
ATOM 3045 O O . LYS B 1 43 ? -21.875 2.623 6.949 1 96.31 43 LYS B O 1
ATOM 3050 N N . VAL B 1 44 ? -22.406 1.403 5.094 1 97.06 44 VAL B N 1
ATOM 3051 C CA . VAL B 1 44 ? -21.156 1.733 4.406 1 97.06 44 VAL B CA 1
ATOM 3052 C C . VAL B 1 44 ? -21.047 3.248 4.234 1 97.06 44 VAL B C 1
ATOM 3054 O O . VAL B 1 44 ? -19.984 3.822 4.41 1 97.06 44 VAL B O 1
ATOM 3057 N N . LYS B 1 45 ? -22.125 3.922 3.979 1 95.81 45 LYS B N 1
ATOM 3058 C CA . LYS B 1 45 ? -22.125 5.352 3.688 1 95.81 45 LYS B CA 1
ATOM 3059 C C . LYS B 1 45 ? -21.719 6.164 4.914 1 95.81 45 LYS B C 1
ATOM 3061 O O . LYS B 1 45 ? -21.391 7.348 4.805 1 95.81 45 LYS B O 1
ATOM 3066 N N . ASP B 1 46 ? -21.734 5.543 6.098 1 97.31 46 ASP B N 1
ATOM 3067 C CA . ASP B 1 46 ? -21.438 6.246 7.34 1 97.31 46 ASP B CA 1
ATOM 3068 C C . ASP B 1 46 ? -19.953 6.121 7.684 1 97.31 46 ASP B C 1
ATOM 3070 O O . ASP B 1 46 ? -19.453 6.84 8.547 1 97.31 46 ASP B O 1
ATOM 3074 N N . LEU B 1 47 ? -19.234 5.289 7.008 1 97.62 47 LEU B N 1
ATOM 3075 C CA . LEU B 1 47 ? -17.844 5 7.324 1 97.62 47 LEU B CA 1
ATOM 3076 C C . LEU B 1 47 ? -16.984 6.242 7.141 1 97.62 47 LEU B C 1
ATOM 3078 O O . LEU B 1 47 ? -16.125 6.539 7.98 1 97.62 47 LEU B O 1
ATOM 3082 N N . PRO B 1 48 ? -17.188 7.023 6.113 1 97.75 48 PRO B N 1
ATOM 3083 C CA . PRO B 1 48 ? -16.344 8.203 5.934 1 97.75 48 PRO B CA 1
ATOM 3084 C C . PRO B 1 48 ? -16.484 9.219 7.066 1 97.75 48 PRO B C 1
ATOM 3086 O O . PRO B 1 48 ? -15.492 9.781 7.527 1 97.75 48 PRO B O 1
ATOM 3089 N N . VAL B 1 49 ? -17.672 9.422 7.484 1 97.62 49 VAL B N 1
ATOM 3090 C CA . VAL B 1 49 ? -17.922 10.359 8.578 1 97.62 49 VAL B CA 1
ATOM 3091 C C . VAL B 1 49 ? -17.25 9.844 9.852 1 97.62 49 VAL B C 1
ATOM 3093 O O . VAL B 1 49 ? -16.641 10.617 10.602 1 97.62 49 VAL B O 1
ATOM 3096 N N . LEU B 1 50 ? -17.359 8.57 10.047 1 97.94 50 LEU B N 1
ATOM 3097 C CA . LEU B 1 50 ? -16.75 7.977 11.234 1 97.94 50 LEU B CA 1
ATOM 3098 C C . LEU B 1 50 ? -15.227 7.984 11.125 1 97.94 50 LEU B C 1
ATOM 3100 O O . LEU B 1 50 ? -14.531 8.039 12.148 1 97.94 50 LEU B O 1
ATOM 3104 N N . SER B 1 51 ? -14.727 7.914 9.938 1 98.12 51 SER B N 1
ATOM 3105 C CA . SER B 1 51 ? -13.289 8.07 9.734 1 98.12 51 SER B CA 1
ATOM 3106 C C . SER B 1 51 ? -12.805 9.422 10.242 1 98.12 51 SER B C 1
ATOM 3108 O O . SER B 1 51 ? -11.828 9.5 10.992 1 98.12 51 SER B O 1
ATOM 3110 N N . ASP B 1 52 ? -13.531 10.414 9.914 1 97.69 52 ASP B N 1
ATOM 3111 C CA . ASP B 1 52 ? -13.18 11.75 10.383 1 97.69 52 ASP B CA 1
ATOM 3112 C C . ASP B 1 52 ? -13.242 11.836 11.906 1 97.69 52 ASP B C 1
ATOM 3114 O O . ASP B 1 52 ? -12.32 12.359 12.539 1 97.69 52 ASP B O 1
ATOM 3118 N N . ARG B 1 53 ? -14.289 11.281 12.398 1 97.25 53 ARG B N 1
ATOM 3119 C CA . ARG B 1 53 ? -14.516 11.398 13.828 1 97.25 53 ARG B CA 1
ATOM 3120 C C . ARG B 1 53 ? -13.5 10.57 14.617 1 97.25 53 ARG B C 1
ATOM 3122 O O . ARG B 1 53 ? -13.18 10.898 15.758 1 97.25 53 ARG B O 1
ATOM 3129 N N . SER B 1 54 ? -13.031 9.562 14.016 1 97.38 54 SER B N 1
ATOM 3130 C CA . SER B 1 54 ? -12.031 8.711 14.656 1 97.38 54 SER B CA 1
ATOM 3131 C C . SER B 1 54 ? -10.617 9.203 14.367 1 97.38 54 SER B C 1
ATOM 3133 O O . SER B 1 54 ? -9.641 8.617 14.836 1 97.38 54 SER B O 1
ATOM 3135 N N . MET B 1 55 ? -10.523 10.18 13.594 1 96.81 55 MET B N 1
ATOM 3136 C CA . MET B 1 55 ? -9.242 10.773 13.219 1 96.81 55 MET B CA 1
ATOM 3137 C C . MET B 1 55 ? -8.359 9.75 12.508 1 96.81 55 MET B C 1
ATOM 3139 O O . MET B 1 55 ? -7.148 9.695 12.75 1 96.81 55 MET B O 1
ATOM 3143 N N . MET B 1 56 ? -9.023 8.898 11.727 1 97.44 56 MET B N 1
ATOM 3144 C CA . MET B 1 56 ? -8.312 7.863 10.977 1 97.44 56 MET B CA 1
ATOM 3145 C C . MET B 1 56 ? -8.695 7.902 9.5 1 97.44 56 MET B C 1
ATOM 3147 O O . MET B 1 56 ? -9.812 8.289 9.156 1 97.44 56 MET B O 1
ATOM 3151 N N . SER B 1 57 ? -7.75 7.516 8.727 1 97.06 57 SER B N 1
ATOM 3152 C CA . SER B 1 57 ? -8.102 7.309 7.328 1 97.06 57 SER B CA 1
ATOM 3153 C C . SER B 1 57 ? -8.883 6.016 7.141 1 97.06 57 SER B C 1
ATOM 3155 O O . SER B 1 57 ? -8.828 5.121 7.988 1 97.06 57 SER B O 1
ATOM 3157 N N . ILE B 1 58 ? -9.516 5.984 6.02 1 97.44 58 ILE B N 1
ATOM 3158 C CA . ILE B 1 58 ? -10.281 4.785 5.695 1 97.44 58 ILE B CA 1
ATOM 3159 C C . ILE B 1 58 ? -9.352 3.576 5.656 1 97.44 58 ILE B C 1
ATOM 3161 O O . ILE B 1 58 ? -9.703 2.494 6.129 1 97.44 58 ILE B O 1
ATOM 3165 N N . LEU B 1 59 ? -8.172 3.752 5.188 1 96.69 59 LEU B N 1
ATOM 3166 C CA . LEU B 1 59 ? -7.23 2.643 5.078 1 96.69 59 LEU B CA 1
ATOM 3167 C C . LEU B 1 59 ? -6.746 2.195 6.453 1 96.69 59 LEU B C 1
ATOM 3169 O O . LEU B 1 59 ? -6.52 1.006 6.68 1 96.69 59 LEU B O 1
ATOM 3173 N N . GLU B 1 60 ? -6.57 3.125 7.363 1 97.81 60 GLU B N 1
ATOM 3174 C CA . GLU B 1 60 ? -6.25 2.754 8.734 1 97.81 60 GLU B CA 1
ATOM 3175 C C . GLU B 1 60 ? -7.375 1.94 9.367 1 97.81 60 GLU B C 1
ATOM 3177 O O . GLU B 1 60 ? -7.121 0.934 10.031 1 97.81 60 GLU B O 1
ATOM 3182 N N . ILE B 1 61 ? -8.594 2.365 9.125 1 98.06 61 ILE B N 1
ATOM 3183 C CA . ILE B 1 61 ? -9.758 1.686 9.688 1 98.06 61 ILE B CA 1
ATOM 3184 C C . ILE B 1 61 ? -9.828 0.257 9.148 1 98.06 61 ILE B C 1
ATOM 3186 O O . ILE B 1 61 ? -10.008 -0.692 9.914 1 98.06 61 ILE B O 1
ATOM 3190 N N . ILE B 1 62 ? -9.609 0.116 7.863 1 96.75 62 ILE B N 1
ATOM 3191 C CA . ILE B 1 62 ? -9.664 -1.201 7.238 1 96.75 62 ILE B CA 1
ATOM 3192 C C . ILE B 1 62 ? -8.57 -2.092 7.816 1 96.75 62 ILE B C 1
ATOM 3194 O O . ILE B 1 62 ? -8.789 -3.283 8.055 1 96.75 62 ILE B O 1
ATOM 3198 N N . HIS B 1 63 ? -7.465 -1.521 8.094 1 97.12 63 HIS B N 1
ATOM 3199 C CA . HIS B 1 63 ? -6.336 -2.273 8.625 1 97.12 63 HIS B CA 1
ATOM 3200 C C . HIS B 1 63 ? -6.598 -2.713 10.062 1 97.12 63 HIS B C 1
ATOM 3202 O O . HIS B 1 63 ? -6.449 -3.893 10.391 1 97.12 63 HIS B O 1
ATOM 3208 N N . TYR B 1 64 ? -7.008 -1.796 10.875 1 97.38 64 TYR B N 1
ATOM 3209 C CA . TYR B 1 64 ? -7.152 -2.096 12.297 1 97.38 64 TYR B CA 1
ATOM 3210 C C . TYR B 1 64 ? -8.391 -2.943 12.547 1 97.38 64 TYR B C 1
ATOM 3212 O O . TYR B 1 64 ? -8.398 -3.791 13.445 1 97.38 64 TYR B O 1
ATOM 3220 N N . ALA B 1 65 ? -9.445 -2.695 11.766 1 97.56 65 ALA B N 1
ATOM 3221 C CA . ALA B 1 65 ? -10.672 -3.477 11.898 1 97.56 65 ALA B CA 1
ATOM 3222 C C . ALA B 1 65 ? -10.727 -4.594 10.859 1 97.56 65 ALA B C 1
ATOM 3224 O O . ALA B 1 65 ? -11.781 -4.859 10.273 1 97.56 65 ALA B O 1
ATOM 3225 N N . LYS B 1 66 ? -9.664 -5.227 10.609 1 96.25 66 LYS B N 1
ATOM 3226 C CA . LYS B 1 66 ? -9.523 -6.199 9.531 1 96.25 66 LYS B CA 1
ATOM 3227 C C . LYS B 1 66 ? -10.508 -7.352 9.695 1 96.25 66 LYS B C 1
ATOM 3229 O O . LYS B 1 66 ? -10.961 -7.934 8.703 1 96.25 66 LYS B O 1
ATOM 3234 N N . GLU B 1 67 ? -10.898 -7.711 10.961 1 95.81 67 GLU B N 1
ATOM 3235 C CA . GLU B 1 67 ? -11.812 -8.828 11.219 1 95.81 67 GLU B CA 1
ATOM 3236 C C . GLU B 1 67 ? -13.18 -8.57 10.594 1 95.81 67 GLU B C 1
ATOM 3238 O O . GLU B 1 67 ? -13.891 -9.516 10.234 1 95.81 67 GLU B O 1
ATOM 3243 N N . GLU B 1 68 ? -13.492 -7.297 10.445 1 96.31 68 GLU B N 1
ATOM 3244 C CA . GLU B 1 68 ? -14.781 -6.91 9.883 1 96.31 68 GLU B CA 1
ATOM 3245 C C . GLU B 1 68 ? -14.844 -7.234 8.391 1 96.31 68 GLU B C 1
ATOM 3247 O O . GLU B 1 68 ? -15.93 -7.363 7.824 1 96.31 68 GLU B O 1
ATOM 3252 N N . PHE B 1 69 ? -13.703 -7.434 7.781 1 97.31 69 PHE B N 1
ATOM 3253 C CA . PHE B 1 69 ? -13.656 -7.43 6.324 1 97.31 69 PHE B CA 1
ATOM 3254 C C . PHE B 1 69 ? -13.141 -8.758 5.797 1 97.31 69 PHE B C 1
ATOM 3256 O O . PHE B 1 69 ? -12.758 -8.867 4.629 1 97.31 69 PHE B O 1
ATOM 3263 N N . ILE B 1 70 ? -13.109 -9.711 6.594 1 97.5 70 ILE B N 1
ATOM 3264 C CA . ILE B 1 70 ? -12.688 -11.047 6.184 1 97.5 70 ILE B CA 1
ATOM 3265 C C . ILE B 1 70 ? -13.852 -11.758 5.496 1 97.5 70 ILE B C 1
ATOM 3267 O O . ILE B 1 70 ? -14.914 -11.945 6.094 1 97.5 70 ILE B O 1
ATOM 3271 N N . SER B 1 71 ? -13.664 -12.141 4.301 1 97.38 71 SER B N 1
ATOM 3272 C CA . SER B 1 71 ? -14.695 -12.844 3.541 1 97.38 71 SER B CA 1
ATOM 3273 C C . SER B 1 71 ? -14.625 -14.344 3.773 1 97.38 71 SER B C 1
ATOM 3275 O O . SER B 1 71 ? -13.648 -14.844 4.336 1 97.38 71 SER B O 1
ATOM 3277 N N . PRO B 1 72 ? -15.664 -15.062 3.354 1 96.88 72 PRO B N 1
ATOM 3278 C CA . PRO B 1 72 ? -15.594 -16.516 3.428 1 96.88 72 PRO B CA 1
ATOM 3279 C C . PRO B 1 72 ? -14.383 -17.094 2.688 1 96.88 72 PRO B C 1
ATOM 3281 O O . PRO B 1 72 ? -13.719 -18 3.193 1 96.88 72 PRO B O 1
ATOM 3284 N N . TYR B 1 73 ? -14.109 -16.562 1.567 1 97.81 73 TYR B N 1
ATOM 3285 C CA . TYR B 1 73 ? -12.938 -17 0.823 1 97.81 73 TYR B CA 1
ATOM 3286 C C . TYR B 1 73 ? -11.656 -16.734 1.613 1 97.81 73 TYR B C 1
ATOM 3288 O O . TYR B 1 73 ? -10.766 -17.578 1.672 1 97.81 73 TYR B O 1
ATOM 3296 N N . ASP B 1 74 ? -11.578 -15.5 2.146 1 97.25 74 ASP B N 1
ATOM 3297 C CA . ASP B 1 74 ? -10.414 -15.156 2.959 1 97.25 74 ASP B CA 1
ATOM 3298 C C . ASP B 1 74 ? -10.234 -16.141 4.109 1 97.25 74 ASP B C 1
ATOM 3300 O O . ASP B 1 74 ? -9.109 -16.531 4.438 1 97.25 74 ASP B O 1
ATOM 3304 N N . GLU B 1 75 ? -11.281 -16.516 4.734 1 97.19 75 GLU B N 1
ATOM 3305 C CA . GLU B 1 75 ? -11.227 -17.469 5.832 1 97.19 75 GLU B CA 1
ATOM 3306 C C . GLU B 1 75 ? -10.648 -18.812 5.367 1 97.19 75 GLU B C 1
ATOM 3308 O O . GLU B 1 75 ? -9.797 -19.391 6.039 1 97.19 75 GLU B O 1
ATOM 3313 N N . ASP B 1 76 ? -11.188 -19.234 4.25 1 97.44 76 ASP B N 1
ATOM 3314 C CA . ASP B 1 76 ? -10.695 -20.484 3.68 1 97.44 76 ASP B CA 1
ATOM 3315 C C . ASP B 1 76 ? -9.203 -20.391 3.363 1 97.44 76 ASP B C 1
ATOM 3317 O O . ASP B 1 76 ? -8.43 -21.281 3.715 1 97.44 76 ASP B O 1
ATOM 3321 N N . LEU B 1 77 ? -8.812 -19.312 2.746 1 96.56 77 LEU B N 1
ATOM 3322 C CA . LEU B 1 77 ? -7.422 -19.125 2.344 1 96.56 77 LEU B CA 1
ATOM 3323 C C . LEU B 1 77 ? -6.512 -19 3.564 1 96.56 77 LEU B C 1
ATOM 3325 O O . LEU B 1 77 ? -5.441 -19.625 3.605 1 96.56 77 LEU B O 1
ATOM 3329 N N . ASN B 1 78 ? -6.949 -18.219 4.5 1 94.5 78 ASN B N 1
ATOM 3330 C CA . ASN B 1 78 ? -6.172 -18.047 5.723 1 94.5 78 ASN B CA 1
ATOM 3331 C C . ASN B 1 78 ? -6.004 -19.375 6.465 1 94.5 78 ASN B C 1
ATOM 3333 O O . ASN B 1 78 ? -4.934 -19.656 7.008 1 94.5 78 ASN B O 1
ATOM 3337 N N . SER B 1 79 ? -7.062 -20.156 6.543 1 93.56 79 SER B N 1
ATOM 3338 C CA . SER B 1 79 ? -6.992 -21.469 7.184 1 93.56 79 SER B CA 1
ATOM 3339 C C . SER B 1 79 ? -5.973 -22.359 6.492 1 93.56 79 SER B C 1
ATOM 3341 O O . SER B 1 79 ? -5.219 -23.078 7.152 1 93.56 79 SER B O 1
ATOM 3343 N N . LEU B 1 80 ? -5.98 -22.297 5.207 1 93.75 80 LEU B N 1
ATOM 3344 C CA . LEU B 1 80 ? -5.023 -23.078 4.43 1 93.75 80 LEU B CA 1
ATOM 3345 C C . LEU B 1 80 ? -3.594 -22.641 4.746 1 93.75 80 LEU B C 1
ATOM 3347 O O . LEU B 1 80 ? -2.736 -23.5 5.012 1 93.75 80 LEU B O 1
ATOM 3351 N N . PHE B 1 81 ? -3.357 -21.375 4.801 1 91.06 81 PHE B N 1
ATOM 3352 C CA . PHE B 1 81 ? -2.014 -20.859 5.043 1 91.06 81 PHE B CA 1
ATOM 3353 C C . PHE B 1 81 ? -1.574 -21.156 6.473 1 91.06 81 PHE B C 1
ATOM 3355 O O . PHE B 1 81 ? -0.392 -21.391 6.73 1 91.06 81 PHE B O 1
ATOM 3362 N N . ASP B 1 82 ? -2.49 -21.109 7.383 1 89.38 82 ASP B N 1
ATOM 3363 C CA . ASP B 1 82 ? -2.188 -21.469 8.766 1 89.38 82 ASP B CA 1
ATOM 3364 C C . ASP B 1 82 ? -1.693 -22.922 8.859 1 89.38 82 ASP B C 1
ATOM 3366 O O . ASP B 1 82 ? -0.769 -23.219 9.617 1 89.38 82 ASP B O 1
ATOM 3370 N N . ILE B 1 83 ? -2.291 -23.75 8.094 1 88.69 83 ILE B N 1
ATOM 3371 C CA . ILE B 1 83 ? -1.901 -25.156 8.07 1 88.69 83 ILE B CA 1
ATOM 3372 C C . ILE B 1 83 ? -0.506 -25.297 7.465 1 88.69 83 ILE B C 1
ATOM 3374 O O . ILE B 1 83 ? 0.327 -26.047 7.977 1 88.69 83 ILE B O 1
ATOM 3378 N N . PHE B 1 84 ? -0.245 -24.547 6.387 1 85.44 84 PHE B N 1
ATOM 3379 C CA . PHE B 1 84 ? 1.058 -24.625 5.734 1 85.44 84 PHE B CA 1
ATOM 3380 C C . PHE B 1 84 ? 2.16 -24.156 6.676 1 85.44 84 PHE B C 1
ATOM 3382 O O . PHE B 1 84 ? 3.281 -24.656 6.633 1 85.44 84 PHE B O 1
ATOM 3389 N N . GLN B 1 85 ? 1.907 -23.234 7.461 1 82.38 85 GLN B N 1
ATOM 3390 C CA . GLN B 1 85 ? 2.906 -22.672 8.359 1 82.38 85 GLN B CA 1
ATOM 3391 C C . GLN B 1 85 ? 3.131 -23.578 9.57 1 82.38 85 GLN B C 1
ATOM 3393 O O . GLN B 1 85 ? 4.23 -23.609 10.125 1 82.38 85 GLN B O 1
ATOM 3398 N N . ASN B 1 86 ? 2.221 -24.172 10.094 1 74.69 86 ASN B N 1
ATOM 3399 C CA . 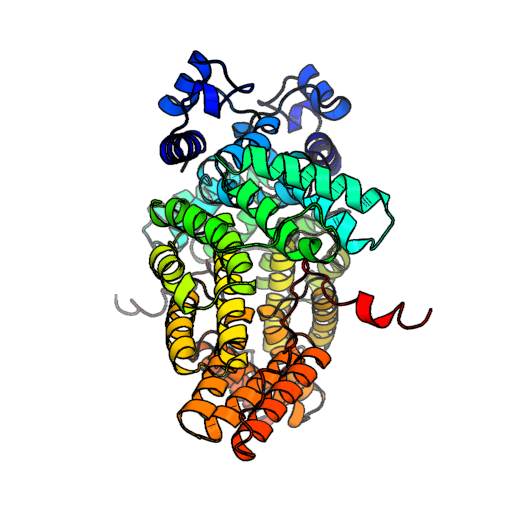ASN B 1 86 ? 2.336 -24.922 11.344 1 74.69 86 ASN B CA 1
ATOM 3400 C C . ASN B 1 86 ? 2.574 -26.406 11.086 1 74.69 86 ASN B C 1
ATOM 3402 O O . ASN B 1 86 ? 2.824 -27.156 12.023 1 74.69 86 ASN B O 1
ATOM 3406 N N . ASN B 1 87 ? 3.225 -26.969 9.836 1 61.75 87 ASN B N 1
ATOM 3407 C CA . ASN B 1 87 ? 3.668 -28.281 9.398 1 61.75 87 ASN B CA 1
ATOM 3408 C C . ASN B 1 87 ? 2.779 -29.391 9.961 1 61.75 87 ASN B C 1
ATOM 3410 O O . ASN B 1 87 ? 3.203 -30.547 10.062 1 61.75 87 ASN B O 1
ATOM 3414 N N . THR B 1 88 ? 1.814 -29.234 10.695 1 53.75 88 THR B N 1
ATOM 3415 C CA . THR B 1 88 ? 1.463 -30.266 11.672 1 53.75 88 THR B CA 1
ATOM 3416 C C . THR B 1 88 ? 0.866 -31.484 10.977 1 53.75 88 THR B C 1
ATOM 3418 O O . THR B 1 88 ? 0.528 -31.422 9.789 1 53.75 88 THR B O 1
ATOM 3421 N N . GLU B 1 89 ? 0.01 -32.188 11.664 1 60.28 89 GLU B N 1
ATOM 3422 C CA . GLU B 1 89 ? -0.542 -33.5 11.945 1 60.28 89 GLU B CA 1
ATOM 3423 C C . GLU B 1 89 ? -1.532 -33.938 10.867 1 60.28 89 GLU B C 1
ATOM 3425 O O . GLU B 1 89 ? -2.012 -33.094 10.094 1 60.28 89 GLU B O 1
ATOM 3430 N N . LYS B 1 90 ? -1.759 -35.156 10.742 1 59.16 90 LYS B N 1
ATOM 3431 C CA . LYS B 1 90 ? -2.773 -35.875 9.969 1 59.16 90 LYS B CA 1
ATOM 3432 C C . LYS B 1 90 ? -4.047 -35.031 9.844 1 59.16 90 LYS B C 1
ATOM 3434 O O . LYS B 1 90 ? -4.645 -34.969 8.766 1 59.16 90 LYS B O 1
ATOM 3439 N N . GLU B 1 91 ? -4.426 -34.344 10.852 1 66 91 GLU B N 1
ATOM 3440 C CA . GLU B 1 91 ? -5.637 -33.531 10.922 1 66 91 GLU B CA 1
ATOM 3441 C C . GLU B 1 91 ? -5.574 -32.375 9.938 1 66 91 GLU B C 1
ATOM 3443 O O . GLU B 1 91 ? -6.586 -32 9.336 1 66 91 GLU B O 1
ATOM 3448 N N . ASN B 1 92 ? -4.504 -32.062 9.516 1 84.38 92 ASN B N 1
ATOM 3449 C CA . ASN B 1 92 ? -4.32 -30.984 8.562 1 84.38 92 ASN B CA 1
ATOM 3450 C C . ASN B 1 92 ? -4.562 -31.453 7.125 1 84.38 92 ASN B C 1
ATOM 3452 O O . ASN B 1 92 ? -5.156 -30.719 6.328 1 84.38 92 ASN B O 1
ATOM 3456 N N . LYS B 1 93 ? -4.445 -32.75 7.004 1 86.44 93 LYS B N 1
ATOM 3457 C CA . LYS B 1 93 ? -4.645 -33.281 5.66 1 86.44 93 LYS B CA 1
ATOM 3458 C C . LYS B 1 93 ? -6.129 -33.375 5.324 1 86.44 93 LYS B C 1
ATOM 3460 O O . LYS B 1 93 ? -6.543 -33.062 4.211 1 86.44 93 LYS B O 1
ATOM 3465 N N . ASP B 1 94 ? -6.875 -33.781 6.277 1 91.06 94 ASP B N 1
ATOM 3466 C CA . ASP B 1 94 ? -8.312 -33.906 6.059 1 91.06 94 ASP B CA 1
ATOM 3467 C C . ASP B 1 94 ? -8.961 -32.531 5.836 1 91.06 94 ASP B C 1
ATOM 3469 O O . ASP B 1 94 ? -9.875 -32.406 5.016 1 91.06 94 ASP B O 1
ATOM 3473 N N . TYR B 1 95 ? -8.539 -31.672 6.562 1 93.44 95 TYR B N 1
ATOM 3474 C CA . TYR B 1 95 ? -9.086 -30.328 6.395 1 93.44 95 TYR B CA 1
ATOM 3475 C C . TYR B 1 95 ? -8.734 -29.766 5.023 1 93.44 95 TYR B C 1
ATOM 3477 O O . TYR B 1 95 ? -9.578 -29.156 4.367 1 93.44 95 TYR B O 1
ATOM 3485 N N . ILE B 1 96 ? -7.555 -30 4.578 1 94.94 96 ILE B N 1
ATOM 3486 C CA . ILE B 1 96 ? -7.121 -29.547 3.264 1 94.94 96 ILE B CA 1
ATOM 3487 C C . ILE B 1 96 ? -7.984 -30.188 2.184 1 94.94 96 ILE B C 1
ATOM 3489 O O . ILE B 1 96 ? -8.414 -29.516 1.242 1 94.94 96 ILE B O 1
ATOM 3493 N N . TYR B 1 97 ? -8.203 -31.406 2.402 1 95.56 97 TYR B N 1
ATOM 3494 C CA . TYR B 1 97 ? -9.016 -32.125 1.424 1 95.56 97 TYR B CA 1
ATOM 3495 C C . TYR B 1 97 ? -10.438 -31.562 1.4 1 95.56 97 TYR B C 1
ATOM 3497 O O . TYR B 1 97 ? -11.062 -31.469 0.337 1 95.56 97 TYR B O 1
ATOM 3505 N N . LYS B 1 98 ? -10.945 -31.25 2.564 1 96.5 98 LYS B N 1
ATOM 3506 C CA . LYS B 1 98 ? -12.258 -30.625 2.633 1 96.5 98 LYS B CA 1
ATOM 3507 C C . LYS B 1 98 ? -12.289 -29.312 1.859 1 96.5 98 LYS B C 1
ATOM 3509 O O . LYS B 1 98 ? -13.234 -29.031 1.125 1 96.5 98 LYS B O 1
ATOM 3514 N N . LEU B 1 99 ? -11.297 -28.5 1.991 1 97.25 99 LEU B N 1
ATOM 3515 C CA . LEU B 1 99 ? -11.18 -27.234 1.256 1 97.25 99 LEU B CA 1
ATOM 3516 C C . LEU B 1 99 ? -11.062 -27.5 -0.243 1 97.25 99 LEU B C 1
ATOM 3518 O O . LEU B 1 99 ? -11.602 -26.734 -1.051 1 97.25 99 LEU B O 1
ATOM 3522 N N . TYR B 1 100 ? -10.344 -28.562 -0.555 1 97.62 100 TYR B N 1
ATOM 3523 C CA . TYR B 1 100 ? -10.195 -28.953 -1.948 1 97.62 100 TYR B CA 1
ATOM 3524 C C . TYR B 1 100 ? -11.547 -29.281 -2.574 1 97.62 100 TYR B C 1
ATOM 3526 O O . TYR B 1 100 ? -11.875 -28.781 -3.652 1 97.62 100 TYR B O 1
ATOM 3534 N N . LYS B 1 101 ? -12.281 -30.047 -1.924 1 97.88 101 LYS B N 1
ATOM 3535 C CA . LYS B 1 101 ? -13.609 -30.406 -2.406 1 97.88 101 LYS B CA 1
ATOM 3536 C C . LYS B 1 101 ? -14.5 -29.188 -2.543 1 97.88 101 LYS B C 1
ATOM 3538 O O . LYS B 1 101 ? -15.219 -29.031 -3.535 1 97.88 101 LYS B O 1
ATOM 3543 N N . LYS B 1 102 ? -14.438 -28.359 -1.553 1 97.81 102 LYS B N 1
ATOM 3544 C CA . LYS B 1 102 ? -15.195 -27.109 -1.592 1 97.81 102 LYS B CA 1
ATOM 3545 C C . LYS B 1 102 ? -14.805 -26.266 -2.809 1 97.81 102 LYS B C 1
ATOM 3547 O O . LYS B 1 102 ? -15.672 -25.719 -3.488 1 97.81 102 LYS B O 1
ATOM 3552 N N . SER B 1 103 ? -13.562 -26.188 -3.082 1 97.94 103 SER B N 1
ATOM 3553 C CA . SER B 1 103 ? -13.07 -25.406 -4.207 1 97.94 103 SER B CA 1
ATOM 3554 C C . SER B 1 103 ? -13.523 -26 -5.539 1 97.94 103 SER B C 1
ATOM 3556 O O . SER B 1 103 ? -13.797 -25.266 -6.488 1 97.94 103 SER B O 1
ATOM 3558 N N . ILE B 1 104 ? -13.562 -27.312 -5.652 1 97.19 104 ILE B N 1
ATOM 3559 C CA . ILE B 1 104 ? -14.047 -27.969 -6.859 1 97.19 104 ILE B CA 1
ATOM 3560 C C . ILE B 1 104 ? -15.484 -27.531 -7.145 1 97.19 104 ILE B C 1
ATOM 3562 O O . ILE B 1 104 ? -15.828 -27.234 -8.289 1 97.19 104 ILE B O 1
ATOM 3566 N N . GLU B 1 105 ? -16.203 -27.516 -6.117 1 96.5 105 GLU B N 1
ATOM 3567 C CA . GLU B 1 105 ? -17.609 -27.172 -6.25 1 96.5 105 GLU B CA 1
ATOM 3568 C C . GLU B 1 105 ? -17.797 -25.703 -6.645 1 96.5 105 GLU B C 1
ATOM 3570 O O . GLU B 1 105 ? -18.641 -25.375 -7.488 1 96.5 105 GLU B O 1
ATOM 3575 N N . LEU B 1 106 ? -17 -24.875 -6.086 1 96.06 106 LEU B N 1
ATOM 3576 C CA . LEU B 1 106 ? -17.266 -23.438 -6.199 1 96.06 106 LEU B CA 1
ATOM 3577 C C . LEU B 1 106 ? -16.5 -22.844 -7.375 1 96.06 106 LEU B C 1
ATOM 3579 O O . LEU B 1 106 ? -16.859 -21.766 -7.875 1 96.06 106 LEU B O 1
ATOM 3583 N N . LYS B 1 107 ? -15.469 -23.453 -7.844 1 95.31 107 LYS B N 1
ATOM 3584 C CA . LYS B 1 107 ? -14.594 -22.859 -8.852 1 95.31 107 LYS B CA 1
ATOM 3585 C C . LYS B 1 107 ? -15.328 -22.688 -10.18 1 95.31 107 LYS B C 1
ATOM 3587 O O . LYS B 1 107 ? -14.914 -21.891 -11.023 1 95.31 107 LYS B O 1
ATOM 3592 N N . GLU B 1 108 ? -16.344 -23.391 -10.398 1 88.5 108 GLU B N 1
ATOM 3593 C CA . GLU B 1 108 ? -17.094 -23.344 -11.648 1 88.5 108 GLU B CA 1
ATOM 3594 C C . GLU B 1 108 ? -17.656 -21.938 -11.891 1 88.5 108 GLU B C 1
ATOM 3596 O O . GLU B 1 108 ? -17.781 -21.516 -13.039 1 88.5 108 GLU B O 1
ATOM 3601 N N . HIS B 1 109 ? -17.891 -21.234 -10.789 1 88.12 109 HIS B N 1
ATOM 3602 C CA . HIS B 1 109 ? -18.516 -19.922 -10.961 1 88.12 109 HIS B CA 1
ATOM 3603 C C . HIS B 1 109 ? -17.734 -18.844 -10.219 1 88.12 109 HIS B C 1
ATOM 3605 O O . HIS B 1 109 ? -18.219 -17.719 -10.039 1 88.12 109 HIS B O 1
ATOM 3611 N N . SER B 1 110 ? -16.609 -19.203 -9.781 1 93.56 110 SER B N 1
ATOM 3612 C CA . SER B 1 110 ? -15.836 -18.266 -8.977 1 93.56 110 SER B CA 1
ATOM 3613 C C . SER B 1 110 ? -14.344 -18.391 -9.258 1 93.56 110 SER B C 1
ATOM 3615 O O . SER B 1 110 ? -13.711 -19.375 -8.891 1 93.56 110 SER B O 1
ATOM 3617 N N . ILE B 1 111 ? -13.82 -17.312 -9.742 1 94.12 111 ILE B N 1
ATOM 3618 C CA . ILE B 1 111 ? -12.398 -17.312 -10.086 1 94.12 111 ILE B CA 1
ATOM 3619 C C . ILE B 1 111 ? -11.562 -17.344 -8.805 1 94.12 111 ILE B C 1
ATOM 3621 O O . ILE B 1 111 ? -10.445 -17.875 -8.797 1 94.12 111 ILE B O 1
ATOM 3625 N N . ILE B 1 112 ? -12.07 -16.844 -7.703 1 96.69 112 ILE B N 1
ATOM 3626 C CA . ILE B 1 112 ? -11.297 -16.812 -6.469 1 96.69 112 ILE B CA 1
ATOM 3627 C C . ILE B 1 112 ? -11.156 -18.234 -5.918 1 96.69 112 ILE B C 1
ATOM 3629 O O . ILE B 1 112 ? -10.109 -18.609 -5.383 1 96.69 112 ILE B O 1
ATOM 3633 N N . TYR B 1 113 ? -12.086 -19.047 -6.121 1 97.31 113 TYR B N 1
ATOM 3634 C CA . TYR B 1 113 ? -11.969 -20.422 -5.664 1 97.31 113 TYR B CA 1
ATOM 3635 C C . TYR B 1 113 ? -11.148 -21.25 -6.641 1 97.31 113 TYR B C 1
ATOM 3637 O O . TYR B 1 113 ? -10.602 -22.297 -6.273 1 97.31 113 TYR B O 1
ATOM 3645 N N . TRP B 1 114 ? -11.109 -20.781 -7.898 1 97.5 114 TRP B N 1
ATOM 3646 C CA . TRP B 1 114 ? -10.102 -21.375 -8.789 1 97.5 114 TRP B CA 1
ATOM 3647 C C . TRP B 1 114 ? -8.703 -21.188 -8.219 1 97.5 114 TRP B C 1
ATOM 3649 O O . TRP B 1 114 ? -7.871 -22.094 -8.289 1 97.5 114 TRP B O 1
ATOM 3659 N N . ASN B 1 115 ? -8.516 -20 -7.73 1 97.5 115 ASN B N 1
ATOM 3660 C CA . ASN B 1 115 ? -7.211 -19.734 -7.129 1 97.5 115 ASN B CA 1
ATOM 3661 C C . ASN B 1 115 ? -6.918 -20.688 -5.973 1 97.5 115 ASN B C 1
ATOM 3663 O O . ASN B 1 115 ? -5.828 -21.25 -5.895 1 97.5 115 ASN B O 1
ATOM 3667 N N . LEU B 1 116 ? -7.863 -20.844 -5.113 1 97.69 116 LEU B N 1
ATOM 3668 C CA . LEU B 1 116 ? -7.699 -21.75 -3.98 1 97.69 116 LEU B CA 1
ATOM 3669 C C . LEU B 1 116 ? -7.469 -23.188 -4.457 1 97.69 116 LEU B C 1
ATOM 3671 O O . LEU B 1 116 ? -6.59 -23.875 -3.943 1 97.69 116 LEU B O 1
ATOM 3675 N N . TYR B 1 117 ? -8.258 -23.562 -5.434 1 98 117 TYR B N 1
ATOM 3676 C CA . TYR B 1 117 ? -8.164 -24.875 -6.043 1 98 117 TYR B CA 1
ATOM 3677 C C . TYR B 1 117 ? -6.762 -25.141 -6.566 1 98 117 TYR B C 1
ATOM 3679 O O . TYR B 1 117 ? -6.172 -26.188 -6.27 1 98 117 TYR B O 1
ATOM 3687 N N . LEU B 1 118 ? -6.176 -24.203 -7.23 1 97.75 118 LEU B N 1
ATOM 3688 C CA . LEU B 1 118 ? -4.852 -24.359 -7.824 1 97.75 118 LEU B CA 1
ATOM 3689 C C . LEU B 1 118 ? -3.773 -24.406 -6.746 1 97.75 118 LEU B C 1
ATOM 3691 O O . LEU B 1 118 ? -2.836 -25.203 -6.832 1 97.75 118 LEU B O 1
ATOM 3695 N N . ILE B 1 119 ? -3.922 -23.562 -5.742 1 97.25 119 ILE B N 1
ATOM 3696 C CA . ILE B 1 119 ? -2.949 -23.531 -4.656 1 97.25 119 ILE B CA 1
ATOM 3697 C C . ILE B 1 119 ? -2.887 -24.906 -3.992 1 97.25 119 ILE B C 1
ATOM 3699 O O . ILE B 1 119 ? -1.801 -25.453 -3.77 1 97.25 119 ILE B O 1
ATOM 3703 N N . ILE B 1 120 ? -4.008 -25.469 -3.77 1 96.88 120 ILE B N 1
ATOM 3704 C CA . ILE B 1 120 ? -4.074 -26.75 -3.096 1 96.88 120 ILE B CA 1
ATOM 3705 C C . ILE B 1 120 ? -3.453 -27.828 -3.98 1 96.88 120 ILE B C 1
ATOM 3707 O O . ILE B 1 120 ? -2.645 -28.641 -3.516 1 96.88 120 ILE B O 1
ATOM 3711 N N . LYS B 1 121 ? -3.83 -27.828 -5.27 1 97.19 121 LYS B N 1
ATOM 3712 C CA . LYS B 1 121 ? -3.291 -28.828 -6.191 1 97.19 121 LYS B CA 1
ATOM 3713 C C . LYS B 1 121 ? -1.768 -28.75 -6.254 1 97.19 121 LYS B C 1
ATOM 3715 O O . LYS B 1 121 ? -1.085 -29.766 -6.172 1 97.19 121 LYS B O 1
ATOM 3720 N N . ILE B 1 122 ? -1.262 -27.609 -6.344 1 95 122 ILE B N 1
ATOM 3721 C CA . ILE B 1 122 ? 0.165 -27.391 -6.566 1 95 122 ILE B CA 1
ATOM 3722 C C . ILE B 1 122 ? 0.941 -27.734 -5.301 1 95 122 ILE B C 1
ATOM 3724 O O . ILE B 1 122 ? 1.994 -28.375 -5.363 1 95 122 ILE B O 1
ATOM 3728 N N . GLN B 1 123 ? 0.371 -27.453 -4.176 1 91.44 123 GLN B N 1
ATOM 3729 C CA . GLN B 1 123 ? 1.12 -27.578 -2.93 1 91.44 123 GLN B CA 1
ATOM 3730 C C . GLN B 1 123 ? 0.896 -28.953 -2.301 1 91.44 123 GLN B C 1
ATOM 3732 O O . GLN B 1 123 ? 1.738 -29.438 -1.543 1 91.44 123 GLN B O 1
ATOM 3737 N N . CYS B 1 124 ? -0.183 -29.609 -2.672 1 92.81 124 CYS B N 1
ATOM 3738 C CA . CYS B 1 124 ? -0.554 -30.734 -1.818 1 92.81 124 CYS B CA 1
ATOM 3739 C C . CYS B 1 124 ? -0.689 -32 -2.631 1 92.81 124 CYS B C 1
ATOM 3741 O O . CYS B 1 124 ? -0.797 -33.094 -2.066 1 92.81 124 CYS B O 1
ATOM 3743 N N . SER B 1 125 ? -0.671 -31.984 -3.938 1 93.38 125 SER B N 1
ATOM 3744 C CA . SER B 1 125 ? -0.932 -33.156 -4.75 1 93.38 125 SER B CA 1
ATOM 3745 C C . SER B 1 125 ? 0.141 -34.219 -4.539 1 93.38 125 SER B C 1
ATOM 3747 O O . SER B 1 125 ? -0.124 -35.438 -4.691 1 93.38 125 SER B O 1
ATOM 3749 N N . GLU B 1 126 ? 1.338 -33.844 -4.164 1 89.44 126 GLU B N 1
ATOM 3750 C CA . GLU B 1 126 ? 2.432 -34.781 -3.969 1 89.44 126 GLU B CA 1
ATOM 3751 C C . GLU B 1 126 ? 2.293 -35.531 -2.639 1 89.44 126 GLU B C 1
ATOM 3753 O O . GLU B 1 126 ? 2.818 -36.625 -2.475 1 89.44 126 GLU B O 1
ATOM 3758 N N . TYR B 1 127 ? 1.568 -35 -1.726 1 86.38 127 TYR B N 1
ATOM 3759 C CA . TYR B 1 127 ? 1.54 -35.531 -0.376 1 86.38 127 TYR B CA 1
ATOM 3760 C C . TYR B 1 127 ? 0.194 -36.188 -0.082 1 86.38 127 TYR B C 1
ATOM 3762 O O . TYR B 1 127 ? 0.058 -36.938 0.89 1 86.38 127 TYR B O 1
ATOM 3770 N N . ASP B 1 128 ? -0.786 -35.875 -0.808 1 91.31 128 ASP B N 1
ATOM 3771 C CA . ASP B 1 128 ? -2.121 -36.438 -0.647 1 91.31 128 ASP B CA 1
ATOM 3772 C C . ASP B 1 128 ? -2.654 -36.969 -1.975 1 91.31 128 ASP B C 1
ATOM 3774 O O . ASP B 1 128 ? -3.02 -36.188 -2.861 1 91.31 128 ASP B O 1
ATOM 3778 N N . SER B 1 129 ? -2.822 -38.219 -2.068 1 92.62 129 SER B N 1
ATOM 3779 C CA . SER B 1 129 ? -3.195 -38.875 -3.32 1 92.62 129 SER B CA 1
ATOM 3780 C C . SER B 1 129 ? -4.625 -38.5 -3.719 1 92.62 129 SER B C 1
ATOM 3782 O O . SER B 1 129 ? -5.02 -38.719 -4.867 1 92.62 129 SER B O 1
ATOM 3784 N N . ARG B 1 130 ? -5.445 -38.094 -2.816 1 94.81 130 ARG B N 1
ATOM 3785 C CA . ARG B 1 130 ? -6.824 -37.719 -3.104 1 94.81 130 ARG B CA 1
ATOM 3786 C C . ARG B 1 130 ? -6.883 -36.469 -3.947 1 94.81 130 ARG B C 1
ATOM 3788 O O . ARG B 1 130 ? -7.898 -36.188 -4.586 1 94.81 130 ARG B O 1
ATOM 3795 N N . ILE B 1 131 ? -5.766 -35.719 -3.977 1 96.75 131 ILE B N 1
ATOM 3796 C CA . ILE B 1 131 ? -5.676 -34.438 -4.703 1 96.75 131 ILE B CA 1
ATOM 3797 C C . ILE B 1 131 ? -4.918 -34.656 -6.012 1 96.75 131 ILE B C 1
ATOM 3799 O O . ILE B 1 131 ? -3.738 -35.031 -6.004 1 96.75 131 ILE B O 1
ATOM 3803 N N . VAL B 1 132 ? -5.617 -34.375 -7.082 1 96 132 VAL B N 1
ATOM 3804 C CA . VAL B 1 132 ? -5.023 -34.594 -8.398 1 96 132 VAL B CA 1
ATOM 3805 C C . VAL B 1 132 ? -4.105 -33.438 -8.75 1 96 132 VAL B C 1
ATOM 3807 O O . VAL B 1 132 ? -4.422 -32.281 -8.469 1 96 132 VAL B O 1
ATOM 3810 N N . PRO B 1 133 ? -2.959 -33.719 -9.336 1 96.69 133 PRO B N 1
ATOM 3811 C CA . PRO B 1 133 ? -2.064 -32.625 -9.742 1 96.69 133 PRO B CA 1
ATOM 3812 C C . PRO B 1 133 ? -2.666 -31.75 -10.836 1 96.69 133 PRO B C 1
ATOM 3814 O O . PRO B 1 133 ? -3.559 -32.188 -11.562 1 96.69 133 PRO B O 1
ATOM 3817 N N . THR B 1 134 ? -2.197 -30.516 -10.898 1 97.19 134 THR B N 1
ATOM 3818 C CA . THR B 1 134 ? -2.613 -29.609 -11.953 1 97.19 134 THR B CA 1
ATOM 3819 C C . THR B 1 134 ? -2.279 -30.172 -13.328 1 97.19 134 THR B C 1
ATOM 3821 O O . THR B 1 134 ? -1.186 -30.703 -13.539 1 97.19 134 THR B O 1
ATOM 3824 N N . ASP B 1 135 ? -3.244 -30.062 -14.297 1 95.69 135 ASP B N 1
ATOM 3825 C CA . ASP B 1 135 ? -3.023 -30.688 -15.594 1 95.69 135 ASP B CA 1
ATOM 3826 C C . ASP B 1 135 ? -3.531 -29.797 -16.734 1 95.69 135 ASP B C 1
ATOM 3828 O O . ASP B 1 135 ? -3.875 -28.641 -16.5 1 95.69 135 ASP B O 1
ATOM 3832 N N . SER B 1 136 ? -3.57 -30.359 -17.953 1 96.62 136 SER B N 1
ATOM 3833 C CA . SER B 1 136 ? -3.889 -29.609 -19.156 1 96.62 136 SER B CA 1
ATOM 3834 C C . SER B 1 136 ? -5.359 -29.203 -19.188 1 96.62 136 SER B C 1
ATOM 3836 O O . SER B 1 136 ? -5.727 -28.203 -19.797 1 96.62 136 SER B O 1
ATOM 3838 N N . GLN B 1 137 ? -6.133 -30 -18.562 1 96.62 137 GLN B N 1
ATOM 3839 C CA . GLN B 1 137 ? -7.547 -29.656 -18.484 1 96.62 137 GLN B CA 1
ATOM 3840 C C . GLN B 1 137 ? -7.762 -28.391 -17.672 1 96.62 137 GLN B C 1
ATOM 3842 O O . GLN B 1 137 ? -8.57 -27.531 -18.047 1 96.62 137 GLN B O 1
ATOM 3847 N N . ASP B 1 138 ? -7.098 -28.312 -16.516 1 97.31 138 ASP B N 1
ATOM 3848 C CA . ASP B 1 138 ? -7.133 -27.094 -15.727 1 97.31 138 ASP B CA 1
ATOM 3849 C C . ASP B 1 138 ? -6.758 -25.875 -16.578 1 97.31 138 ASP B C 1
ATOM 3851 O O . ASP B 1 138 ? -7.449 -24.859 -16.547 1 97.31 138 ASP B O 1
ATOM 3855 N N . LEU B 1 139 ? -5.684 -26.016 -17.344 1 97.81 139 LEU B N 1
ATOM 3856 C CA . LEU B 1 139 ? -5.184 -24.938 -18.188 1 97.81 139 LEU B CA 1
ATOM 3857 C C . LEU B 1 139 ? -6.234 -24.516 -19.203 1 97.81 139 LEU B C 1
ATOM 3859 O O . LEU B 1 139 ? -6.477 -23.328 -19.406 1 97.81 139 LEU B O 1
ATOM 3863 N N . SER B 1 140 ? -6.82 -25.469 -19.828 1 97.06 140 SER B N 1
ATOM 3864 C CA . SER B 1 140 ? -7.805 -25.203 -20.859 1 97.06 140 SER B CA 1
ATOM 3865 C C . SER B 1 140 ? -9.023 -24.484 -20.297 1 97.06 140 SER B C 1
ATOM 3867 O O . SER B 1 140 ? -9.531 -23.547 -20.922 1 97.06 140 SER B O 1
ATOM 3869 N N . GLU B 1 141 ? -9.484 -24.938 -19.172 1 96.12 141 GLU B N 1
ATOM 3870 C CA . GLU B 1 141 ? -10.633 -24.312 -18.531 1 96.12 141 GLU B CA 1
ATOM 3871 C C . GLU B 1 141 ? -10.336 -22.875 -18.141 1 96.12 141 GLU B C 1
ATOM 3873 O O . GLU B 1 141 ? -11.164 -21.984 -18.359 1 96.12 141 GLU B O 1
ATOM 3878 N N . LEU B 1 142 ? -9.242 -22.672 -17.625 1 96.75 142 LEU B N 1
ATOM 3879 C CA . LEU B 1 142 ? -8.859 -21.344 -17.188 1 96.75 142 LEU B CA 1
ATOM 3880 C C . LEU B 1 142 ? -8.633 -20.422 -18.391 1 96.75 142 LEU B C 1
ATOM 3882 O O . LEU B 1 142 ? -8.938 -19.234 -18.328 1 96.75 142 LEU B O 1
ATOM 3886 N N . LYS B 1 143 ? -8.062 -20.969 -19.453 1 96.31 143 LYS B N 1
ATOM 3887 C CA . LYS B 1 143 ? -7.906 -20.188 -20.672 1 96.31 143 LYS B CA 1
ATOM 3888 C C . LYS B 1 143 ? -9.258 -19.656 -21.156 1 96.31 143 LYS B C 1
ATOM 3890 O O . LYS B 1 143 ? -9.391 -18.469 -21.469 1 96.31 143 LYS B O 1
ATOM 3895 N N . LYS B 1 144 ? -10.195 -20.531 -21.141 1 94.25 144 LYS B N 1
ATOM 3896 C CA . LYS B 1 144 ? -11.531 -20.141 -21.578 1 94.25 144 LYS B CA 1
ATOM 3897 C C . LYS B 1 144 ? -12.102 -19.062 -20.656 1 94.25 144 LYS B C 1
ATOM 3899 O O . LYS B 1 144 ? -12.688 -18.078 -21.141 1 94.25 144 LYS B O 1
ATOM 3904 N N . MET B 1 145 ? -11.875 -19.188 -19.438 1 92.69 145 MET B N 1
ATOM 3905 C CA . MET B 1 145 ? -12.469 -18.297 -18.453 1 92.69 145 MET B CA 1
ATOM 3906 C C . MET B 1 145 ? -11.797 -16.922 -18.484 1 92.69 145 MET B C 1
ATOM 3908 O O . MET B 1 145 ? -12.469 -15.891 -18.484 1 92.69 145 MET B O 1
ATOM 3912 N N . ILE B 1 146 ? -10.531 -16.891 -18.531 1 93.81 146 ILE B N 1
ATOM 3913 C CA . ILE B 1 146 ? -9.781 -15.648 -18.375 1 93.81 146 ILE B CA 1
ATOM 3914 C C . ILE B 1 146 ? -9.727 -14.906 -19.703 1 93.81 146 ILE B C 1
ATOM 3916 O O . ILE B 1 146 ? -9.867 -13.68 -19.734 1 93.81 146 ILE B O 1
ATOM 3920 N N . LEU B 1 147 ? -9.586 -15.602 -20.797 1 94.31 147 LEU B N 1
ATOM 3921 C CA . LEU B 1 147 ? -9.414 -14.961 -22.094 1 94.31 147 LEU B CA 1
ATOM 3922 C C . LEU B 1 147 ? -10.719 -14.336 -22.578 1 94.31 147 LEU B C 1
ATOM 3924 O O . LEU B 1 147 ? -10.719 -13.492 -23.469 1 94.31 147 LEU B O 1
ATOM 3928 N N . SER B 1 148 ? -11.797 -14.727 -21.984 1 91.25 148 SER B N 1
ATOM 3929 C CA . SER B 1 148 ? -13.094 -14.172 -22.375 1 91.25 148 SER B CA 1
ATOM 3930 C C . SER B 1 148 ? -13.391 -12.883 -21.609 1 91.25 148 SER B C 1
ATOM 3932 O O . SER B 1 148 ? -14.32 -12.148 -21.953 1 91.25 148 SER B O 1
ATOM 3934 N N . LYS B 1 149 ? -12.562 -12.555 -20.703 1 90.88 149 LYS B N 1
ATOM 3935 C CA . LYS B 1 149 ? -12.797 -11.383 -19.859 1 90.88 149 LYS B CA 1
ATOM 3936 C C . LYS B 1 149 ? -12.297 -10.109 -20.531 1 90.88 149 LYS B C 1
ATOM 3938 O O . LYS B 1 149 ? -11.352 -10.148 -21.328 1 90.88 149 LYS B O 1
ATOM 3943 N N . GLN B 1 150 ? -12.961 -9.039 -20.109 1 88.5 150 GLN B N 1
ATOM 3944 C CA . GLN B 1 150 ? -12.516 -7.73 -20.578 1 88.5 150 GLN B CA 1
ATOM 3945 C C . GLN B 1 150 ? -11.82 -6.957 -19.453 1 88.5 150 GLN B C 1
ATOM 3947 O O . GLN B 1 150 ? -11.078 -6.004 -19.719 1 88.5 150 GLN B O 1
ATOM 3952 N N . LYS B 1 151 ? -12.117 -7.301 -18.281 1 92.62 151 LYS B N 1
ATOM 3953 C CA . LYS B 1 151 ? -11.508 -6.684 -17.094 1 92.62 151 LYS B CA 1
ATOM 3954 C C . LYS B 1 151 ? -10.953 -7.742 -16.141 1 92.62 151 LYS B C 1
ATOM 3956 O O . LYS B 1 151 ? -11.531 -8.82 -16.016 1 92.62 151 LYS B O 1
ATOM 3961 N N . PHE B 1 152 ? -9.844 -7.301 -15.5 1 96.12 152 PHE B N 1
ATOM 3962 C CA . PHE B 1 152 ? -9.156 -8.289 -14.672 1 96.12 152 PHE B CA 1
ATOM 3963 C C . PHE B 1 152 ? -9 -7.785 -13.242 1 96.12 152 PHE B C 1
ATOM 3965 O O . PHE B 1 152 ? -8.977 -6.574 -13.008 1 96.12 152 PHE B O 1
ATOM 3972 N N . THR B 1 153 ? -8.961 -8.742 -12.336 1 96 153 THR B N 1
ATOM 3973 C CA . THR B 1 153 ? -8.734 -8.453 -10.922 1 96 153 THR B CA 1
ATOM 3974 C C . THR B 1 153 ? -7.426 -9.086 -10.445 1 96 153 THR B C 1
ATOM 3976 O O . THR B 1 153 ? -6.75 -9.773 -11.211 1 96 153 THR B O 1
ATOM 3979 N N . LEU B 1 154 ? -7.117 -8.828 -9.242 1 96.94 154 LEU B N 1
ATOM 3980 C CA . LEU B 1 154 ? -5.887 -9.336 -8.641 1 96.94 154 LEU B CA 1
ATOM 3981 C C . LEU B 1 154 ? -5.82 -10.859 -8.758 1 96.94 154 LEU B C 1
ATOM 3983 O O . LEU B 1 154 ? -4.742 -11.422 -8.945 1 96.94 154 LEU B O 1
ATOM 3987 N N . TYR B 1 155 ? -6.945 -11.516 -8.75 1 97.5 155 TYR B N 1
ATOM 3988 C CA . TYR B 1 155 ? -6.961 -12.977 -8.688 1 97.5 155 TYR B CA 1
ATOM 3989 C C . TYR B 1 155 ? -6.645 -13.578 -10.047 1 97.5 155 TYR B C 1
ATOM 3991 O O . TYR B 1 155 ? -6.113 -14.688 -10.125 1 97.5 155 TYR B O 1
ATOM 3999 N N . ASP B 1 156 ? -6.926 -12.859 -11.109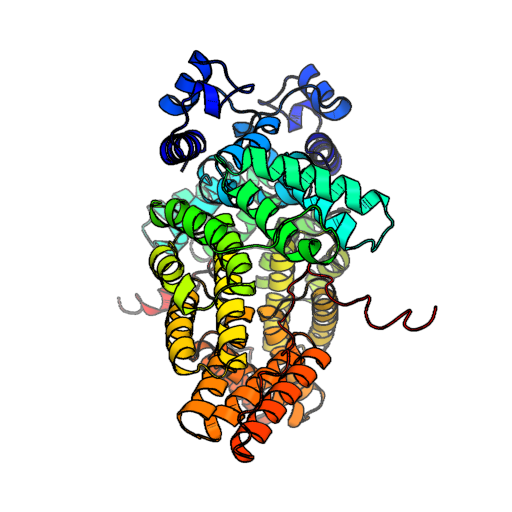 1 97.75 156 ASP B N 1
ATOM 4000 C CA . ASP B 1 156 ? -6.508 -13.328 -12.422 1 97.75 156 ASP B CA 1
ATOM 4001 C C . ASP B 1 156 ? -4.988 -13.453 -12.508 1 97.75 156 ASP B C 1
ATOM 4003 O O . ASP B 1 156 ? -4.465 -14.445 -13.008 1 97.75 156 ASP B O 1
ATOM 4007 N N . TYR B 1 157 ? -4.34 -12.508 -11.984 1 98.38 157 TYR B N 1
ATOM 4008 C CA . TYR B 1 157 ? -2.881 -12.508 -11.992 1 98.38 157 TYR B CA 1
ATOM 4009 C C . TYR B 1 157 ? -2.334 -13.594 -11.07 1 98.38 157 TYR B C 1
ATOM 4011 O O . TYR B 1 157 ? -1.361 -14.273 -11.406 1 98.38 157 TYR B O 1
ATOM 4019 N N . LYS B 1 158 ? -2.98 -13.766 -9.938 1 98.06 158 LYS B N 1
ATOM 4020 C CA . LYS B 1 158 ? -2.553 -14.797 -8.992 1 98.06 158 LYS B CA 1
ATOM 4021 C C . LYS B 1 158 ? -2.697 -16.188 -9.594 1 98.06 158 LYS B C 1
ATOM 4023 O O . LYS B 1 158 ? -1.825 -17.047 -9.414 1 98.06 158 LYS B O 1
ATOM 4028 N N . ILE B 1 159 ? -3.748 -16.344 -10.297 1 98.19 159 ILE B N 1
ATOM 4029 C CA . ILE B 1 159 ? -4.02 -17.641 -10.906 1 98.19 159 ILE B CA 1
ATOM 4030 C C . ILE B 1 159 ? -2.945 -17.953 -11.945 1 98.19 159 ILE B C 1
ATOM 4032 O O . ILE B 1 159 ? -2.383 -19.047 -11.953 1 98.19 159 ILE B O 1
ATOM 4036 N N . VAL B 1 160 ? -2.635 -16.984 -12.766 1 98.38 160 VAL B N 1
ATOM 4037 C CA . VAL B 1 160 ? -1.648 -17.219 -13.812 1 98.38 160 VAL B CA 1
ATOM 4038 C C . VAL B 1 160 ? -0.264 -17.391 -13.195 1 98.38 160 VAL B C 1
ATOM 4040 O O . VAL B 1 160 ? 0.554 -18.172 -13.688 1 98.38 160 VAL B O 1
ATOM 4043 N N . THR B 1 161 ? -0.044 -16.719 -12.078 1 98.25 161 THR B N 1
ATOM 4044 C CA . THR B 1 161 ? 1.195 -16.938 -11.344 1 98.25 161 THR B CA 1
ATOM 4045 C C . THR B 1 161 ? 1.308 -18.391 -10.891 1 98.25 161 THR B C 1
ATOM 4047 O O . THR B 1 161 ? 2.355 -19.016 -11.055 1 98.25 161 THR B O 1
ATOM 4050 N N . ASN B 1 162 ? 0.229 -18.906 -10.375 1 96.44 162 ASN B N 1
ATOM 4051 C CA . ASN B 1 162 ? 0.217 -20.297 -9.953 1 96.44 162 ASN B CA 1
ATOM 4052 C C . ASN B 1 162 ? 0.428 -21.25 -11.133 1 96.44 162 ASN B C 1
ATOM 4054 O O . ASN B 1 162 ? 1.165 -22.234 -11.031 1 96.44 162 ASN B O 1
ATOM 4058 N N . LEU B 1 163 ? -0.167 -20.906 -12.25 1 97.69 163 LEU B N 1
ATOM 4059 C CA . LEU B 1 163 ? -0.013 -21.734 -13.445 1 97.69 163 LEU B CA 1
ATOM 4060 C C . LEU B 1 163 ? 1.432 -21.719 -13.938 1 97.69 163 LEU B C 1
ATOM 4062 O O . LEU B 1 163 ? 1.909 -22.703 -14.508 1 97.69 163 LEU B O 1
ATOM 4066 N N . SER B 1 164 ? 2.127 -20.625 -13.68 1 96.94 164 SER B N 1
ATOM 4067 C CA . SER B 1 164 ? 3.498 -20.469 -14.164 1 96.94 164 SER B CA 1
ATOM 4068 C C . SER B 1 164 ? 4.441 -21.438 -13.453 1 96.94 164 SER B C 1
ATOM 4070 O O . SER B 1 164 ? 5.551 -21.688 -13.922 1 96.94 164 SER B O 1
ATOM 4072 N N . LEU B 1 165 ? 3.971 -22 -12.367 1 94.06 165 LEU B N 1
ATOM 4073 C CA . LEU B 1 165 ? 4.777 -22.969 -11.625 1 94.06 165 LEU B CA 1
ATOM 4074 C C . LEU B 1 165 ? 4.727 -24.344 -12.281 1 94.06 165 LEU B C 1
ATOM 4076 O O . LEU B 1 165 ? 5.59 -25.188 -12.031 1 94.06 165 LEU B O 1
ATOM 4080 N N . VAL B 1 166 ? 3.764 -24.531 -13.117 1 95.5 166 VAL B N 1
ATOM 4081 C CA . VAL B 1 166 ? 3.523 -25.859 -13.648 1 95.5 166 VAL B CA 1
ATOM 4082 C C . VAL B 1 166 ? 3.701 -25.859 -15.164 1 95.5 166 VAL B C 1
ATOM 4084 O O . VAL B 1 166 ? 4.227 -26.812 -15.742 1 95.5 166 VAL B O 1
ATOM 4087 N N . PHE B 1 167 ? 3.336 -24.828 -15.852 1 96.94 167 PHE B N 1
ATOM 4088 C CA . PHE B 1 167 ? 3.273 -24.828 -17.312 1 96.94 167 PHE B CA 1
ATOM 4089 C C . PHE B 1 167 ? 4.379 -23.953 -17.906 1 96.94 167 PHE B C 1
ATOM 4091 O O . PHE B 1 167 ? 4.93 -23.094 -17.219 1 96.94 167 PHE B O 1
ATOM 4098 N N . SER B 1 168 ? 4.641 -24.188 -19.172 1 96.06 168 SER B N 1
ATOM 4099 C CA . SER B 1 168 ? 5.688 -23.453 -19.875 1 96.06 168 SER B CA 1
ATOM 4100 C C . SER B 1 168 ? 5.207 -22.062 -20.281 1 96.06 168 SER B C 1
ATOM 4102 O O . SER B 1 168 ? 4.004 -21.797 -20.297 1 96.06 168 SER B O 1
ATOM 4104 N N . TYR B 1 169 ? 6.188 -21.266 -20.578 1 96.75 169 TYR B N 1
ATOM 4105 C CA . TYR B 1 169 ? 5.875 -19.906 -21.016 1 96.75 169 TYR B CA 1
ATOM 4106 C C . TYR B 1 169 ? 5.031 -19.922 -22.281 1 96.75 169 TYR B C 1
ATOM 4108 O O . TYR B 1 169 ? 4.109 -19.109 -22.422 1 96.75 169 TYR B O 1
ATOM 4116 N N . LYS B 1 170 ? 5.336 -20.766 -23.156 1 95.88 170 LYS B N 1
ATOM 4117 C CA . LYS B 1 170 ? 4.598 -20.844 -24.406 1 95.88 170 LYS B CA 1
ATOM 4118 C C . LYS B 1 170 ? 3.109 -21.078 -24.156 1 95.88 170 LYS B C 1
ATOM 4120 O O . LYS B 1 170 ? 2.262 -20.5 -24.828 1 95.88 170 LYS B O 1
ATOM 4125 N N . GLU B 1 171 ? 2.832 -21.875 -23.188 1 97.19 171 GLU B N 1
ATOM 4126 C CA . GLU B 1 171 ? 1.449 -22.203 -22.844 1 97.19 171 GLU B CA 1
ATOM 4127 C C . GLU B 1 171 ? 0.766 -21.016 -22.156 1 97.19 171 GLU B C 1
ATOM 4129 O O . GLU B 1 171 ? -0.461 -20.906 -22.172 1 97.19 171 GLU B O 1
ATOM 4134 N N . LEU B 1 172 ? 1.547 -20.125 -21.562 1 97.75 172 LEU B N 1
ATOM 4135 C CA . LEU B 1 172 ? 0.993 -19.047 -20.766 1 97.75 172 LEU B CA 1
ATOM 4136 C C . LEU B 1 172 ? 0.903 -17.75 -21.578 1 97.75 172 LEU B C 1
ATOM 4138 O O . LEU B 1 172 ? 0.235 -16.797 -21.172 1 97.75 172 LEU B O 1
ATOM 4142 N N . GLN B 1 173 ? 1.519 -17.734 -22.719 1 97.38 173 GLN B N 1
ATOM 4143 C CA . GLN B 1 173 ? 1.646 -16.531 -23.531 1 97.38 173 GLN B CA 1
ATOM 4144 C C . GLN B 1 173 ? 0.282 -15.898 -23.812 1 97.38 173 GLN B C 1
ATOM 4146 O O . GLN B 1 173 ? 0.127 -14.68 -23.75 1 97.38 173 GLN B O 1
ATOM 4151 N N . PRO B 1 174 ? -0.745 -16.703 -24.078 1 97.44 174 PRO B N 1
ATOM 4152 C CA . PRO B 1 174 ? -2.055 -16.109 -24.328 1 97.44 174 PRO B CA 1
ATOM 4153 C C . PRO B 1 174 ? -2.596 -15.344 -23.125 1 97.44 174 PRO B C 1
ATOM 4155 O O . PRO B 1 174 ? -3.266 -14.32 -23.281 1 97.44 174 PRO B O 1
ATOM 4158 N N . PHE B 1 175 ? -2.332 -15.82 -21.953 1 98.19 175 PHE B N 1
ATOM 4159 C CA . PHE B 1 175 ? -2.76 -15.117 -20.75 1 98.19 175 PHE B CA 1
ATOM 4160 C C . PHE B 1 175 ? -2.094 -13.75 -20.656 1 98.19 175 PHE B C 1
ATOM 4162 O O . PHE B 1 175 ? -2.75 -12.75 -20.359 1 98.19 175 PHE B O 1
ATOM 4169 N N . LEU B 1 176 ? -0.758 -13.727 -20.906 1 98.06 176 LEU B N 1
ATOM 4170 C CA . LEU B 1 176 ? -0.016 -12.477 -20.797 1 98.06 176 LEU B CA 1
ATOM 4171 C C . LEU B 1 176 ? -0.53 -11.438 -21.781 1 98.06 176 LEU B C 1
ATOM 4173 O O . LEU B 1 176 ? -0.672 -10.266 -21.453 1 98.06 176 LEU B O 1
ATOM 4177 N N . SER B 1 177 ? -0.879 -11.898 -22.938 1 96.75 177 SER B N 1
ATOM 4178 C CA . SER B 1 177 ? -1.391 -11 -23.969 1 96.75 177 SER B CA 1
ATOM 4179 C C . SER B 1 177 ? -2.721 -10.383 -23.547 1 96.75 177 SER B C 1
ATOM 4181 O O . SER B 1 177 ? -3.027 -9.25 -23.922 1 96.75 177 SER B O 1
ATOM 4183 N N . SER B 1 178 ? -3.434 -11.133 -22.797 1 97.06 178 SER B N 1
ATOM 4184 C CA . SER B 1 178 ? -4.742 -10.664 -22.359 1 97.06 178 SER B CA 1
ATOM 4185 C C . SER B 1 178 ? -4.621 -9.781 -21.125 1 97.06 178 SER B C 1
ATOM 4187 O O . SER B 1 178 ? -5.336 -8.781 -21 1 97.06 178 SER B O 1
ATOM 4189 N N . LEU B 1 179 ? -3.746 -10.047 -20.25 1 98.06 179 LEU B N 1
ATOM 4190 C CA . LEU B 1 179 ? -3.639 -9.406 -18.938 1 98.06 179 LEU B CA 1
ATOM 4191 C C . LEU B 1 179 ? -2.889 -8.086 -19.047 1 98.06 179 LEU B C 1
ATOM 4193 O O . LEU B 1 179 ? -3.035 -7.215 -18.188 1 98.06 179 LEU B O 1
ATOM 4197 N N . PHE B 1 180 ? -2.053 -8.016 -20.094 1 97.94 180 PHE B N 1
ATOM 4198 C CA . PHE B 1 180 ? -1.232 -6.816 -20.219 1 97.94 180 PHE B CA 1
ATOM 4199 C C . PHE B 1 180 ? -1.55 -6.078 -21.516 1 97.94 180 PHE B C 1
ATOM 4201 O O . PHE B 1 180 ? -1.807 -6.703 -22.547 1 97.94 180 PHE B O 1
ATOM 4208 N N . PRO B 1 181 ? -1.467 -4.73 -21.5 1 97.38 181 PRO B N 1
ATOM 4209 C CA . PRO B 1 181 ? -1.01 -3.885 -20.406 1 97.38 181 PRO B CA 1
ATOM 4210 C C . PRO B 1 181 ? -2.041 -3.771 -19.281 1 97.38 181 PRO B C 1
ATOM 4212 O O . PRO B 1 181 ? -3.246 -3.85 -19.531 1 97.38 181 PRO B O 1
ATOM 4215 N N . LEU B 1 182 ? -1.524 -3.67 -18.109 1 97.56 182 LEU B N 1
ATOM 4216 C CA . LEU B 1 182 ? -2.375 -3.463 -16.953 1 97.56 182 LEU B CA 1
ATOM 4217 C C . LEU B 1 182 ? -3.117 -2.135 -17.047 1 97.56 182 LEU B C 1
ATOM 4219 O O . LEU B 1 182 ? -2.559 -1.138 -17.5 1 97.56 182 LEU B O 1
ATOM 4223 N N . ASP B 1 183 ? -4.305 -2.16 -16.594 1 94.62 183 ASP B N 1
ATOM 4224 C CA . ASP B 1 183 ? -5.09 -0.933 -16.531 1 94.62 183 ASP B CA 1
ATOM 4225 C C . ASP B 1 183 ? -4.379 0.138 -15.703 1 94.62 183 ASP B C 1
ATOM 4227 O O . ASP B 1 183 ? -3.889 -0.138 -14.609 1 94.62 183 ASP B O 1
ATOM 4231 N N . SER B 1 184 ? -4.371 1.365 -16.203 1 94.38 184 SER B N 1
ATOM 4232 C CA . SER B 1 184 ? -3.621 2.451 -15.586 1 94.38 184 SER B CA 1
ATOM 4233 C C . SER B 1 184 ? -4.207 2.82 -14.227 1 94.38 184 SER B C 1
ATOM 4235 O O . SER B 1 184 ? -3.518 3.396 -13.383 1 94.38 184 SER B O 1
ATOM 4237 N N . ASN B 1 185 ? -5.426 2.492 -14.078 1 94.69 185 ASN B N 1
ATOM 4238 C CA . ASN B 1 185 ? -6.078 2.83 -12.82 1 94.69 185 ASN B CA 1
ATOM 4239 C C . ASN B 1 185 ? -6.09 1.646 -11.859 1 94.69 185 ASN B C 1
ATOM 4241 O O . ASN B 1 185 ? -6.848 1.638 -10.883 1 94.69 185 ASN B O 1
ATOM 4245 N N . ALA B 1 186 ? -5.285 0.667 -12.133 1 96.94 186 ALA B N 1
ATOM 4246 C CA . ALA B 1 186 ? -5.254 -0.51 -11.273 1 96.94 186 ALA B CA 1
ATOM 4247 C C . ALA B 1 186 ? -4.715 -0.16 -9.883 1 96.94 186 ALA B C 1
ATOM 4249 O O . ALA B 1 186 ? -3.793 0.65 -9.758 1 96.94 186 ALA B O 1
ATOM 4250 N N . PRO B 1 187 ? -5.348 -0.779 -8.914 1 96.06 187 PRO B N 1
ATOM 4251 C CA . PRO B 1 187 ? -4.832 -0.523 -7.566 1 96.06 187 PRO B CA 1
ATOM 4252 C C . PRO B 1 187 ? -3.459 -1.15 -7.332 1 96.06 187 PRO B C 1
ATOM 4254 O O . PRO B 1 187 ? -3.029 -2.01 -8.109 1 96.06 187 PRO B O 1
ATOM 4257 N N . THR B 1 188 ? -2.865 -0.763 -6.293 1 95.31 188 THR B N 1
ATOM 4258 C CA . THR B 1 188 ? -1.521 -1.213 -5.953 1 95.31 188 THR B CA 1
ATOM 4259 C C . THR B 1 188 ? -1.495 -2.725 -5.738 1 95.31 188 THR B C 1
ATOM 4261 O O . THR B 1 188 ? -0.545 -3.396 -6.145 1 95.31 188 THR B O 1
ATOM 4264 N N . VAL B 1 189 ? -2.512 -3.281 -5.125 1 96.62 189 VAL B N 1
ATOM 4265 C CA . VAL B 1 189 ? -2.533 -4.711 -4.836 1 96.62 189 VAL B CA 1
ATOM 4266 C C . VAL B 1 189 ? -2.518 -5.504 -6.141 1 96.62 189 VAL B C 1
ATOM 4268 O O . VAL B 1 189 ? -1.896 -6.566 -6.219 1 96.62 189 VAL B O 1
ATOM 4271 N N . THR B 1 190 ? -3.135 -4.945 -7.16 1 98.19 190 THR B N 1
ATOM 4272 C CA . THR B 1 190 ? -3.191 -5.629 -8.445 1 98.19 190 THR B CA 1
ATOM 4273 C C . THR B 1 190 ? -1.871 -5.48 -9.195 1 98.19 190 THR B C 1
ATOM 4275 O O . THR B 1 190 ? -1.382 -6.438 -9.797 1 98.19 190 THR B O 1
ATOM 4278 N N . SER B 1 191 ? -1.315 -4.281 -9.172 1 98.31 191 SER B N 1
ATOM 4279 C CA . SER B 1 191 ? -0.03 -4.105 -9.844 1 98.31 191 SER B CA 1
ATOM 4280 C C . SER B 1 191 ? 1.054 -4.957 -9.188 1 98.31 191 SER B C 1
ATOM 4282 O O . SER B 1 191 ? 1.934 -5.48 -9.875 1 98.31 191 SER B O 1
ATOM 4284 N N . GLU B 1 192 ? 0.945 -5.145 -7.883 1 97.88 192 GLU B N 1
ATOM 4285 C CA . GLU B 1 192 ? 1.892 -6.016 -7.188 1 97.88 192 GLU B CA 1
ATOM 4286 C C . GLU B 1 192 ? 1.747 -7.465 -7.645 1 97.88 192 GLU B C 1
ATOM 4288 O O . GLU B 1 192 ? 2.744 -8.156 -7.863 1 97.88 192 GLU B O 1
ATOM 4293 N N . ALA B 1 193 ? 0.524 -7.852 -7.75 1 98.25 193 ALA B N 1
ATOM 4294 C CA . ALA B 1 193 ? 0.282 -9.211 -8.242 1 98.25 193 ALA B CA 1
ATOM 4295 C C . ALA B 1 193 ? 0.826 -9.383 -9.656 1 98.25 193 ALA B C 1
ATOM 4297 O O . ALA B 1 193 ? 1.371 -10.438 -9.992 1 98.25 193 ALA B O 1
ATOM 4298 N N . ALA B 1 194 ? 0.692 -8.375 -10.445 1 98.69 194 ALA B N 1
ATOM 4299 C CA . ALA B 1 194 ? 1.196 -8.406 -11.812 1 98.69 194 ALA B CA 1
ATOM 4300 C C . ALA B 1 194 ? 2.719 -8.516 -11.836 1 98.69 194 ALA B C 1
ATOM 4302 O O . ALA B 1 194 ? 3.279 -9.289 -12.617 1 98.69 194 ALA B O 1
ATOM 4303 N N . TYR B 1 195 ? 3.385 -7.77 -10.992 1 98.56 195 TYR B N 1
ATOM 4304 C CA . TYR B 1 195 ? 4.836 -7.848 -10.898 1 98.56 195 TYR B CA 1
ATOM 4305 C C . TYR B 1 195 ? 5.281 -9.242 -10.477 1 98.56 195 TYR B C 1
ATOM 4307 O O . TYR B 1 195 ? 6.246 -9.789 -11.016 1 98.56 195 TYR B O 1
ATOM 4315 N N . TYR B 1 196 ? 4.547 -9.781 -9.547 1 97.75 196 TYR B N 1
ATOM 4316 C CA . TYR B 1 196 ? 4.895 -11.109 -9.055 1 97.75 196 TYR B CA 1
ATOM 4317 C C . TYR B 1 196 ? 4.789 -12.148 -10.172 1 97.75 196 TYR B C 1
ATOM 4319 O O . TYR B 1 196 ? 5.625 -13.047 -10.266 1 97.75 196 TYR B O 1
ATOM 4327 N N . LEU B 1 197 ? 3.777 -11.984 -10.922 1 98.5 197 LEU B N 1
ATOM 4328 C CA . LEU B 1 197 ? 3.596 -12.875 -12.062 1 98.5 197 LEU B CA 1
ATOM 4329 C C . LEU B 1 197 ? 4.781 -12.781 -13.016 1 98.5 197 LEU B C 1
ATOM 4331 O O . LEU B 1 197 ? 5.383 -13.805 -13.359 1 98.5 197 LEU B O 1
ATOM 4335 N N . LEU B 1 198 ? 5.148 -11.602 -13.383 1 98.69 198 LEU B N 1
ATOM 4336 C CA . LEU B 1 198 ? 6.23 -11.398 -14.336 1 98.69 198 LEU B CA 1
ATOM 4337 C C . LEU B 1 198 ? 7.562 -11.875 -13.758 1 98.69 198 LEU B C 1
ATOM 4339 O O . LEU B 1 198 ? 8.391 -12.445 -14.477 1 98.69 198 LEU B O 1
ATOM 4343 N N . GLU B 1 199 ? 7.742 -11.672 -12.477 1 97.62 199 GLU B N 1
ATOM 4344 C CA . GLU B 1 199 ? 8.953 -12.125 -11.805 1 97.62 199 GLU B CA 1
ATOM 4345 C C . GLU B 1 199 ? 9.062 -13.648 -11.836 1 97.62 199 GLU B C 1
ATOM 4347 O O . GLU B 1 199 ? 10.141 -14.195 -12.094 1 97.62 199 GLU B O 1
ATOM 4352 N N . ASN B 1 200 ? 7.984 -14.305 -11.555 1 97.06 200 ASN B N 1
ATOM 4353 C CA . ASN B 1 200 ? 7.992 -15.766 -11.578 1 97.06 200 ASN B CA 1
ATOM 4354 C C . ASN B 1 200 ? 8.312 -16.312 -12.969 1 97.06 200 ASN B C 1
ATOM 4356 O O . ASN B 1 200 ? 9.117 -17.234 -13.102 1 97.06 200 ASN B O 1
ATOM 4360 N N . ILE B 1 201 ? 7.766 -15.68 -13.938 1 98.31 201 ILE B N 1
ATOM 4361 C CA . ILE B 1 201 ? 7.969 -16.156 -15.297 1 98.31 201 ILE B CA 1
ATOM 4362 C C . ILE B 1 201 ? 9.414 -15.891 -15.727 1 98.31 201 ILE B C 1
ATOM 4364 O O . ILE B 1 201 ? 10.07 -16.766 -16.281 1 98.31 201 ILE B O 1
ATOM 4368 N N . THR B 1 202 ? 9.953 -14.711 -15.484 1 98.12 202 THR B N 1
ATOM 4369 C CA . THR B 1 202 ? 11.312 -14.383 -15.891 1 98.12 202 THR B CA 1
ATOM 4370 C C . THR B 1 202 ? 12.32 -15.273 -15.18 1 98.12 202 THR B C 1
ATOM 4372 O O . THR B 1 202 ? 13.305 -15.711 -15.781 1 98.12 202 THR B O 1
ATOM 4375 N N . THR B 1 203 ? 12.047 -15.539 -13.906 1 95.75 203 THR B N 1
ATOM 4376 C CA . THR B 1 203 ? 12.938 -16.406 -13.148 1 95.75 203 THR B CA 1
ATOM 4377 C C . THR B 1 203 ? 12.992 -17.797 -13.781 1 95.75 203 THR B C 1
ATOM 4379 O O . THR B 1 203 ? 14.078 -18.359 -13.977 1 95.75 203 THR B O 1
ATOM 4382 N N . LYS B 1 204 ? 11.898 -18.297 -14.117 1 95.69 204 LYS B N 1
ATOM 4383 C CA . LYS B 1 204 ? 11.828 -19.625 -14.727 1 95.69 204 LYS B CA 1
ATOM 4384 C C . LYS B 1 204 ? 12.5 -19.641 -16.094 1 95.69 204 LYS B C 1
ATOM 4386 O O . LYS B 1 204 ? 13.195 -20.594 -16.438 1 95.69 204 LYS B O 1
ATOM 4391 N N . LEU B 1 205 ? 12.273 -18.625 -16.859 1 97.06 205 LEU B N 1
ATOM 4392 C CA . LEU B 1 205 ? 12.867 -18.531 -18.188 1 97.06 205 LEU B CA 1
ATOM 4393 C C . LEU B 1 205 ? 14.391 -18.469 -18.109 1 97.06 205 LEU B C 1
ATOM 4395 O O . LEU B 1 205 ? 15.094 -19.094 -18.906 1 97.06 205 LEU B O 1
ATOM 4399 N N . VAL B 1 206 ? 14.883 -17.75 -17.125 1 95.88 206 VAL B N 1
ATOM 4400 C CA . VAL B 1 206 ? 16.328 -17.656 -16.922 1 95.88 206 VAL B CA 1
ATOM 4401 C C . VAL B 1 206 ? 16.875 -19.016 -16.516 1 95.88 206 VAL B C 1
ATOM 4403 O O . VAL B 1 206 ? 17.906 -19.453 -17.031 1 95.88 206 VAL B O 1
ATOM 4406 N N . GLN B 1 207 ? 16.156 -19.672 -15.68 1 91.56 207 GLN B N 1
ATOM 4407 C CA . GLN B 1 207 ? 16.578 -21 -15.219 1 91.56 207 GLN B CA 1
ATOM 4408 C C . GLN B 1 207 ? 16.625 -21.984 -16.375 1 91.56 207 GLN B C 1
ATOM 4410 O O . GLN B 1 207 ? 17.516 -22.844 -16.438 1 91.56 207 GLN B O 1
ATOM 4415 N N . ASN B 1 208 ? 15.703 -21.828 -17.25 1 92.94 208 ASN B N 1
ATOM 4416 C CA . ASN B 1 208 ? 15.625 -22.719 -18.406 1 92.94 208 ASN B CA 1
ATOM 4417 C C . ASN B 1 208 ? 16.484 -22.234 -19.562 1 92.94 208 ASN B C 1
ATOM 4419 O O . ASN B 1 208 ? 16.469 -22.828 -20.641 1 92.94 208 ASN B O 1
ATOM 4423 N N . ARG B 1 209 ? 17.141 -21.141 -19.391 1 93.81 209 ARG B N 1
ATOM 4424 C CA . ARG B 1 209 ? 18.047 -20.531 -20.359 1 93.81 209 ARG B CA 1
ATOM 4425 C C . ARG B 1 209 ? 17.297 -20.125 -21.625 1 93.81 209 ARG B C 1
ATOM 4427 O O . ARG B 1 209 ? 17.844 -20.219 -22.719 1 93.81 209 ARG B O 1
ATOM 4434 N N . ASP B 1 210 ? 16.062 -19.922 -21.469 1 95.75 210 ASP B N 1
ATOM 4435 C CA . ASP B 1 210 ? 15.273 -19.344 -22.562 1 95.75 210 ASP B CA 1
ATOM 4436 C C . ASP B 1 210 ? 15.312 -17.828 -22.531 1 95.75 210 ASP B C 1
ATOM 4438 O O . ASP B 1 210 ? 14.32 -17.188 -22.203 1 95.75 210 ASP B O 1
ATOM 4442 N N . PHE B 1 211 ? 16.391 -17.281 -23 1 96.25 211 PHE B N 1
ATOM 4443 C CA . PHE B 1 211 ? 16.672 -15.859 -22.844 1 96.25 211 PHE B CA 1
ATOM 4444 C C . PHE B 1 211 ? 15.898 -15.047 -23.875 1 96.25 211 PHE B C 1
ATOM 4446 O O . PHE B 1 211 ? 15.562 -13.883 -23.625 1 96.25 211 PHE B O 1
ATOM 4453 N N . GLU B 1 212 ? 15.578 -15.625 -24.969 1 95.88 212 GLU B N 1
ATOM 4454 C CA . GLU B 1 212 ? 14.789 -14.922 -25.984 1 95.88 212 GLU B CA 1
ATOM 4455 C C . GLU B 1 212 ? 13.383 -14.633 -25.469 1 95.88 212 GLU B C 1
ATOM 4457 O O . GLU B 1 212 ? 12.922 -13.484 -25.516 1 95.88 212 GLU B O 1
ATOM 4462 N N . SER B 1 213 ? 12.758 -15.656 -24.938 1 97.69 213 SER B N 1
ATOM 4463 C CA . SER B 1 213 ? 11.43 -15.469 -24.359 1 97.69 213 SER B CA 1
ATOM 4464 C C . SER B 1 213 ? 11.477 -14.531 -23.156 1 97.69 213 SER B C 1
ATOM 4466 O O . SER B 1 213 ? 10.547 -13.758 -22.938 1 97.69 213 SER B O 1
ATOM 4468 N N . CYS B 1 214 ? 12.547 -14.648 -22.453 1 98.31 214 CYS B N 1
ATOM 4469 C CA . CYS B 1 214 ? 12.695 -13.789 -21.297 1 98.31 214 CYS B CA 1
ATOM 4470 C C . CYS B 1 214 ? 12.719 -12.32 -21.688 1 98.31 214 CYS B C 1
ATOM 4472 O O . CYS B 1 214 ? 12.156 -11.477 -21 1 98.31 214 CYS B O 1
ATOM 4474 N N . THR B 1 215 ? 13.344 -12.062 -22.828 1 98.31 215 THR B N 1
ATOM 4475 C CA . THR B 1 215 ? 13.406 -10.695 -23.328 1 98.31 215 THR B CA 1
ATOM 4476 C C . THR B 1 215 ? 12.008 -10.156 -23.625 1 98.31 215 THR B C 1
ATOM 4478 O O . THR B 1 215 ? 11.711 -8.992 -23.344 1 98.31 215 THR B O 1
ATOM 4481 N N . GLU B 1 216 ? 11.188 -11.031 -24.125 1 97.88 216 GLU B N 1
ATOM 4482 C CA . GLU B 1 216 ? 9.805 -10.641 -24.406 1 97.88 216 GLU B CA 1
ATOM 4483 C C . GLU B 1 216 ? 9.07 -10.258 -23.125 1 97.88 216 GLU B C 1
ATOM 4485 O O . GLU B 1 216 ? 8.383 -9.234 -23.078 1 97.88 216 GLU B O 1
ATOM 4490 N N . VAL B 1 217 ? 9.25 -11.023 -22.109 1 98.69 217 VAL B N 1
ATOM 4491 C CA . VAL B 1 217 ? 8.57 -10.789 -20.844 1 98.69 217 VAL B CA 1
ATOM 4492 C C . VAL B 1 217 ? 9.148 -9.539 -20.172 1 98.69 217 VAL B C 1
ATOM 4494 O O . VAL B 1 217 ? 8.414 -8.773 -19.547 1 98.69 217 VAL B O 1
ATOM 4497 N N . LEU B 1 218 ? 10.43 -9.32 -20.312 1 98.69 218 LEU B N 1
ATOM 4498 C CA . LEU B 1 218 ? 11.078 -8.148 -19.75 1 98.69 218 LEU B CA 1
ATOM 4499 C C . LEU B 1 218 ? 10.539 -6.871 -20.391 1 98.69 218 LEU B C 1
ATOM 4501 O O . LEU B 1 218 ? 10.469 -5.828 -19.734 1 98.69 218 LEU B O 1
ATOM 4505 N N . ASN B 1 219 ? 10.148 -6.977 -21.641 1 98.56 219 ASN B N 1
ATOM 4506 C CA . ASN B 1 219 ? 9.531 -5.816 -22.281 1 98.56 219 ASN B CA 1
ATOM 4507 C C . ASN B 1 219 ? 8.203 -5.461 -21.625 1 98.56 219 ASN B C 1
ATOM 4509 O O . ASN B 1 219 ? 7.914 -4.285 -21.375 1 98.56 219 ASN B O 1
ATOM 4513 N N . ILE B 1 220 ? 7.414 -6.469 -21.312 1 98.69 220 ILE B N 1
ATOM 4514 C CA . ILE B 1 220 ? 6.156 -6.262 -20.594 1 98.69 220 ILE B CA 1
ATOM 4515 C C . ILE B 1 220 ? 6.438 -5.691 -19.203 1 98.69 220 ILE B C 1
ATOM 4517 O O . ILE B 1 220 ? 5.75 -4.77 -18.75 1 98.69 220 ILE B O 1
ATOM 4521 N N . TYR B 1 221 ? 7.465 -6.23 -18.594 1 98.5 221 TYR B N 1
ATOM 4522 C CA . TYR B 1 221 ? 7.914 -5.816 -17.281 1 98.5 221 TYR B CA 1
ATOM 4523 C C . TYR B 1 221 ? 8.281 -4.34 -17.266 1 98.5 221 TYR B C 1
ATOM 4525 O O . TYR B 1 221 ? 7.84 -3.588 -16.391 1 98.5 221 TYR B O 1
ATOM 4533 N N . ASN B 1 222 ? 8.984 -3.969 -18.234 1 98.12 222 ASN B N 1
ATOM 4534 C CA . ASN B 1 222 ? 9.414 -2.58 -18.359 1 98.12 222 ASN B CA 1
ATOM 4535 C C . ASN B 1 222 ? 8.234 -1.642 -18.578 1 98.12 222 ASN B C 1
ATOM 4537 O O . ASN B 1 222 ? 8.195 -0.547 -18 1 98.12 222 ASN B O 1
ATOM 4541 N N . ASP B 1 223 ? 7.316 -2.031 -19.391 1 98.06 223 ASP B N 1
ATOM 4542 C CA . ASP B 1 223 ? 6.113 -1.235 -19.609 1 98.06 223 ASP B CA 1
ATOM 4543 C C . ASP B 1 223 ? 5.328 -1.05 -18.312 1 98.06 223 ASP B C 1
ATOM 4545 O O . ASP B 1 223 ? 4.824 0.041 -18.047 1 98.06 223 ASP B O 1
ATOM 4549 N N . LEU B 1 224 ? 5.262 -2.133 -17.547 1 98.56 224 LEU B N 1
ATOM 4550 C CA . LEU B 1 224 ? 4.562 -2.066 -16.281 1 98.56 224 LEU B CA 1
ATOM 4551 C C . LEU B 1 224 ? 5.246 -1.086 -15.328 1 98.56 224 LEU B C 1
ATOM 4553 O O . LEU B 1 224 ? 4.582 -0.29 -14.664 1 98.56 224 LEU B O 1
ATOM 4557 N N . LEU B 1 225 ? 6.547 -1.063 -15.352 1 97.81 225 LEU B N 1
ATOM 4558 C CA . LEU B 1 225 ? 7.336 -0.206 -14.477 1 97.81 225 LEU B CA 1
ATOM 4559 C C . LEU B 1 225 ? 7.145 1.263 -14.836 1 97.81 225 LEU B C 1
ATOM 4561 O O . LEU B 1 225 ? 7.242 2.137 -13.969 1 97.81 225 LEU B O 1
ATOM 4565 N N . GLN B 1 226 ? 6.859 1.528 -16.062 1 95.94 226 GLN B N 1
ATOM 4566 C CA . GLN B 1 226 ? 6.645 2.906 -16.484 1 95.94 226 GLN B CA 1
ATOM 4567 C C . GLN B 1 226 ? 5.332 3.457 -15.93 1 95.94 226 GLN B C 1
ATOM 4569 O O . GLN B 1 226 ? 5.254 4.629 -15.562 1 95.94 226 GLN B O 1
ATOM 4574 N N . LYS B 1 227 ? 4.434 2.584 -15.812 1 96.38 227 LYS B N 1
ATOM 4575 C CA . LYS B 1 227 ? 3.107 3.008 -15.367 1 96.38 227 LYS B CA 1
ATOM 4576 C C . LYS B 1 227 ? 2.971 2.895 -13.852 1 96.38 227 LYS B C 1
ATOM 4578 O O . LYS B 1 227 ? 2.256 3.68 -13.227 1 96.38 227 LYS B O 1
ATOM 4583 N N . PHE B 1 228 ? 3.578 1.897 -13.359 1 97.19 228 PHE B N 1
ATOM 4584 C CA . PHE B 1 228 ? 3.535 1.642 -11.922 1 97.19 228 PHE B CA 1
ATOM 4585 C C . PHE B 1 228 ? 4.945 1.521 -11.352 1 97.19 228 PHE B C 1
ATOM 4587 O O . PHE B 1 228 ? 5.41 0.416 -11.062 1 97.19 228 PHE B O 1
ATOM 4594 N N . PRO B 1 229 ? 5.574 2.615 -11.117 1 95.56 229 PRO B N 1
ATOM 4595 C CA . PRO B 1 229 ? 6.961 2.582 -10.648 1 95.56 229 PRO B CA 1
ATOM 4596 C C . PRO B 1 229 ? 7.105 1.924 -9.281 1 95.56 229 PRO B C 1
ATOM 4598 O O . PRO B 1 229 ? 6.234 2.082 -8.422 1 95.56 229 PRO B O 1
ATOM 4601 N N . SER B 1 230 ? 8.188 1.146 -9.117 1 96.12 230 SER B N 1
ATOM 4602 C CA . SER B 1 230 ? 8.523 0.458 -7.875 1 96.12 230 SER B CA 1
ATOM 4603 C C . SER B 1 230 ? 10.031 0.238 -7.766 1 96.12 230 SER B C 1
ATOM 4605 O O . SER B 1 230 ? 10.656 -0.28 -8.695 1 96.12 230 SER B O 1
ATOM 4607 N N . TYR B 1 231 ? 10.57 0.571 -6.652 1 95.81 231 TYR B N 1
ATOM 4608 C CA . TYR B 1 231 ? 12 0.402 -6.453 1 95.81 231 TYR B CA 1
ATOM 4609 C C . TYR B 1 231 ? 12.375 -1.075 -6.406 1 95.81 231 TYR B C 1
ATOM 4611 O O . TYR B 1 231 ? 13.359 -1.493 -7.031 1 95.81 231 TYR B O 1
ATOM 4619 N N . LYS B 1 232 ? 11.602 -1.798 -5.719 1 94.94 232 LYS B N 1
ATOM 4620 C CA . LYS B 1 232 ? 11.859 -3.225 -5.543 1 94.94 232 LYS B CA 1
ATOM 4621 C C . LYS B 1 232 ? 11.867 -3.951 -6.887 1 94.94 232 LYS B C 1
ATOM 4623 O O . LYS B 1 232 ? 12.844 -4.617 -7.234 1 94.94 232 LYS B O 1
ATOM 4628 N N . TYR B 1 233 ? 10.891 -3.715 -7.629 1 97.25 233 TYR B N 1
ATOM 4629 C CA . TYR B 1 233 ? 10.719 -4.48 -8.859 1 97.25 233 TYR B CA 1
ATOM 4630 C C . TYR B 1 233 ? 11.633 -3.947 -9.961 1 97.25 233 TYR B C 1
ATOM 4632 O O . TYR B 1 233 ? 12.086 -4.707 -10.82 1 97.25 233 TYR B O 1
ATOM 4640 N N . LYS B 1 234 ? 11.898 -2.65 -9.914 1 97.75 234 LYS B N 1
ATOM 4641 C CA . LYS B 1 234 ? 12.859 -2.096 -10.867 1 97.75 234 LYS B CA 1
ATOM 4642 C C . LYS B 1 234 ? 14.25 -2.68 -10.648 1 97.75 234 LYS B C 1
ATOM 4644 O O . LYS B 1 234 ? 14.945 -3.004 -11.609 1 97.75 234 LYS B O 1
ATOM 4649 N N . LEU B 1 235 ? 14.641 -2.84 -9.422 1 97.06 235 LEU B N 1
ATOM 4650 C CA . LEU B 1 235 ? 15.938 -3.438 -9.125 1 97.06 235 LEU B CA 1
ATOM 4651 C C . LEU B 1 235 ? 16 -4.875 -9.633 1 97.06 235 LEU B C 1
ATOM 4653 O O . LEU B 1 235 ? 16.984 -5.262 -10.281 1 97.06 235 LEU B O 1
ATOM 4657 N N . ASN B 1 236 ? 14.961 -5.633 -9.391 1 96.69 236 ASN B N 1
ATOM 4658 C CA . ASN B 1 236 ? 14.898 -7.008 -9.875 1 96.69 236 ASN B CA 1
ATOM 4659 C C . ASN B 1 236 ? 14.922 -7.059 -11.406 1 96.69 236 ASN B C 1
ATOM 4661 O O . ASN B 1 236 ? 15.578 -7.918 -11.992 1 96.69 236 ASN B O 1
ATOM 4665 N N . TYR B 1 237 ? 14.195 -6.145 -11.969 1 98.31 237 TYR B N 1
ATOM 4666 C CA . TYR B 1 237 ? 14.188 -6.023 -13.422 1 98.31 237 TYR B CA 1
ATOM 4667 C C . TYR B 1 237 ? 15.586 -5.781 -13.961 1 98.31 237 TYR B C 1
ATOM 4669 O O . TYR B 1 237 ? 16.016 -6.434 -14.914 1 98.31 237 TYR B O 1
ATOM 4677 N N . LEU B 1 238 ? 16.312 -4.871 -13.375 1 98 238 LEU B N 1
ATOM 4678 C CA . LEU B 1 238 ? 17.641 -4.5 -13.844 1 98 238 LEU B CA 1
ATOM 4679 C C . LEU B 1 238 ? 18.609 -5.664 -13.688 1 98 238 LEU B C 1
ATOM 4681 O O . LEU B 1 238 ? 19.469 -5.887 -14.547 1 98 238 LEU B O 1
ATOM 4685 N N . ILE B 1 239 ? 18.5 -6.391 -12.602 1 97.69 239 ILE B N 1
ATOM 4686 C CA . ILE B 1 239 ? 19.344 -7.562 -12.391 1 97.69 239 ILE B CA 1
ATOM 4687 C C . ILE B 1 239 ? 19.109 -8.57 -13.523 1 97.69 239 ILE B C 1
ATOM 4689 O O . ILE B 1 239 ? 20.062 -8.984 -14.188 1 97.69 239 ILE B O 1
ATOM 4693 N N . THR B 1 240 ? 17.859 -8.859 -13.766 1 98.19 240 THR B N 1
ATOM 4694 C CA . THR B 1 240 ? 17.5 -9.867 -14.766 1 98.19 240 THR B CA 1
ATOM 4695 C C . THR B 1 240 ? 17.812 -9.367 -16.172 1 98.19 240 THR B C 1
ATOM 4697 O O . THR B 1 240 ? 18.328 -10.117 -17 1 98.19 240 THR B O 1
ATOM 4700 N N . TYR B 1 241 ? 17.516 -8.102 -16.422 1 98.38 241 TYR B N 1
ATOM 4701 C CA . TYR B 1 241 ? 17.75 -7.496 -17.719 1 98.38 241 TYR B CA 1
ATOM 4702 C C . TYR B 1 241 ? 19.219 -7.574 -18.109 1 98.38 241 TYR B C 1
ATOM 4704 O O . TYR B 1 241 ? 19.562 -7.977 -19.219 1 98.38 241 TYR B O 1
ATOM 4712 N N . ASN B 1 242 ? 20.094 -7.242 -17.219 1 97.94 242 ASN B N 1
ATOM 4713 C CA . ASN B 1 242 ? 21.516 -7.262 -17.484 1 97.94 242 ASN B CA 1
ATOM 4714 C C . ASN B 1 242 ? 22.062 -8.688 -17.578 1 97.94 242 ASN B C 1
ATOM 4716 O O . ASN B 1 242 ? 22.922 -8.977 -18.406 1 97.94 242 ASN B O 1
ATOM 4720 N N . LEU B 1 243 ? 21.516 -9.578 -16.75 1 97.75 243 LEU B N 1
ATOM 4721 C CA . LEU B 1 243 ? 21.938 -10.977 -16.812 1 97.75 243 LEU B CA 1
ATOM 4722 C C . LEU B 1 243 ? 21.594 -11.586 -18.172 1 97.75 243 LEU B C 1
ATOM 4724 O O . LEU B 1 243 ? 22.438 -12.219 -18.797 1 97.75 243 LEU B O 1
ATOM 4728 N N . VAL B 1 244 ? 20.359 -11.359 -18.594 1 97.81 244 VAL B N 1
ATOM 4729 C CA . VAL B 1 244 ? 19.922 -11.859 -19.891 1 97.81 244 VAL B CA 1
ATOM 4730 C C . VAL B 1 244 ? 20.75 -11.227 -21 1 97.81 244 VAL B C 1
ATOM 4732 O O . VAL B 1 244 ? 21.141 -11.898 -21.953 1 97.81 244 VAL B O 1
ATOM 4735 N N . GLY B 1 245 ? 21.031 -9.945 -20.859 1 96.94 245 GLY B N 1
ATOM 4736 C CA . GLY B 1 245 ? 21.906 -9.273 -21.812 1 96.94 245 GLY B CA 1
ATOM 4737 C C . GLY B 1 245 ? 23.266 -9.938 -21.953 1 96.94 245 GLY B C 1
ATOM 4738 O O . GLY B 1 245 ? 23.781 -10.078 -23.062 1 96.94 245 GLY B O 1
ATOM 4739 N N . TYR B 1 246 ? 23.844 -10.367 -20.844 1 96.12 246 TYR B N 1
ATOM 4740 C CA . TYR B 1 246 ? 25.125 -11.055 -20.859 1 96.12 246 TYR B CA 1
ATOM 4741 C C . TYR B 1 246 ? 25.016 -12.375 -21.625 1 96.12 246 TYR B C 1
ATOM 4743 O O . TYR B 1 246 ? 25.859 -12.672 -22.469 1 96.12 246 TYR B O 1
ATOM 4751 N N . PHE B 1 247 ? 23.984 -13.094 -21.406 1 95.12 247 PHE B N 1
ATOM 4752 C CA . PHE B 1 247 ? 23.891 -14.422 -21.984 1 95.12 247 PHE B CA 1
ATOM 4753 C C . PHE B 1 247 ? 23.547 -14.336 -23.469 1 95.12 247 PHE B C 1
ATOM 4755 O O . PHE B 1 247 ? 23.922 -15.219 -24.25 1 95.12 247 PHE B O 1
ATOM 4762 N N . LEU B 1 248 ? 22.938 -13.242 -23.844 1 95.44 248 LEU B N 1
ATOM 4763 C CA . LEU B 1 248 ? 22.562 -13.086 -25.25 1 95.44 248 LEU B CA 1
ATOM 4764 C C . LEU B 1 248 ? 23.734 -12.5 -26.047 1 95.44 248 LEU B C 1
ATOM 4766 O O . LEU B 1 248 ? 23.906 -12.836 -27.219 1 95.44 248 LEU B O 1
ATOM 4770 N N . THR B 1 249 ? 24.594 -11.656 -25.406 1 95 249 THR B N 1
ATOM 4771 C CA . THR B 1 249 ? 25.562 -10.891 -26.188 1 95 249 THR B CA 1
ATOM 4772 C C . THR B 1 249 ? 26.984 -11.188 -25.734 1 95 249 THR B C 1
ATOM 4774 O O . THR B 1 249 ? 27.953 -10.766 -26.375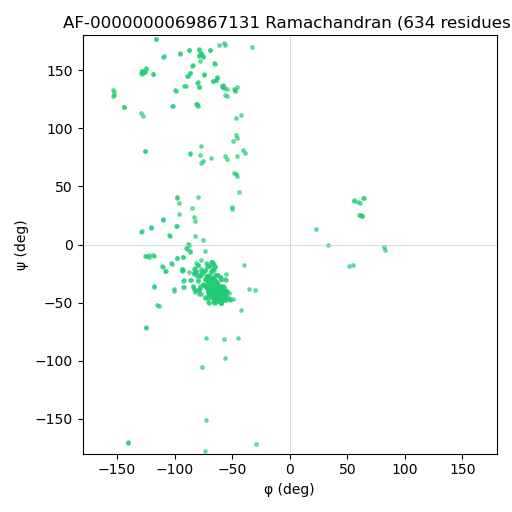 1 95 249 THR B O 1
ATOM 4777 N N . ASN B 1 250 ? 27.172 -11.883 -24.672 1 92.44 250 ASN B N 1
ATOM 4778 C CA . ASN B 1 250 ? 28.469 -12.156 -24.062 1 92.44 250 ASN B CA 1
ATOM 4779 C C . ASN B 1 250 ? 29.188 -10.875 -23.656 1 92.44 250 ASN B C 1
ATOM 4781 O O . ASN B 1 250 ? 30.406 -10.805 -23.672 1 92.44 250 ASN B O 1
ATOM 4785 N N . ASN B 1 251 ? 28.391 -9.867 -23.422 1 93.81 251 ASN B N 1
ATOM 4786 C CA . ASN B 1 251 ? 28.938 -8.594 -22.969 1 93.81 251 ASN B CA 1
ATOM 4787 C C . ASN B 1 251 ? 29.25 -8.617 -21.469 1 93.81 251 ASN B C 1
ATOM 4789 O O . ASN B 1 251 ? 28.328 -8.641 -20.641 1 93.81 251 ASN B O 1
ATOM 4793 N N . MET B 1 252 ? 30.5 -8.422 -21.062 1 94.44 252 MET B N 1
ATOM 4794 C CA . MET B 1 252 ? 30.938 -8.516 -19.672 1 94.44 252 MET B CA 1
ATOM 4795 C C . MET B 1 252 ? 30.422 -7.34 -18.859 1 94.44 252 MET B C 1
ATOM 4797 O O . MET B 1 252 ? 30.219 -7.457 -17.656 1 94.44 252 MET B O 1
ATOM 4801 N N . ASP B 1 253 ? 30.203 -6.246 -19.531 1 96.12 253 ASP B N 1
ATOM 4802 C CA . ASP B 1 253 ? 29.656 -5.094 -18.828 1 96.12 253 ASP B CA 1
ATOM 4803 C C . ASP B 1 253 ? 28.25 -5.383 -18.297 1 96.12 253 ASP B C 1
ATOM 4805 O O . ASP B 1 253 ? 27.891 -4.949 -17.203 1 96.12 253 ASP B O 1
ATOM 4809 N N . SER B 1 254 ? 27.531 -6.07 -19.094 1 96.19 254 SER B N 1
ATOM 4810 C CA . SER B 1 254 ? 26.188 -6.465 -18.672 1 96.19 254 SER B CA 1
ATOM 4811 C C . SER B 1 254 ? 26.219 -7.367 -17.453 1 96.19 254 SER B C 1
ATOM 4813 O O . SER B 1 254 ? 25.438 -7.195 -16.516 1 96.19 254 SER B O 1
ATOM 4815 N N . LEU B 1 255 ? 27.125 -8.289 -17.453 1 96.25 255 LEU B N 1
ATOM 4816 C CA . LEU B 1 255 ? 27.281 -9.172 -16.312 1 96.25 255 LEU B CA 1
ATOM 4817 C C . LEU B 1 255 ? 27.688 -8.375 -15.07 1 96.25 255 LEU B C 1
ATOM 4819 O O . LEU B 1 255 ? 27.125 -8.57 -13.984 1 96.25 255 LEU B O 1
ATOM 4823 N N . ASN B 1 256 ? 28.656 -7.504 -15.258 1 97 256 ASN B N 1
ATOM 4824 C CA . ASN B 1 256 ? 29.125 -6.676 -14.156 1 97 256 ASN B CA 1
ATOM 4825 C C . ASN B 1 256 ? 28 -5.824 -13.578 1 97 256 ASN B C 1
ATOM 4827 O O . ASN B 1 256 ? 27.891 -5.652 -12.359 1 97 256 ASN B O 1
ATOM 4831 N N . ASN B 1 257 ? 27.219 -5.324 -14.453 1 97 257 ASN B N 1
ATOM 4832 C CA . ASN B 1 257 ? 26.078 -4.535 -14.008 1 97 257 ASN B CA 1
ATOM 4833 C C . ASN B 1 257 ? 25.094 -5.379 -13.211 1 97 257 ASN B C 1
ATOM 4835 O O . ASN B 1 257 ? 24.578 -4.941 -12.172 1 97 257 ASN B O 1
ATOM 4839 N N . SER B 1 258 ? 24.797 -6.562 -13.688 1 97.5 258 SER B N 1
ATOM 4840 C CA . SER B 1 258 ? 23.906 -7.457 -12.961 1 97.5 258 SER B CA 1
ATOM 4841 C C . SER B 1 258 ? 24.422 -7.727 -11.547 1 97.5 258 SER B C 1
ATOM 4843 O O . SER B 1 258 ? 23.672 -7.617 -10.578 1 97.5 258 SER B O 1
ATOM 4845 N N . ILE B 1 259 ? 25.688 -8.016 -11.461 1 97.12 259 ILE B N 1
ATOM 4846 C CA . ILE B 1 259 ? 26.312 -8.32 -10.18 1 97.12 259 ILE B CA 1
ATOM 4847 C C . ILE B 1 259 ? 26.281 -7.082 -9.281 1 97.12 259 ILE B C 1
ATOM 4849 O O . ILE B 1 259 ? 26.031 -7.184 -8.078 1 97.12 259 ILE B O 1
ATOM 4853 N N . LYS B 1 260 ? 26.562 -5.977 -9.922 1 96.56 260 LYS B N 1
ATOM 4854 C CA . LYS B 1 260 ? 26.5 -4.715 -9.195 1 96.56 260 LYS B CA 1
ATOM 4855 C C . LYS B 1 260 ? 25.125 -4.52 -8.555 1 96.56 260 LYS B C 1
ATOM 4857 O O . LYS B 1 260 ? 25.031 -4.156 -7.379 1 96.56 260 LYS B O 1
ATOM 4862 N N . TYR B 1 261 ? 24.047 -4.727 -9.289 1 97.19 261 TYR B N 1
ATOM 4863 C CA . TYR B 1 261 ? 22.688 -4.559 -8.781 1 97.19 261 TYR B CA 1
ATOM 4864 C C . TYR B 1 261 ? 22.375 -5.613 -7.73 1 97.19 261 TYR B C 1
ATOM 4866 O O . TYR B 1 261 ? 21.625 -5.348 -6.781 1 97.19 261 TYR B O 1
ATOM 4874 N N . VAL B 1 262 ? 22.906 -6.789 -7.824 1 97.19 262 VAL B N 1
ATOM 4875 C CA . VAL B 1 262 ? 22.734 -7.82 -6.805 1 97.19 262 VAL B CA 1
ATOM 4876 C C . VAL B 1 262 ? 23.391 -7.363 -5.496 1 97.19 262 VAL B C 1
ATOM 4878 O O . VAL B 1 262 ? 22.812 -7.551 -4.418 1 97.19 262 VAL B O 1
ATOM 4881 N N . ASP B 1 263 ? 24.562 -6.789 -5.633 1 95.75 263 ASP B N 1
ATOM 4882 C CA . ASP B 1 263 ? 25.234 -6.266 -4.449 1 95.75 263 ASP B CA 1
ATOM 4883 C C . ASP B 1 263 ? 24.391 -5.184 -3.777 1 95.75 263 ASP B C 1
ATOM 4885 O O . ASP B 1 263 ? 24.281 -5.148 -2.549 1 95.75 263 ASP B O 1
ATOM 4889 N N . LEU B 1 264 ? 23.875 -4.371 -4.59 1 95 264 LEU B N 1
ATOM 4890 C CA . LEU B 1 264 ? 23.031 -3.297 -4.066 1 95 264 LEU B CA 1
ATOM 4891 C C . LEU B 1 264 ? 21.766 -3.857 -3.416 1 95 264 LEU B C 1
ATOM 4893 O O . LEU B 1 264 ? 21.281 -3.311 -2.424 1 95 264 LEU B O 1
ATOM 4897 N N . LEU B 1 265 ? 21.219 -4.91 -3.975 1 94.75 265 LEU B N 1
ATOM 4898 C CA . LEU B 1 265 ? 20.109 -5.617 -3.346 1 94.75 265 LEU B CA 1
ATOM 4899 C C . LEU B 1 265 ? 20.484 -6.09 -1.946 1 94.75 265 LEU B C 1
ATOM 4901 O O . LEU B 1 265 ? 19.672 -6.047 -1.027 1 94.75 265 LEU B O 1
ATOM 4905 N N . GLY B 1 266 ? 21.703 -6.555 -1.814 1 94.88 266 GLY B N 1
ATOM 4906 C CA . GLY B 1 266 ? 22.188 -6.957 -0.505 1 94.88 266 GLY B CA 1
ATOM 4907 C C . GLY B 1 266 ? 22.188 -5.82 0.502 1 94.88 266 GLY B C 1
ATOM 4908 O O . GLY B 1 266 ? 21.812 -6.016 1.661 1 94.88 266 GLY B O 1
ATOM 4909 N N . ASP B 1 267 ? 22.547 -4.676 0.046 1 93.5 267 ASP B N 1
ATOM 4910 C CA . ASP B 1 267 ? 22.562 -3.496 0.908 1 93.5 267 ASP B CA 1
ATOM 4911 C C . ASP B 1 267 ? 21.156 -3.098 1.324 1 93.5 267 ASP B C 1
ATOM 4913 O O . ASP B 1 267 ? 20.938 -2.633 2.445 1 93.5 267 ASP B O 1
ATOM 4917 N N . LEU B 1 268 ? 20.156 -3.281 0.459 1 93.88 268 LEU B N 1
ATOM 4918 C CA . LEU B 1 268 ? 18.812 -2.744 0.654 1 93.88 268 LEU B CA 1
ATOM 4919 C C . LEU B 1 268 ? 17.922 -3.752 1.37 1 93.88 268 LEU B C 1
ATOM 4921 O O . LEU B 1 268 ? 16.969 -3.369 2.055 1 93.88 268 LEU B O 1
ATOM 4925 N N . GLU B 1 269 ? 18.172 -4.98 1.162 1 91.19 269 GLU B N 1
ATOM 4926 C CA . GLU B 1 269 ? 17.234 -5.98 1.655 1 91.19 269 GLU B CA 1
ATOM 4927 C C . GLU B 1 269 ? 17.938 -7.004 2.547 1 91.19 269 GLU B C 1
ATOM 4929 O O . GLU B 1 269 ? 17.812 -6.961 3.771 1 91.19 269 GLU B O 1
ATOM 4934 N N . ASN B 1 270 ? 18.719 -7.84 1.877 1 89.38 270 ASN B N 1
ATOM 4935 C CA . ASN B 1 270 ? 19.281 -8.969 2.6 1 89.38 270 ASN B CA 1
ATOM 4936 C C . ASN B 1 270 ? 20.594 -9.438 1.974 1 89.38 270 ASN B C 1
ATOM 4938 O O . ASN B 1 270 ? 20.609 -9.883 0.825 1 89.38 270 ASN B O 1
ATOM 4942 N N . VAL B 1 271 ? 21.609 -9.539 2.822 1 89.12 271 VAL B N 1
ATOM 4943 C CA . VAL B 1 271 ? 22.953 -9.891 2.348 1 89.12 271 VAL B CA 1
ATOM 4944 C C . VAL B 1 271 ? 22.984 -11.359 1.932 1 89.12 271 VAL B C 1
ATOM 4946 O O . VAL B 1 271 ? 23.609 -11.719 0.937 1 89.12 271 VAL B O 1
ATOM 4949 N N . GLU B 1 272 ? 22.281 -12.164 2.613 1 92.94 272 GLU B N 1
ATOM 4950 C CA . GLU B 1 272 ? 22.266 -13.586 2.305 1 92.94 272 GLU B CA 1
ATOM 4951 C C . GLU B 1 272 ? 21.562 -13.859 0.98 1 92.94 272 GLU B C 1
ATOM 4953 O O . GLU B 1 272 ? 22 -14.695 0.192 1 92.94 272 GLU B O 1
ATOM 4958 N N . LEU B 1 273 ? 20.547 -13.133 0.802 1 92.25 273 LEU B N 1
ATOM 4959 C CA . LEU B 1 273 ? 19.828 -13.266 -0.462 1 92.25 273 LEU B CA 1
ATOM 4960 C C . LEU B 1 273 ? 20.719 -12.867 -1.636 1 92.25 273 LEU B C 1
ATOM 4962 O O . LEU B 1 273 ? 20.734 -13.555 -2.664 1 92.25 273 LEU B O 1
ATOM 4966 N N . ALA B 1 274 ? 21.438 -11.789 -1.473 1 94.88 274 ALA B N 1
ATOM 4967 C CA . ALA B 1 274 ? 22.344 -11.312 -2.52 1 94.88 274 ALA B CA 1
ATOM 4968 C C . ALA B 1 274 ? 23.438 -12.344 -2.809 1 94.88 274 ALA B C 1
ATOM 4970 O O . ALA B 1 274 ? 23.766 -12.594 -3.969 1 94.88 274 ALA B O 1
ATOM 4971 N N . LYS B 1 275 ? 23.906 -12.938 -1.728 1 95 275 LYS B N 1
ATOM 4972 C CA . LYS B 1 275 ? 24.938 -13.953 -1.89 1 95 275 LYS B CA 1
ATOM 4973 C C . LYS B 1 275 ? 24.406 -15.164 -2.654 1 95 275 LYS B C 1
ATOM 4975 O O . LYS B 1 275 ? 25.062 -15.68 -3.557 1 95 275 LYS B O 1
ATOM 4980 N N . LEU B 1 276 ? 23.25 -15.562 -2.316 1 93.56 276 LEU B N 1
ATOM 4981 C CA . LEU B 1 276 ? 22.625 -16.688 -2.996 1 93.56 276 LEU B CA 1
ATOM 4982 C C . LEU B 1 276 ? 22.406 -16.375 -4.473 1 93.56 276 LEU B C 1
ATOM 4984 O O . LEU B 1 276 ? 22.641 -17.234 -5.332 1 93.56 276 LEU B O 1
ATOM 4988 N N . MET B 1 277 ? 21.984 -15.219 -4.738 1 93.31 277 MET B N 1
ATOM 4989 C CA . MET B 1 277 ? 21.766 -14.812 -6.125 1 93.31 277 MET B CA 1
ATOM 4990 C C . MET B 1 277 ? 23.062 -14.805 -6.914 1 93.31 277 MET B C 1
ATOM 4992 O O . MET B 1 277 ? 23.109 -15.273 -8.055 1 93.31 277 MET B O 1
ATOM 4996 N N . LYS B 1 278 ? 24.125 -14.32 -6.316 1 94.75 278 LYS B N 1
ATOM 4997 C CA . LYS B 1 278 ? 25.422 -14.312 -6.977 1 94.75 278 LYS B CA 1
ATOM 4998 C C . LYS B 1 278 ? 25.906 -15.727 -7.262 1 94.75 278 LYS B C 1
ATOM 5000 O O . LYS B 1 278 ? 26.406 -16.016 -8.352 1 94.75 278 LYS B O 1
ATOM 5005 N N . ASP B 1 279 ? 25.703 -16.547 -6.273 1 93.75 279 ASP B N 1
ATOM 5006 C CA . ASP B 1 279 ? 26.109 -17.938 -6.449 1 93.75 279 ASP B CA 1
ATOM 5007 C C . ASP B 1 279 ? 25.359 -18.578 -7.621 1 93.75 279 ASP B C 1
ATOM 5009 O O . ASP B 1 279 ? 25.953 -19.312 -8.414 1 93.75 279 ASP B O 1
ATOM 5013 N N . ASN B 1 280 ? 24.094 -18.297 -7.695 1 91.81 280 ASN B N 1
ATOM 5014 C CA . ASN B 1 280 ? 23.281 -18.828 -8.789 1 91.81 280 ASN B CA 1
ATOM 5015 C C . ASN B 1 280 ? 23.75 -18.297 -10.141 1 91.81 280 ASN B C 1
ATOM 5017 O O . ASN B 1 280 ? 23.781 -19.031 -11.125 1 91.81 280 ASN B O 1
ATOM 5021 N N . ILE B 1 281 ? 24.109 -17.062 -10.188 1 93.06 281 ILE B N 1
ATOM 5022 C CA . ILE B 1 281 ? 24.578 -16.453 -11.43 1 93.06 281 ILE B CA 1
ATOM 5023 C C . ILE B 1 281 ? 25.891 -17.094 -11.852 1 93.06 281 ILE B C 1
ATOM 5025 O O . ILE B 1 281 ? 26.062 -17.469 -13.016 1 93.06 281 ILE B O 1
ATOM 5029 N N . TYR B 1 282 ? 26.75 -17.297 -10.93 1 92.38 282 TYR B N 1
ATOM 5030 C CA . TYR B 1 282 ? 28.047 -17.875 -11.242 1 92.38 282 TYR B CA 1
ATOM 5031 C C . TYR B 1 282 ? 27.906 -19.344 -11.672 1 92.38 282 TYR B C 1
ATOM 5033 O O . TYR B 1 282 ? 28.641 -19.812 -12.547 1 92.38 282 TYR B O 1
ATOM 5041 N N . LEU B 1 283 ? 26.969 -19.969 -11.07 1 91.12 283 LEU B N 1
ATOM 5042 C CA . LEU B 1 283 ? 26.703 -21.328 -11.492 1 91.12 283 LEU B CA 1
ATOM 5043 C C . LEU B 1 283 ? 26.203 -21.375 -12.938 1 91.12 283 LEU B C 1
ATOM 5045 O O . LEU B 1 283 ? 26.609 -22.234 -13.711 1 91.12 283 LEU B O 1
ATOM 5049 N N . MET B 1 284 ? 25.422 -20.453 -13.312 1 90.75 284 MET B N 1
ATOM 5050 C CA . MET B 1 284 ? 24.906 -20.375 -14.672 1 90.75 284 MET B CA 1
ATOM 5051 C C . MET B 1 284 ? 26.016 -20.094 -15.672 1 90.75 284 MET B C 1
ATOM 5053 O O . MET B 1 284 ? 26.047 -20.656 -16.766 1 90.75 284 MET B O 1
ATOM 5057 N N . ILE B 1 285 ? 26.922 -19.281 -15.266 1 90.12 285 ILE B N 1
ATOM 5058 C CA . ILE B 1 285 ? 28.047 -18.906 -16.125 1 90.12 285 ILE B CA 1
ATOM 5059 C C . ILE B 1 285 ? 28.969 -20.109 -16.328 1 90.12 285 ILE B C 1
ATOM 5061 O O . ILE B 1 285 ? 29.438 -20.359 -17.438 1 90.12 285 ILE B O 1
ATOM 5065 N N . SER B 1 286 ? 29.219 -20.797 -15.242 1 88.25 286 SER B N 1
ATOM 5066 C CA . SER B 1 286 ? 30.094 -21.969 -15.312 1 88.25 286 SER B CA 1
ATOM 5067 C C . SER B 1 286 ? 29.531 -23.016 -16.266 1 88.25 286 SER B C 1
ATOM 5069 O O . SER B 1 286 ? 30.266 -23.656 -17.016 1 88.25 286 SER B O 1
ATOM 5071 N N . LYS B 1 287 ? 28.344 -23.172 -16.297 1 82.31 287 LYS B N 1
ATOM 5072 C CA . LYS B 1 287 ? 27.688 -24.141 -17.172 1 82.31 287 LYS B CA 1
ATOM 5073 C C . LYS B 1 287 ? 27.719 -23.688 -18.625 1 82.31 287 LYS B C 1
ATOM 5075 O O . LYS B 1 287 ? 27.75 -24.5 -19.547 1 82.31 287 LYS B O 1
ATOM 5080 N N . LYS B 1 288 ? 27.609 -22.438 -18.859 1 77.69 288 LYS B N 1
ATOM 5081 C CA . LYS B 1 288 ? 27.734 -21.875 -20.203 1 77.69 288 LYS B CA 1
ATOM 5082 C C . LYS B 1 288 ? 29.094 -22.156 -20.797 1 77.69 288 LYS B C 1
ATOM 5084 O O . LYS B 1 288 ? 29.203 -22.531 -21.969 1 77.69 288 LYS B O 1
ATOM 5089 N N . ASN B 1 289 ? 30.078 -21.984 -19.938 1 71.62 289 ASN B N 1
ATOM 5090 C CA . ASN B 1 289 ? 31.453 -22.125 -20.406 1 71.62 289 ASN B CA 1
ATOM 5091 C C . ASN B 1 289 ? 31.828 -23.594 -20.625 1 71.62 289 ASN B C 1
ATOM 5093 O O . ASN B 1 289 ? 32.688 -23.906 -21.453 1 71.62 289 ASN B O 1
ATOM 5097 N N . ASN B 1 290 ? 31.281 -24.484 -19.766 1 67.44 290 ASN B N 1
ATOM 5098 C CA . ASN B 1 290 ? 31.609 -25.891 -19.875 1 67.44 290 ASN B CA 1
ATOM 5099 C C . ASN B 1 290 ? 30.75 -26.594 -20.922 1 67.44 290 ASN B C 1
ATOM 5101 O O . ASN B 1 290 ? 30.906 -27.797 -21.156 1 67.44 290 ASN B O 1
ATOM 5105 N N . GLY B 1 291 ? 30.203 -25.938 -21.875 1 59.94 291 GLY B N 1
ATOM 5106 C CA . GLY B 1 291 ? 29.391 -26.578 -22.906 1 59.94 291 GLY B CA 1
ATOM 5107 C C . GLY B 1 291 ? 28.297 -27.469 -22.328 1 59.94 291 GLY B C 1
ATOM 5108 O O . GLY B 1 291 ? 27.594 -28.156 -23.062 1 59.94 291 GLY B O 1
ATOM 5109 N N . SER B 1 292 ? 28.422 -27.875 -21.062 1 49.22 292 SER B N 1
ATOM 5110 C CA . SER B 1 292 ? 27.516 -28.828 -20.453 1 49.22 292 SER B CA 1
ATOM 5111 C C . SER B 1 292 ? 26.172 -28.203 -20.109 1 49.22 292 SER B C 1
ATOM 5113 O O . SER B 1 292 ? 26.094 -27.312 -19.234 1 49.22 292 SER B O 1
ATOM 5115 N N . MET B 1 293 ? 25.469 -27.953 -21.094 1 45.81 293 MET B N 1
ATOM 5116 C CA . MET B 1 293 ? 24.094 -27.5 -20.953 1 45.81 293 MET B CA 1
ATOM 5117 C C . MET B 1 293 ? 23.312 -28.391 -20.016 1 45.81 293 MET B C 1
ATOM 5119 O O . MET B 1 293 ? 22.484 -29.203 -20.453 1 45.81 293 MET B O 1
ATOM 5123 N N . SER B 1 294 ? 23.969 -29.016 -18.922 1 37.88 294 SER B N 1
ATOM 5124 C CA . SER B 1 294 ? 23.125 -29.938 -18.172 1 37.88 294 SER B CA 1
ATOM 5125 C C . SER B 1 294 ? 21.875 -29.234 -17.656 1 37.88 294 SER B C 1
ATOM 5127 O O . SER B 1 294 ? 21.812 -28 -17.656 1 37.88 294 SER B O 1
ATOM 5129 N N . LYS B 1 295 ? 20.969 -30.125 -17.047 1 40.31 295 LYS B N 1
ATOM 5130 C CA . LYS B 1 295 ? 19.578 -29.922 -16.609 1 40.31 295 LYS B CA 1
ATOM 5131 C C . LYS B 1 295 ? 19.484 -28.766 -15.617 1 40.31 295 LYS B C 1
ATOM 5133 O O . LYS B 1 295 ? 20.391 -28.562 -14.812 1 40.31 295 LYS B O 1
ATOM 5138 N N . PRO B 1 296 ? 18.531 -27.938 -15.805 1 37.53 296 PRO B N 1
ATOM 5139 C CA . PRO B 1 296 ? 18.219 -26.766 -15 1 37.53 296 PRO B CA 1
ATOM 5140 C C . PRO B 1 296 ? 18.25 -27.031 -13.5 1 37.53 296 PRO B C 1
ATOM 5142 O O . PRO B 1 296 ? 17.656 -28 -13.031 1 37.53 296 PRO B O 1
ATOM 5145 N N . ASP B 1 297 ? 19.375 -26.828 -12.852 1 34.44 297 ASP B N 1
ATOM 5146 C CA . ASP B 1 297 ? 19.391 -26.922 -11.398 1 34.44 297 ASP B CA 1
ATOM 5147 C C . ASP B 1 297 ? 18.234 -26.141 -10.781 1 34.44 297 ASP B C 1
ATOM 5149 O O . ASP B 1 297 ? 17.781 -25.141 -11.359 1 34.44 297 ASP B O 1
ATOM 5153 N N . THR B 1 298 ? 17.469 -26.703 -9.852 1 31.17 298 THR B N 1
ATOM 5154 C CA . THR B 1 298 ? 16.344 -26.219 -9.07 1 31.17 298 THR B CA 1
ATOM 5155 C C . THR B 1 298 ? 16.641 -24.844 -8.477 1 31.17 298 THR B C 1
ATOM 5157 O O . THR B 1 298 ? 17.438 -24.734 -7.539 1 31.17 298 THR B O 1
ATOM 5160 N N . LEU B 1 299 ? 16.875 -23.906 -9.281 1 32.62 299 LEU B N 1
ATOM 5161 C CA . LEU B 1 299 ? 17.109 -22.578 -8.758 1 32.62 299 LEU B CA 1
ATOM 5162 C C . LEU B 1 299 ? 16.047 -22.203 -7.73 1 32.62 299 LEU B C 1
ATOM 5164 O O . LEU B 1 299 ? 14.891 -22.594 -7.859 1 32.62 299 LEU B O 1
ATOM 5168 N N . LEU B 1 300 ? 16.453 -21.688 -6.617 1 31.16 300 LEU B N 1
ATOM 5169 C CA . LEU B 1 300 ? 15.711 -21.203 -5.457 1 31.16 300 LEU B CA 1
ATOM 5170 C C . LEU B 1 300 ? 14.672 -20.156 -5.863 1 31.16 300 LEU B C 1
ATOM 5172 O O . LEU B 1 300 ? 15.023 -19.109 -6.398 1 31.16 300 LEU B O 1
ATOM 5176 N N . THR B 1 301 ? 13.625 -20.578 -6.461 1 28.91 301 THR B N 1
ATOM 5177 C CA . THR B 1 301 ? 12.539 -19.641 -6.684 1 28.91 301 THR B CA 1
ATOM 5178 C C . THR B 1 301 ? 12.305 -18.781 -5.441 1 28.91 301 THR B C 1
ATOM 5180 O O . THR B 1 301 ? 12.328 -19.281 -4.316 1 28.91 301 THR B O 1
ATOM 5183 N N . LYS B 1 302 ? 12.586 -17.609 -5.512 1 31.27 302 LYS B N 1
ATOM 5184 C CA . LYS B 1 302 ? 12.273 -16.625 -4.473 1 31.27 302 LYS B CA 1
ATOM 5185 C C . LYS B 1 302 ? 10.898 -16.891 -3.871 1 31.27 302 LYS B C 1
ATOM 5187 O O . LYS B 1 302 ? 9.883 -16.828 -4.57 1 31.27 302 LYS B O 1
ATOM 5192 N N . GLU B 1 303 ? 10.766 -17.938 -2.91 1 28.81 303 GLU B N 1
ATOM 5193 C CA . GLU B 1 303 ? 9.523 -18.109 -2.164 1 28.81 303 GLU B CA 1
ATOM 5194 C C . GLU B 1 303 ? 9.008 -16.781 -1.619 1 28.81 303 GLU B C 1
ATOM 5196 O O . GLU B 1 303 ? 9.68 -16.141 -0.82 1 28.81 303 GLU B O 1
ATOM 5201 N N . ASN B 1 304 ? 8.5 -15.984 -2.164 1 28.69 304 ASN B N 1
ATOM 5202 C CA . ASN B 1 304 ? 7.773 -14.93 -1.465 1 28.69 304 ASN B CA 1
ATOM 5203 C C . ASN B 1 304 ? 7.145 -15.438 -0.173 1 28.69 304 ASN B C 1
ATOM 5205 O O . ASN B 1 304 ? 6.965 -16.641 -0.002 1 28.69 304 ASN B O 1
ATOM 5209 N N . ASN B 1 305 ? 6.539 -14.656 0.839 1 29.66 305 ASN B N 1
ATOM 5210 C CA . ASN B 1 305 ? 5.93 -14.992 2.121 1 29.66 305 ASN B CA 1
ATOM 5211 C C . ASN B 1 305 ? 5.047 -16.234 2.016 1 29.66 305 ASN B C 1
ATOM 5213 O O . ASN B 1 305 ? 4.844 -16.938 3.004 1 29.66 305 ASN B O 1
ATOM 5217 N N . HIS B 1 306 ? 4.047 -16.453 1.239 1 26.59 306 HIS B N 1
ATOM 5218 C CA . HIS B 1 306 ? 3.217 -17.609 1.512 1 26.59 306 HIS B CA 1
ATOM 5219 C C . HIS B 1 306 ? 3.891 -18.891 1.028 1 26.59 306 HIS B C 1
ATOM 5221 O O . HIS B 1 306 ? 3.359 -19.984 1.223 1 26.59 306 HIS B O 1
ATOM 5227 N N . ILE B 1 307 ? 4.625 -19.125 0.024 1 24.45 307 ILE B N 1
ATOM 5228 C CA . ILE B 1 307 ? 4.984 -20.516 -0.251 1 24.45 307 ILE B CA 1
ATOM 5229 C C . ILE B 1 307 ? 6.09 -20.953 0.701 1 24.45 307 ILE B C 1
ATOM 5231 O O . ILE B 1 307 ? 7.234 -20.516 0.585 1 24.45 307 ILE B O 1
ATOM 5235 N N . LYS B 1 308 ? 5.91 -21.25 1.898 1 28.45 308 LYS B N 1
ATOM 5236 C CA . LYS B 1 308 ? 6.781 -22.094 2.723 1 28.45 308 LYS B CA 1
ATOM 5237 C C . LYS B 1 308 ? 7.215 -23.344 1.969 1 28.45 308 LYS B C 1
ATOM 5239 O O . LYS B 1 308 ? 6.52 -24.359 1.991 1 28.45 308 LYS B O 1
ATOM 5244 N N . LEU B 1 309 ? 7.625 -23.391 0.78 1 23.03 309 LEU B N 1
ATOM 5245 C CA . LEU B 1 309 ? 7.93 -24.703 0.241 1 23.03 309 LEU B CA 1
ATOM 5246 C C . LEU B 1 309 ? 8.969 -25.422 1.098 1 23.03 309 LEU B C 1
ATOM 5248 O O . LEU B 1 309 ? 8.781 -26.578 1.471 1 23.03 309 LEU B O 1
ATOM 5252 N N . ASN B 1 310 ? 10.266 -25.141 0.94 1 24.23 310 ASN B N 1
ATOM 5253 C CA . ASN B 1 310 ? 11.219 -26.234 1.117 1 24.23 310 ASN B CA 1
ATOM 5254 C C . ASN B 1 310 ? 11.547 -26.469 2.592 1 24.23 310 ASN B C 1
ATOM 5256 O O . ASN B 1 310 ? 12.602 -27 2.922 1 24.23 310 ASN B O 1
ATOM 5260 N N . GLU B 1 311 ? 11.039 -25.969 3.518 1 26.31 311 GLU B N 1
ATOM 5261 C CA . GLU B 1 311 ? 11.648 -26.281 4.809 1 26.31 311 GLU B CA 1
ATOM 5262 C C . GLU B 1 311 ? 11.695 -27.781 5.055 1 26.31 311 GLU B C 1
ATOM 5264 O O . GLU B 1 311 ? 12.672 -28.297 5.594 1 26.31 311 GLU B O 1
ATOM 5269 N N . LYS B 1 312 ? 10.68 -28.609 4.879 1 28.38 312 LYS B N 1
ATOM 5270 C CA . LYS B 1 312 ? 10.844 -29.938 5.438 1 28.38 312 LYS B CA 1
ATOM 5271 C C . LYS B 1 312 ? 11.797 -30.781 4.582 1 28.38 312 LYS B C 1
ATOM 5273 O O . LYS B 1 312 ? 12.008 -31.953 4.859 1 28.38 312 LYS B O 1
ATOM 5278 N N . LYS B 1 313 ? 12.461 -30.484 3.578 1 27.86 313 LYS B N 1
ATOM 5279 C CA . LYS B 1 313 ? 13.32 -31.641 3.328 1 27.86 313 LYS B CA 1
ATOM 5280 C C . LYS B 1 313 ? 14.391 -31.781 4.41 1 27.86 313 LYS B C 1
ATOM 5282 O O . LYS B 1 313 ? 14.938 -32.875 4.617 1 27.86 313 LYS B O 1
ATOM 5287 N N . ILE B 1 314 ? 14.781 -30.781 5.07 1 25.58 314 ILE B N 1
ATOM 5288 C CA . ILE B 1 314 ? 15.914 -31.047 5.949 1 25.58 314 ILE B CA 1
ATOM 5289 C C . ILE B 1 314 ? 15.414 -31.656 7.266 1 25.58 314 ILE B C 1
ATOM 5291 O O . ILE B 1 314 ? 16.203 -32.188 8.055 1 25.58 314 ILE B O 1
ATOM 5295 N N . THR B 1 315 ? 14.336 -31.531 7.746 1 23.91 315 THR B N 1
ATOM 5296 C CA . THR B 1 315 ? 14.344 -32.219 9.031 1 23.91 315 THR B CA 1
ATOM 5297 C C . THR B 1 315 ? 14.352 -33.75 8.82 1 23.91 315 THR B C 1
ATOM 5299 O O . THR B 1 315 ? 15.094 -34.469 9.492 1 23.91 315 THR B O 1
ATOM 5302 N N . LYS B 1 316 ? 13.344 -34.594 8.531 1 23.61 316 LYS B N 1
ATOM 5303 C CA . LYS B 1 316 ? 13.359 -36.031 8.672 1 23.61 316 LYS B CA 1
ATOM 5304 C C . LYS B 1 316 ? 14.078 -36.688 7.496 1 23.61 316 LYS B C 1
ATOM 5306 O O . LYS B 1 316 ? 13.477 -36.906 6.445 1 23.61 316 LYS B O 1
ATOM 5311 N N . ARG B 1 317 ? 15.094 -36.5 6.781 1 23.5 317 ARG B N 1
ATOM 5312 C CA . ARG B 1 317 ? 15.844 -37.688 6.434 1 23.5 317 ARG B CA 1
ATOM 5313 C C . ARG B 1 317 ? 16.266 -38.469 7.688 1 23.5 317 ARG B C 1
ATOM 5315 O O . ARG B 1 317 ? 16.844 -39.531 7.594 1 23.5 317 ARG B O 1
ATOM 5322 N N . LEU B 1 318 ? 16.391 -37.844 8.836 1 23.95 318 LEU B N 1
ATOM 5323 C CA . LEU B 1 318 ? 17.078 -38.5 9.93 1 23.95 318 LEU B CA 1
ATOM 5324 C C . LEU B 1 318 ? 16.172 -39.469 10.648 1 23.95 318 LEU B C 1
ATOM 5326 O O . LEU B 1 318 ? 16.594 -40.188 11.555 1 23.95 318 LEU B O 1
ATOM 5330 N N . GLU B 1 319 ? 14.984 -39.656 10.688 1 21.62 319 GLU B N 1
ATOM 5331 C CA . GLU B 1 319 ? 14.688 -41.062 10.953 1 21.62 319 GLU B CA 1
ATOM 5332 C C . GLU B 1 319 ? 14.633 -41.875 9.664 1 21.62 319 GLU B C 1
ATOM 5334 O O . GLU B 1 319 ? 14.141 -41.406 8.641 1 21.62 319 GLU B O 1
#